Protein 3PM6 (pdb70)

Sequence (551 aa):
LKSNRALPLLTFARTHSFAIPAICVYNLEGILAIIRAAEHKRSPAMILLFPWAIQYADSLLVRTAASACRAASVPITLHLDHAQDPEIIKRAADLSPGFDSIMVDMSHFSKEENLRLTRELVAYCNARGIATEAEPGRIEGGEDGVQDTVDLEGVLTTPEESEEFVATGINWLAPAFGNVHGNYGPRGVQLDYERLQRINEAVGERVGLVLHGADPFTKEIFEKCIERGVAKVNVNRAVNNEYVKVMREKAGSLPITRLHEEVTNAMQAAVEKIMDMIDSTGKAEFMPSLKSNRALPLLTFARTHSFAIPAICVYNLEGILAIIRAAEHKRSPAMILLFPWAIQYADSLLVRTAASACCRAASVPITLHLDHAQDPEIIKRAADLSRSEPGFDSIMVDMSHFSKEENLRLTRELVAYCNARGIATEAEPGVLTTPEESEEFVATGINWLAPAFGNLDYERLQRINEAVGERVGLVLHGADPFTKEIFEKCIERGVAKVNVNRAVNNEYVKVMREKAGSLPITRLHEEVTNAMQAAVEKIMDMIDSTGKAEFM

Organism: Coccidioides immitis (strain RS) (NCBI:txid246410)

Structure (mmCIF, N/CA/C/O backbone):
data_3PM6
#
_entry.id   3PM6
#
_cell.length_a   57.910
_cell.length_b   77.770
_cell.length_c   68.320
_cell.angle_alpha   90.000
_cell.angle_beta   93.710
_cell.angle_gamma   90.000
#
_symmetry.space_group_name_H-M   'P 1 21 1'
#
loop_
_entity.id
_entity.type
_entity.pdbx_description
1 polymer 'Putative fructose-bisphosphate aldolase'
2 non-polymer 'IODIDE ION'
3 non-polymer 'ZINC ION'
4 water water
#
loop_
_atom_site.group_PDB
_atom_site.id
_atom_site.type_symbol
_atom_site.label_atom_id
_atom_site.label_alt_id
_atom_site.label_comp_id
_atom_site.label_asym_id
_atom_site.label_entity_id
_atom_site.label_seq_id
_atom_site.pdbx_PDB_ins_code
_atom_site.Cartn_x
_atom_site.Cartn_y
_atom_site.Cartn_z
_atom_site.occupancy
_atom_site.B_iso_or_equiv
_atom_site.auth_seq_id
_atom_site.auth_comp_id
_atom_site.auth_asym_id
_atom_site.auth_atom_id
_atom_site.pdbx_PDB_model_num
ATOM 1 N N . LEU A 1 10 ? -10.569 -11.591 77.267 1.00 36.19 6 LEU A N 1
ATOM 2 C CA . LEU A 1 10 ? -11.153 -10.185 77.273 1.00 35.88 6 LEU A CA 1
ATOM 3 C C . LEU A 1 10 ? -10.479 -9.235 78.261 1.00 35.79 6 LEU A C 1
ATOM 4 O O . LEU A 1 10 ? -10.605 -8.014 78.129 1.00 35.04 6 LEU A O 1
ATOM 9 N N . LYS A 1 11 ? -9.773 -9.781 79.252 1.00 36.17 7 LYS A N 1
ATOM 10 C CA . LYS A 1 11 ? -9.083 -8.930 80.247 1.00 36.16 7 LYS A CA 1
ATOM 11 C C . LYS A 1 11 ? -8.195 -7.886 79.574 1.00 35.16 7 LYS A C 1
ATOM 12 O O . LYS A 1 11 ? -8.076 -6.768 80.065 1.00 34.97 7 LYS A O 1
ATOM 14 N N . SER A 1 12 ? -7.593 -8.270 78.447 1.00 34.29 8 SER A N 1
ATOM 15 C CA . SER A 1 12 ? -6.780 -7.382 77.616 1.00 33.45 8 SER A CA 1
ATOM 16 C C . SER A 1 12 ? -7.514 -6.756 76.394 1.00 31.53 8 SER A C 1
ATOM 17 O O . SER A 1 12 ? -6.863 -6.231 75.477 1.00 31.13 8 SER A O 1
ATOM 20 N N . ASN A 1 13 ? -8.846 -6.811 76.376 1.00 29.01 9 ASN A N 1
ATOM 21 C CA . ASN A 1 13 ? -9.614 -6.175 75.297 1.00 26.34 9 ASN A CA 1
ATOM 22 C C . ASN A 1 13 ? -9.567 -4.644 75.322 1.00 25.83 9 ASN A C 1
ATOM 23 O O . ASN A 1 13 ? -9.847 -4.037 76.361 1.00 24.95 9 ASN A O 1
ATOM 28 N N . ARG A 1 14 ? -9.243 -4.047 74.169 1.00 24.62 10 ARG A N 1
ATOM 29 C CA . ARG A 1 14 ? -9.058 -2.590 74.048 1.00 25.17 10 ARG A CA 1
ATOM 30 C C . ARG A 1 14 ? -10.365 -1.756 73.994 1.00 24.33 10 ARG A C 1
ATOM 31 O O . ARG A 1 14 ? -10.345 -0.558 74.300 1.00 24.44 10 ARG A O 1
ATOM 39 N N . ALA A 1 15 ? -11.473 -2.366 73.569 1.00 22.94 11 ALA A N 1
ATOM 40 C CA . ALA A 1 15 ? -12.746 -1.636 73.414 1.00 22.34 11 ALA A CA 1
ATOM 41 C C . ALA A 1 15 ? -13.475 -1.443 74.748 1.00 22.38 11 ALA A C 1
ATOM 42 O O . ALA A 1 15 ? -14.028 -0.379 75.013 1.00 21.46 11 ALA A O 1
ATOM 44 N N . LEU A 1 16 ? -13.456 -2.466 75.603 1.00 23.76 12 LEU A N 1
ATOM 45 C CA . LEU A 1 16 ? -14.190 -2.420 76.889 1.00 24.43 12 LEU A CA 1
ATOM 46 C C . LEU A 1 16 ? -13.937 -1.177 77.756 1.00 24.98 12 LEU A C 1
ATOM 47 O O . LEU A 1 16 ? -14.895 -0.539 78.225 1.00 25.03 12 LEU A O 1
ATOM 52 N N . PRO A 1 17 ? -12.661 -0.827 78.007 1.00 26.13 13 PRO A N 1
ATOM 53 C CA . PRO A 1 17 ? -12.452 0.323 78.904 1.00 26.13 13 PRO A CA 1
ATOM 54 C C . PRO A 1 17 ? -13.145 1.601 78.420 1.00 25.88 13 PRO A C 1
ATOM 55 O O . PRO A 1 17 ? -13.627 2.389 79.242 1.00 27.50 13 PRO A O 1
ATOM 59 N N . LEU A 1 18 ? -13.202 1.816 77.112 1.00 25.01 14 LEU A N 1
ATOM 60 C CA . LEU A 1 18 ? -13.807 3.036 76.567 1.00 24.20 14 LEU A CA 1
ATOM 61 C C . LEU A 1 18 ? -15.228 3.275 77.042 1.00 24.20 14 LEU A C 1
ATOM 62 O O . LEU A 1 18 ? -15.541 4.395 77.444 1.00 23.44 14 LEU A O 1
ATOM 67 N N . LEU A 1 19 ? -16.081 2.242 76.994 1.00 24.11 15 LEU A N 1
ATOM 68 C CA . LEU A 1 19 ? -17.488 2.399 77.420 1.00 24.62 15 LEU A CA 1
ATOM 69 C C . LEU A 1 19 ? -17.636 2.504 78.935 1.00 25.42 15 LEU A C 1
ATOM 70 O O . LEU A 1 19 ? -18.437 3.282 79.430 1.00 25.31 15 LEU A O 1
ATOM 75 N N . THR A 1 20 ? -16.850 1.706 79.646 1.00 26.20 16 THR A N 1
ATOM 76 C CA . THR A 1 20 ? -16.720 1.787 81.081 1.00 28.02 16 THR A CA 1
ATOM 77 C C . THR A 1 20 ? -16.403 3.235 81.472 1.00 28.64 16 THR A C 1
ATOM 78 O O . THR A 1 20 ? -17.107 3.825 82.254 1.00 28.93 16 THR A O 1
ATOM 82 N N . PHE A 1 21 ? -15.336 3.790 80.902 1.00 29.77 17 PHE A N 1
ATOM 83 C CA . PHE A 1 21 ? -14.891 5.145 81.248 1.00 30.56 17 PHE A CA 1
ATOM 84 C C . PHE A 1 21 ? -15.964 6.182 80.899 1.00 30.62 17 PHE A C 1
ATOM 85 O O . PHE A 1 21 ? -16.259 7.070 81.706 1.00 31.42 17 PHE A O 1
ATOM 93 N N . ALA A 1 22 ? -16.525 6.070 79.697 1.00 29.41 18 ALA A N 1
ATOM 94 C CA . ALA A 1 22 ? -17.586 6.969 79.244 1.00 29.80 18 ALA A CA 1
ATOM 95 C C . ALA A 1 22 ? -18.832 6.953 80.156 1.00 30.16 18 ALA A C 1
ATOM 96 O O . ALA A 1 22 ? -19.359 8.001 80.485 1.00 30.43 18 ALA A O 1
ATOM 98 N N . ARG A 1 23 ? -19.290 5.767 80.543 1.00 31.20 19 ARG A N 1
ATOM 99 C CA . ARG A 1 23 ? -20.420 5.623 81.451 1.00 33.06 19 ARG A CA 1
ATOM 100 C C . ARG A 1 23 ? -20.174 6.311 82.803 1.00 33.79 19 ARG A C 1
ATOM 101 O O . ARG A 1 23 ? -21.029 7.054 83.279 1.00 34.13 19 ARG A O 1
ATOM 109 N N . THR A 1 24 ? -18.994 6.104 83.389 1.00 34.38 20 THR A N 1
ATOM 110 C CA . THR A 1 24 ? -18.725 6.620 84.741 1.00 35.82 20 THR A CA 1
ATOM 111 C C . THR A 1 24 ? -18.530 8.129 84.691 1.00 35.84 20 THR A C 1
ATOM 112 O O . THR A 1 24 ? -18.846 8.826 85.655 1.00 36.14 20 THR A O 1
ATOM 116 N N . HIS A 1 25 ? -18.111 8.640 83.532 1.00 34.99 21 HIS A N 1
ATOM 117 C CA . HIS A 1 25 ? -17.897 10.076 83.375 1.00 34.99 21 HIS A CA 1
ATOM 118 C C . HIS A 1 25 ? -18.920 10.796 82.502 1.00 33.80 21 HIS A C 1
ATOM 119 O O . HIS A 1 25 ? -18.634 11.855 81.961 1.00 34.75 21 HIS A O 1
ATOM 126 N N . SER A 1 26 ? -20.112 10.220 82.368 1.00 32.52 22 SER A N 1
ATOM 127 C CA . SER A 1 26 ? -21.243 10.910 81.747 1.00 31.06 22 SER A CA 1
ATOM 128 C C . SER A 1 26 ? -21.011 11.426 80.321 1.00 29.53 22 SER A C 1
ATOM 129 O O . SER A 1 26 ? -21.377 12.568 79.993 1.00 29.01 22 SER A O 1
ATOM 132 N N . PHE A 1 27 ? -20.384 10.616 79.478 1.00 27.19 23 PHE A N 1
ATOM 133 C CA . PHE A 1 27 ? -20.379 10.952 78.057 1.00 25.21 23 PHE A CA 1
ATOM 134 C C . PHE A 1 27 ? -20.538 9.674 77.253 1.00 23.67 23 PHE A C 1
ATOM 135 O O . PHE A 1 27 ? -20.694 8.594 77.845 1.00 23.25 23 PHE A O 1
ATOM 143 N N . ALA A 1 28 ? -20.546 9.794 75.923 1.00 22.34 24 ALA A N 1
ATOM 144 C CA . ALA A 1 28 ? -20.569 8.616 75.047 1.00 21.07 24 ALA A CA 1
ATOM 145 C C . ALA A 1 28 ? -19.410 8.648 74.052 1.00 20.80 24 ALA A C 1
ATOM 146 O O . ALA A 1 28 ? -18.918 9.720 73.682 1.00 19.50 24 ALA A O 1
ATOM 148 N N . ILE A 1 29 ? -18.969 7.448 73.666 1.00 20.63 25 ILE A N 1
ATOM 149 C CA . ILE A 1 29 ? -17.927 7.234 72.679 1.00 20.09 25 ILE A CA 1
ATOM 150 C C . ILE A 1 29 ? -18.575 7.454 71.306 1.00 19.02 25 ILE A C 1
ATOM 151 O O . ILE A 1 29 ? -19.654 6.925 71.044 1.00 18.88 25 ILE A O 1
ATOM 156 N N . PRO A 1 30 ? -17.949 8.279 70.450 1.00 17.93 26 PRO A N 1
ATOM 157 C CA . PRO A 1 30 ? -18.485 8.417 69.093 1.00 17.03 26 PRO A CA 1
ATOM 158 C C . PRO A 1 30 ? -18.088 7.196 68.278 1.00 15.72 26 PRO A C 1
ATOM 159 O O . PRO A 1 30 ? -16.923 6.910 68.182 1.00 14.89 26 PRO A O 1
ATOM 163 N N . ALA A 1 31 ? -19.060 6.478 67.727 1.00 15.10 27 ALA A N 1
ATOM 164 C CA . ALA A 1 31 ? -18.809 5.231 66.976 1.00 13.89 27 ALA A CA 1
ATOM 165 C C . ALA A 1 31 ? -19.225 5.456 65.526 1.00 13.25 27 ALA A C 1
ATOM 166 O O . ALA A 1 31 ? -20.404 5.363 65.179 1.00 14.98 27 ALA A O 1
ATOM 168 N N . ILE A 1 32 ? -18.268 5.796 64.683 1.00 13.44 28 ILE A N 1
ATOM 169 C CA . ILE A 1 32 ? -18.560 6.341 63.362 1.00 12.05 28 ILE A CA 1
ATOM 170 C C . ILE A 1 32 ? -18.380 5.286 62.318 1.00 12.77 28 ILE A C 1
ATOM 171 O O . ILE A 1 32 ? -17.272 4.751 62.162 1.00 12.93 28 ILE A O 1
ATOM 176 N N . CYS A 1 33 ? -19.469 4.967 61.616 1.00 13.57 29 CYS A N 1
ATOM 177 C CA . CYS A 1 33 ? -19.430 4.085 60.482 1.00 14.90 29 CYS A CA 1
ATOM 178 C C . CYS A 1 33 ? -18.724 4.713 59.331 1.00 15.63 29 CYS A C 1
ATOM 179 O O . CYS A 1 33 ? -19.019 5.860 58.941 1.00 16.86 29 CYS A O 1
ATOM 182 N N . VAL A 1 34 ? -17.836 3.945 58.722 1.00 15.83 30 VAL A N 1
ATOM 183 C CA . VAL A 1 34 ? -17.139 4.419 57.521 1.00 15.29 30 VAL A CA 1
ATOM 184 C C . VAL A 1 34 ? -17.064 3.314 56.499 1.00 15.39 30 VAL A C 1
ATOM 185 O O . VAL A 1 34 ? -17.231 2.141 56.861 1.00 14.73 30 VAL A O 1
ATOM 189 N N . TYR A 1 35 ? -16.784 3.695 55.240 1.00 15.21 31 TYR A N 1
ATOM 190 C CA . TYR A 1 35 ? -16.756 2.787 54.083 1.00 16.16 31 TYR A CA 1
ATOM 191 C C . TYR A 1 35 ? -15.436 2.848 53.341 1.00 16.52 31 TYR A C 1
ATOM 192 O O . TYR A 1 35 ? -15.264 2.169 52.311 1.00 16.85 31 TYR A O 1
ATOM 201 N N . ASN A 1 36 ? -14.526 3.678 53.841 1.00 15.74 32 ASN A N 1
ATOM 202 C CA . ASN A 1 36 ? -13.373 4.052 53.079 1.00 16.86 32 ASN A CA 1
ATOM 203 C C . ASN A 1 36 ? -12.277 4.703 53.931 1.00 17.07 32 ASN A C 1
ATOM 204 O O . ASN A 1 36 ? -12.481 5.102 55.102 1.00 16.33 32 ASN A O 1
ATOM 209 N N . LEU A 1 37 ? -11.098 4.756 53.340 1.00 17.41 33 LEU A N 1
ATOM 210 C CA . LEU A 1 37 ? -9.934 5.354 53.979 1.00 18.19 33 LEU A CA 1
ATOM 211 C C . LEU A 1 37 ? -10.154 6.831 54.301 1.00 18.02 33 LEU A C 1
ATOM 212 O O . LEU A 1 37 ? -9.680 7.290 55.317 1.00 19.35 33 LEU A O 1
ATOM 217 N N . GLU A 1 38 ? -10.872 7.570 53.459 1.00 18.08 34 GLU A N 1
ATOM 218 C CA . GLU A 1 38 ? -11.180 8.946 53.797 1.00 19.31 34 GLU A CA 1
ATOM 219 C C . GLU A 1 38 ? -11.913 9.037 55.149 1.00 18.18 34 GLU A C 1
ATOM 220 O O . GLU A 1 38 ? -11.650 9.930 55.946 1.00 18.54 34 GLU A O 1
ATOM 226 N N . GLY A 1 39 ? -12.852 8.128 55.382 1.00 17.74 35 GLY A N 1
ATOM 227 C CA . GLY A 1 39 ? -13.611 8.137 56.625 1.00 16.72 35 GLY A CA 1
ATOM 228 C C . GLY A 1 39 ? -12.746 7.742 57.807 1.00 16.05 35 GLY A C 1
ATOM 229 O O . GLY A 1 39 ? -12.891 8.305 58.891 1.00 15.98 35 GLY A O 1
ATOM 230 N N . ILE A 1 40 ? -11.845 6.774 57.592 1.00 16.51 36 ILE A N 1
ATOM 231 C CA . ILE A 1 40 ? -10.879 6.347 58.617 1.00 16.43 36 ILE A CA 1
ATOM 232 C C . ILE A 1 40 ? -10.012 7.568 59.006 1.00 17.40 36 ILE A C 1
ATOM 233 O O . ILE A 1 40 ? -9.843 7.869 60.182 1.00 16.93 36 ILE A O 1
ATOM 238 N N . LEU A 1 41 ? -9.518 8.294 58.012 1.00 18.05 37 LEU A N 1
ATOM 239 C CA . LEU A 1 41 ? -8.640 9.442 58.278 1.00 19.67 37 LEU A CA 1
ATOM 240 C C . LEU A 1 41 ? -9.417 10.543 58.965 1.00 19.67 37 LEU A C 1
ATOM 241 O O . LEU A 1 41 ? -8.911 11.143 59.921 1.00 21.21 37 LEU A O 1
ATOM 246 N N . ALA A 1 42 ? -10.634 10.802 58.487 1.00 18.82 38 ALA A N 1
ATOM 247 C CA . ALA A 1 42 ? -11.509 11.797 59.133 1.00 18.84 38 ALA A CA 1
ATOM 248 C C . ALA A 1 42 ? -11.697 11.516 60.615 1.00 18.55 38 ALA A C 1
ATOM 249 O O . ALA A 1 42 ? -11.632 12.445 61.443 1.00 19.01 38 ALA A O 1
ATOM 251 N N . ILE A 1 43 ? -11.905 10.247 60.971 1.00 17.81 39 ILE A N 1
ATOM 252 C CA . ILE A 1 43 ? -12.081 9.884 62.386 1.00 17.66 39 ILE A CA 1
ATOM 253 C C . ILE A 1 43 ? -10.819 10.056 63.241 1.00 18.13 39 ILE A C 1
ATOM 254 O O . ILE A 1 43 ? -10.893 10.628 64.326 1.00 18.22 39 ILE A O 1
ATOM 259 N N . ILE A 1 44 ? -9.690 9.523 62.780 1.00 19.00 40 ILE A N 1
ATOM 260 C CA . ILE A 1 44 ? -8.412 9.673 63.492 1.00 20.33 40 ILE A CA 1
ATOM 261 C C . ILE A 1 44 ? -8.098 11.160 63.693 1.00 20.03 40 ILE A C 1
ATOM 262 O O . ILE A 1 44 ? -7.692 11.541 64.760 1.00 20.73 40 ILE A O 1
ATOM 267 N N . ARG A 1 45 ? -8.283 11.977 62.656 1.00 20.22 41 ARG A N 1
ATOM 268 C CA . ARG A 1 45 ? -7.913 13.393 62.740 1.00 22.54 41 ARG A CA 1
ATOM 269 C C . ARG A 1 45 ? -8.840 14.137 63.699 1.00 22.50 41 ARG A C 1
ATOM 270 O O . ARG A 1 45 ? -8.383 14.919 64.551 1.00 23.07 41 ARG A O 1
ATOM 278 N N . ALA A 1 46 ? -10.140 13.884 63.553 1.00 21.52 42 ALA A N 1
ATOM 279 C CA . ALA A 1 46 ? -11.142 14.502 64.411 1.00 21.42 42 ALA A CA 1
ATOM 280 C C . ALA A 1 46 ? -10.868 14.140 65.850 1.00 21.16 42 ALA A C 1
ATOM 281 O O . ALA A 1 46 ? -10.814 15.010 66.693 1.00 21.99 42 ALA A O 1
ATOM 283 N N . ALA A 1 47 ? -10.637 12.859 66.112 1.00 21.69 43 ALA A N 1
ATOM 284 C CA . ALA A 1 47 ? -10.379 12.359 67.452 1.00 21.63 43 ALA A CA 1
ATOM 285 C C . ALA A 1 47 ? -9.091 12.946 68.051 1.00 23.06 43 ALA A C 1
ATOM 286 O O . ALA A 1 47 ? -9.040 13.276 69.241 1.00 21.91 43 ALA A O 1
ATOM 288 N N . GLU A 1 48 ? -8.043 13.056 67.249 1.00 24.54 44 GLU A N 1
ATOM 289 C CA . GLU A 1 48 ? -6.808 13.630 67.797 1.00 26.43 44 GLU A CA 1
ATOM 290 C C . GLU A 1 48 ? -6.977 15.128 67.981 1.00 27.00 44 GLU A C 1
ATOM 291 O O . GLU A 1 48 ? -6.580 15.661 69.019 1.00 28.37 44 GLU A O 1
ATOM 297 N N . HIS A 1 49 ? -7.602 15.798 67.011 1.00 26.46 45 HIS A N 1
ATOM 298 C CA . HIS A 1 49 ? -7.829 17.238 67.130 1.00 26.78 45 HIS A CA 1
ATOM 299 C C . HIS A 1 49 ? -8.618 17.571 68.415 1.00 26.46 45 HIS A C 1
ATOM 300 O O . HIS A 1 49 ? -8.215 18.455 69.178 1.00 25.87 45 HIS A O 1
ATOM 307 N N . LYS A 1 50 ? -9.702 16.832 68.671 1.00 25.12 46 LYS A N 1
ATOM 308 C CA . LYS A 1 50 ? -10.607 17.128 69.787 1.00 23.64 46 LYS A CA 1
ATOM 309 C C . LYS A 1 50 ? -10.211 16.422 71.079 1.00 23.68 46 LYS A C 1
ATOM 310 O O . LYS A 1 50 ? -10.915 16.521 72.104 1.00 24.04 46 LYS A O 1
ATOM 316 N N . ARG A 1 51 ? -9.109 15.681 71.039 1.00 23.21 47 ARG A N 1
ATOM 317 C CA . ARG A 1 51 ? -8.669 14.900 72.200 1.00 23.36 47 ARG A CA 1
ATOM 318 C C . ARG A 1 51 ? -9.824 14.027 72.689 1.00 22.90 47 ARG A C 1
ATOM 319 O O . ARG A 1 51 ? -10.222 14.082 73.849 1.00 23.49 47 ARG A O 1
ATOM 321 N N . SER A 1 52 ? -10.377 13.230 71.782 1.00 22.92 48 SER A N 1
ATOM 322 C CA . SER A 1 52 ? -11.552 12.386 72.090 1.00 21.30 48 SER A CA 1
ATOM 323 C C . SER A 1 52 ? -11.199 10.967 71.704 1.00 20.67 48 SER A C 1
ATOM 324 O O . SER A 1 52 ? -10.578 10.748 70.654 1.00 19.96 48 SER A O 1
ATOM 327 N N . PRO A 1 53 ? -11.622 10.003 72.536 1.00 20.05 49 PRO A N 1
ATOM 328 C CA . PRO A 1 53 ? -11.710 8.612 72.153 1.00 19.91 49 PRO A CA 1
ATOM 329 C C . PRO A 1 53 ? -12.695 8.494 70.988 1.00 19.11 49 PRO A C 1
ATOM 330 O O . PRO A 1 53 ? -13.454 9.430 70.736 1.00 18.50 49 PRO A O 1
ATOM 334 N N . ALA A 1 54 ? -12.661 7.372 70.270 1.00 18.82 50 ALA A N 1
ATOM 335 C CA . ALA A 1 54 ? -13.578 7.134 69.148 1.00 17.38 50 ALA A CA 1
ATOM 336 C C . ALA A 1 54 ? -13.580 5.673 68.821 1.00 16.76 50 ALA A C 1
ATOM 337 O O . ALA A 1 54 ? -12.766 4.934 69.319 1.00 17.51 50 ALA A O 1
ATOM 339 N N . MET A 1 55 ? -14.519 5.253 67.986 1.00 15.99 51 MET A N 1
ATOM 340 C CA . MET A 1 55 ? -14.479 3.917 67.441 1.00 16.07 51 MET A CA 1
ATOM 341 C C . MET A 1 55 ? -14.694 4.032 65.953 1.00 15.15 51 MET A C 1
ATOM 342 O O . MET A 1 55 ? -15.489 4.858 65.481 1.00 15.33 51 MET A O 1
ATOM 347 N N . ILE A 1 56 ? -13.988 3.204 65.211 1.00 14.76 52 ILE A N 1
ATOM 348 C CA . ILE A 1 56 ? -14.192 3.136 63.766 1.00 13.93 52 ILE A CA 1
ATOM 349 C C . ILE A 1 56 ? -15.123 1.912 63.551 1.00 14.32 52 ILE A C 1
ATOM 350 O O . ILE A 1 56 ? -14.825 0.808 64.026 1.00 13.37 52 ILE A O 1
ATOM 355 N N . LEU A 1 57 ? -16.258 2.128 62.878 1.00 13.60 53 LEU A N 1
ATOM 356 C CA . LEU A 1 57 ? -17.166 1.027 62.582 1.00 13.24 53 LEU A CA 1
ATOM 357 C C . LEU A 1 57 ? -17.093 0.606 61.128 1.00 12.95 53 LEU A C 1
ATOM 358 O O . LEU A 1 57 ? -17.155 1.441 60.242 1.00 13.80 53 LEU A O 1
ATOM 363 N N . LEU A 1 58 ? -16.951 -0.690 60.869 1.00 13.49 54 LEU A N 1
ATOM 364 C CA . LEU A 1 58 ? -17.030 -1.189 59.501 1.00 14.14 54 LEU A CA 1
ATOM 365 C C . LEU A 1 58 ? -18.260 -2.088 59.387 1.00 15.04 54 LEU A C 1
ATOM 366 O O . LEU A 1 58 ? -18.675 -2.670 60.389 1.00 13.61 54 LEU A O 1
ATOM 371 N N . PHE A 1 59 ? -18.858 -2.185 58.183 1.00 15.38 55 PHE A N 1
ATOM 372 C CA . PHE A 1 59 ? -19.961 -3.123 57.947 1.00 15.14 55 PHE A CA 1
ATOM 373 C C . PHE A 1 59 ? -19.395 -4.424 57.387 1.00 16.42 55 PHE A C 1
ATOM 374 O O . PHE A 1 59 ? -18.213 -4.459 56.982 1.00 17.18 55 PHE A O 1
ATOM 382 N N . PRO A 1 60 ? -20.206 -5.518 57.372 1.00 16.56 56 PRO A N 1
ATOM 383 C CA . PRO A 1 60 ? -19.699 -6.734 56.722 1.00 17.53 56 PRO A CA 1
ATOM 384 C C . PRO A 1 60 ? -19.263 -6.500 55.281 1.00 18.34 56 PRO A C 1
ATOM 385 O O . PRO A 1 60 ? -18.382 -7.203 54.762 1.00 18.62 56 PRO A O 1
ATOM 389 N N . TRP A 1 61 ? -19.901 -5.534 54.636 1.00 19.09 57 TRP A N 1
ATOM 390 C CA . TRP A 1 61 ? -19.520 -5.115 53.291 1.00 20.24 57 TRP A CA 1
ATOM 391 C C . TRP A 1 61 ? -18.027 -4.812 53.131 1.00 20.62 57 TRP A C 1
ATOM 392 O O . TRP A 1 61 ? -17.486 -5.003 52.042 1.00 20.66 57 TRP A O 1
ATOM 403 N N . ALA A 1 62 ? -17.381 -4.304 54.180 1.00 20.32 58 ALA A N 1
ATOM 404 C CA . ALA A 1 62 ? -15.980 -3.969 54.085 1.00 21.07 58 ALA A CA 1
ATOM 405 C C . ALA A 1 62 ? -15.124 -5.223 53.876 1.00 21.65 58 ALA A C 1
ATOM 406 O O . ALA A 1 62 ? -14.119 -5.197 53.163 1.00 21.22 58 ALA A O 1
ATOM 408 N N . ILE A 1 63 ? -15.547 -6.329 54.479 1.00 22.78 59 ILE A N 1
ATOM 409 C CA . ILE A 1 63 ? -14.863 -7.605 54.278 1.00 24.36 59 ILE A CA 1
ATOM 410 C C . ILE A 1 63 ? -15.291 -8.189 52.899 1.00 26.78 59 ILE A C 1
ATOM 411 O O . ILE A 1 63 ? -14.426 -8.577 52.098 1.00 27.03 59 ILE A O 1
ATOM 416 N N . GLN A 1 64 ? -16.608 -8.202 52.619 1.00 28.40 60 GLN A N 1
ATOM 417 C CA . GLN A 1 64 ? -17.155 -8.671 51.322 1.00 30.81 60 GLN A CA 1
ATOM 418 C C . GLN A 1 64 ? -16.393 -7.985 50.177 1.00 31.08 60 GLN A C 1
ATOM 419 O O . GLN A 1 64 ? -15.999 -8.631 49.222 1.00 32.23 60 GLN A O 1
ATOM 425 N N . TYR A 1 65 ? -16.143 -6.684 50.311 1.00 30.82 61 TYR A N 1
ATOM 426 C CA . TYR A 1 65 ? -15.543 -5.891 49.244 1.00 31.02 61 TYR A CA 1
ATOM 427 C C . TYR A 1 65 ? -14.002 -5.946 49.151 1.00 31.34 61 TYR A C 1
ATOM 428 O O . TYR A 1 65 ? -13.475 -6.098 48.055 1.00 31.53 61 TYR A O 1
ATOM 437 N N . ALA A 1 66 ? -13.302 -5.814 50.278 1.00 31.12 62 ALA A N 1
ATOM 438 C CA . ALA A 1 66 ? -11.849 -5.633 50.288 1.00 31.66 62 ALA A CA 1
ATOM 439 C C . ALA A 1 66 ? -11.116 -6.700 51.096 1.00 32.39 62 ALA A C 1
ATOM 440 O O . ALA A 1 66 ? -9.947 -6.517 51.470 1.00 33.26 62 ALA A O 1
ATOM 442 N N . ASP A 1 67 ? -11.801 -7.810 51.361 1.00 32.53 63 ASP A N 1
ATOM 443 C CA . ASP A 1 67 ? -11.255 -8.914 52.156 1.00 32.88 63 ASP A CA 1
ATOM 444 C C . ASP A 1 67 ? -10.696 -8.385 53.475 1.00 32.31 63 ASP A C 1
ATOM 445 O O . ASP A 1 67 ? -11.463 -7.924 54.309 1.00 31.85 63 ASP A O 1
ATOM 450 N N . SER A 1 68 ? -9.380 -8.407 53.662 1.00 31.72 64 SER A N 1
ATOM 451 C CA . SER A 1 68 ? -8.824 -7.860 54.898 1.00 31.47 64 SER A CA 1
ATOM 452 C C . SER A 1 68 ? -8.279 -6.423 54.763 1.00 30.58 64 SER A C 1
ATOM 453 O O . SER A 1 68 ? -7.820 -5.859 55.748 1.00 30.39 64 SER A O 1
ATOM 456 N N . LEU A 1 69 ? -8.400 -5.810 53.583 1.00 30.01 65 LEU A N 1
ATOM 457 C CA . LEU A 1 69 ? -7.824 -4.465 53.356 1.00 29.47 65 LEU A CA 1
ATOM 458 C C . LEU A 1 69 ? -8.321 -3.296 54.205 1.00 27.79 65 LEU A C 1
ATOM 459 O O . LEU A 1 69 ? -7.512 -2.548 54.730 1.00 27.59 65 LEU A O 1
ATOM 464 N N . LEU A 1 70 ? -9.629 -3.076 54.282 1.00 25.47 66 LEU A N 1
ATOM 465 C CA . LEU A 1 70 ? -10.121 -1.983 55.118 1.00 22.95 66 LEU A CA 1
ATOM 466 C C . LEU A 1 70 ? -9.925 -2.322 56.574 1.00 21.74 66 LEU A C 1
ATOM 467 O O . LEU A 1 70 ? -9.624 -1.442 57.390 1.00 21.00 66 LEU A O 1
ATOM 472 N N . VAL A 1 71 ? -10.125 -3.598 56.910 1.00 20.32 67 VAL A N 1
ATOM 473 C CA . VAL A 1 71 ? -9.986 -4.048 58.294 1.00 19.49 67 VAL A CA 1
ATOM 474 C C . VAL A 1 71 ? -8.554 -3.725 58.760 1.00 20.94 67 VAL A C 1
ATOM 475 O O . VAL A 1 71 ? -8.373 -3.108 59.816 1.00 20.85 67 VAL A O 1
ATOM 479 N N . ARG A 1 72 ? -7.560 -4.116 57.946 1.00 21.70 68 ARG A N 1
ATOM 480 C CA . ARG A 1 72 ? -6.143 -3.973 58.274 1.00 22.83 68 ARG A CA 1
ATOM 481 C C . ARG A 1 72 ? -5.727 -2.496 58.322 1.00 23.64 68 ARG A C 1
ATOM 482 O O . ARG A 1 72 ? -5.035 -2.072 59.237 1.00 24.45 68 ARG A O 1
ATOM 484 N N . THR A 1 73 ? -6.147 -1.728 57.328 1.00 24.11 69 THR A N 1
ATOM 485 C CA . THR A 1 73 ? -5.931 -0.282 57.312 1.00 24.05 69 THR A CA 1
ATOM 486 C C . THR A 1 73 ? -6.514 0.378 58.556 1.00 23.59 69 THR A C 1
ATOM 487 O O . THR A 1 73 ? -5.831 1.126 59.221 1.00 23.52 69 THR A O 1
ATOM 491 N N . ALA A 1 74 ? -7.775 0.082 58.873 1.00 23.71 70 ALA A N 1
ATOM 492 C CA . ALA A 1 74 ? -8.449 0.679 60.060 1.00 22.75 70 ALA A CA 1
ATOM 493 C C . ALA A 1 74 ? -7.832 0.222 61.368 1.00 22.43 70 ALA A C 1
ATOM 494 O O . ALA A 1 74 ? -7.672 1.029 62.294 1.00 22.15 70 ALA A O 1
ATOM 496 N N . ALA A 1 75 ? -7.498 -1.065 61.464 1.00 22.21 71 ALA A N 1
ATOM 497 C CA . ALA A 1 75 ? -6.954 -1.586 62.740 1.00 23.17 71 ALA A CA 1
ATOM 498 C C . ALA A 1 75 ? -5.612 -0.918 63.012 1.00 24.02 71 ALA A C 1
ATOM 499 O O . ALA A 1 75 ? -5.291 -0.537 64.156 1.00 24.14 71 ALA A O 1
ATOM 501 N N . SER A 1 76 ? -4.851 -0.756 61.939 1.00 24.00 72 SER A N 1
ATOM 502 C CA . SER A 1 76 ? -3.547 -0.143 62.025 1.00 26.23 72 SER A CA 1
ATOM 503 C C . SER A 1 76 ? -3.657 1.347 62.378 1.00 25.51 72 SER A C 1
ATOM 504 O O . SER A 1 76 ? -3.000 1.804 63.308 1.00 26.90 72 SER A O 1
ATOM 507 N N . ALA A 1 77 ? -4.506 2.093 61.669 1.00 24.92 73 ALA A N 1
ATOM 508 C CA . ALA A 1 77 ? -4.777 3.481 62.036 1.00 24.87 73 ALA A CA 1
ATOM 509 C C . ALA A 1 77 ? -5.140 3.622 63.531 1.00 25.14 73 ALA A C 1
ATOM 510 O O . ALA A 1 77 ? -4.699 4.579 64.179 1.00 24.03 73 ALA A O 1
ATOM 512 N N . CYS A 1 78 ? -5.938 2.680 64.055 1.00 24.80 74 CYS A N 1
ATOM 513 C CA . CYS A 1 78 ? -6.345 2.677 65.467 1.00 25.84 74 CYS A CA 1
ATOM 514 C C . CYS A 1 78 ? -5.150 2.641 66.408 1.00 27.32 74 CYS A C 1
ATOM 515 O O . CYS A 1 78 ? -5.071 3.456 67.334 1.00 27.72 74 CYS A O 1
ATOM 518 N N . ARG A 1 79 ? -4.265 1.666 66.179 1.00 28.92 75 ARG A N 1
ATOM 519 C CA . ARG A 1 79 ? -3.047 1.454 66.960 1.00 31.49 75 ARG A CA 1
ATOM 520 C C . ARG A 1 79 ? -2.144 2.672 66.987 1.00 31.94 75 ARG A C 1
ATOM 521 O O . ARG A 1 79 ? -1.616 2.999 68.035 1.00 33.27 75 ARG A O 1
ATOM 529 N N . ALA A 1 80 ? -1.986 3.331 65.838 1.00 31.37 76 ALA A N 1
ATOM 530 C CA . ALA A 1 80 ? -1.055 4.442 65.678 1.00 31.12 76 ALA A CA 1
ATOM 531 C C . ALA A 1 80 ? -1.580 5.780 66.210 1.00 30.38 76 ALA A C 1
ATOM 532 O O . ALA A 1 80 ? -0.827 6.759 66.287 1.00 31.27 76 ALA A O 1
ATOM 534 N N . ALA A 1 81 ? -2.861 5.827 66.565 1.00 28.70 77 ALA A N 1
ATOM 535 C CA . ALA A 1 81 ? -3.511 7.060 67.016 1.00 27.18 77 ALA A CA 1
ATOM 536 C C . ALA A 1 81 ? -3.006 7.432 68.403 1.00 26.77 77 ALA A C 1
ATOM 537 O O . ALA A 1 81 ? -2.680 6.527 69.172 1.00 26.62 77 ALA A O 1
ATOM 539 N N . SER A 1 82 ? -2.977 8.737 68.730 1.00 26.31 78 SER A N 1
ATOM 540 C CA . SER A 1 82 ? -2.535 9.221 70.059 1.00 26.72 78 SER A CA 1
ATOM 541 C C . SER A 1 82 ? -3.655 9.385 71.076 1.00 26.43 78 SER A C 1
ATOM 542 O O . SER A 1 82 ? -3.456 10.015 72.118 1.00 26.86 78 SER A O 1
ATOM 545 N N . VAL A 1 83 ? -4.836 8.850 70.753 1.00 24.74 79 VAL A N 1
ATOM 546 C CA . VAL A 1 83 ? -5.984 8.867 71.639 1.00 23.60 79 VAL A CA 1
ATOM 547 C C . VAL A 1 83 ? -6.566 7.458 71.520 1.00 23.77 79 VAL A C 1
ATOM 548 O O . VAL A 1 83 ? -6.241 6.737 70.544 1.00 23.27 79 VAL A O 1
ATOM 552 N N . PRO A 1 84 ? -7.401 7.039 72.493 1.00 23.43 80 PRO A N 1
ATOM 553 C CA . PRO A 1 84 ? -7.977 5.691 72.360 1.00 23.21 80 PRO A CA 1
ATOM 554 C C . PRO A 1 84 ? -9.012 5.584 71.219 1.00 21.84 80 PRO A C 1
ATOM 555 O O . PRO A 1 84 ? -10.059 6.255 71.237 1.00 20.56 80 PRO A O 1
ATOM 559 N N . ILE A 1 85 ? -8.682 4.751 70.225 1.00 21.59 81 ILE A N 1
ATOM 560 C CA . ILE A 1 85 ? -9.603 4.423 69.145 1.00 20.06 81 ILE A CA 1
ATOM 561 C C . ILE A 1 85 ? -9.576 2.906 68.884 1.00 20.51 81 ILE A C 1
ATOM 562 O O . ILE A 1 85 ? -8.504 2.329 68.690 1.00 20.50 81 ILE A O 1
ATOM 567 N N . THR A 1 86 ? -10.752 2.268 68.849 1.00 20.01 82 THR A N 1
ATOM 568 C CA . THR A 1 86 ? -10.822 0.836 68.564 1.00 19.00 82 THR A CA 1
ATOM 569 C C . THR A 1 86 ? -11.726 0.564 67.384 1.00 19.41 82 THR A C 1
ATOM 570 O O . THR A 1 86 ? -12.435 1.455 66.926 1.00 20.35 82 THR A O 1
ATOM 574 N N . LEU A 1 87 ? -11.719 -0.687 66.926 1.00 18.79 83 LEU A N 1
ATOM 575 C CA . LEU A 1 87 ? -12.372 -1.100 65.699 1.00 17.65 83 LEU A CA 1
ATOM 576 C C . LEU A 1 87 ? -13.550 -2.074 65.955 1.00 16.74 83 LEU A C 1
ATOM 577 O O . LEU A 1 87 ? -13.405 -3.059 66.658 1.00 17.61 83 LEU A O 1
ATOM 582 N N . HIS A 1 88 ? -14.696 -1.776 65.362 1.00 15.14 84 HIS A N 1
ATOM 583 C CA . HIS A 1 88 ? -15.941 -2.470 65.676 1.00 14.47 84 HIS A CA 1
ATOM 584 C C . HIS A 1 88 ? -16.595 -2.901 64.384 1.00 13.15 84 HIS A C 1
ATOM 585 O O . HIS A 1 88 ? -16.729 -2.096 63.451 1.00 12.36 84 HIS A O 1
ATOM 592 N N . LEU A 1 89 ? -16.990 -4.165 64.304 1.00 12.82 85 LEU A N 1
ATOM 593 C CA . LEU A 1 89 ? -17.871 -4.608 63.210 1.00 12.76 85 LEU A CA 1
ATOM 594 C C . LEU A 1 89 ? -19.326 -4.351 63.546 1.00 13.14 85 LEU A C 1
ATOM 595 O O . LEU A 1 89 ? -19.905 -4.997 64.430 1.00 12.62 85 LEU A O 1
ATOM 600 N N . ASP A 1 90 ? -19.948 -3.415 62.830 1.00 13.24 86 ASP A N 1
ATOM 601 C CA . ASP A 1 90 ? -21.357 -3.064 63.132 1.00 12.87 86 ASP A CA 1
ATOM 602 C C . ASP A 1 90 ? -22.302 -3.959 62.326 1.00 12.97 86 ASP A C 1
ATOM 603 O O . ASP A 1 90 ? -21.946 -4.397 61.219 1.00 12.28 86 ASP A O 1
ATOM 608 N N . HIS A 1 91 ? -23.499 -4.236 62.863 1.00 12.77 87 HIS A N 1
ATOM 609 C CA . HIS A 1 91 ? -24.555 -4.952 62.109 1.00 12.39 87 HIS A CA 1
ATOM 610 C C . HIS A 1 91 ? -24.094 -6.195 61.364 1.00 13.29 87 HIS A C 1
ATOM 611 O O . HIS A 1 91 ? -24.396 -6.392 60.198 1.00 15.08 87 HIS A O 1
ATOM 618 N N . ALA A 1 92 ? -23.341 -7.031 62.037 1.00 13.25 88 ALA A N 1
ATOM 619 C CA . ALA A 1 92 ? -23.033 -8.301 61.475 1.00 13.37 88 ALA A CA 1
ATOM 620 C C . ALA A 1 92 ? -24.264 -9.178 61.703 1.00 13.86 88 ALA A C 1
ATOM 621 O O . ALA A 1 92 ? -24.552 -9.542 62.843 1.00 14.18 88 ALA A O 1
ATOM 623 N N . GLN A 1 93 ? -24.989 -9.498 60.635 1.00 14.20 89 GLN A N 1
ATOM 624 C CA . GLN A 1 93 ? -26.289 -10.144 60.777 1.00 15.95 89 GLN A CA 1
ATOM 625 C C . GLN A 1 93 ? -26.317 -11.574 60.266 1.00 17.68 89 GLN A C 1
ATOM 626 O O . GLN A 1 93 ? -27.397 -12.146 60.071 1.00 17.76 89 GLN A O 1
ATOM 632 N N . ASP A 1 94 ? -25.123 -12.145 60.105 1.00 19.36 90 ASP A N 1
ATOM 633 C CA . ASP A 1 94 ? -24.923 -13.483 59.541 1.00 21.24 90 ASP A CA 1
ATOM 634 C C . ASP A 1 94 ? -23.844 -14.194 60.365 1.00 21.49 90 ASP A C 1
ATOM 635 O O . ASP A 1 94 ? -22.719 -13.727 60.416 1.00 20.65 90 ASP A O 1
ATOM 640 N N . PRO A 1 95 ? -24.190 -15.318 61.035 1.00 22.86 91 PRO A N 1
ATOM 641 C CA . PRO A 1 95 ? -23.235 -16.083 61.846 1.00 23.30 91 PRO A CA 1
ATOM 642 C C . PRO A 1 95 ? -21.900 -16.404 61.123 1.00 24.36 91 PRO A C 1
ATOM 643 O O . PRO A 1 95 ? -20.811 -16.281 61.722 1.00 24.60 91 PRO A O 1
ATOM 647 N N . GLU A 1 96 ? -21.984 -16.772 59.845 1.00 24.98 92 GLU A N 1
ATOM 648 C CA . GLU A 1 96 ? -20.799 -17.091 59.041 1.00 25.55 92 GLU A CA 1
ATOM 649 C C . GLU A 1 96 ? -19.840 -15.909 58.909 1.00 25.30 92 GLU A C 1
ATOM 650 O O . GLU A 1 96 ? -18.619 -16.055 59.014 1.00 25.47 92 GLU A O 1
ATOM 652 N N . ILE A 1 97 ? -20.387 -14.723 58.698 1.00 25.05 93 ILE A N 1
ATOM 653 C CA . ILE A 1 97 ? -19.548 -13.530 58.577 1.00 23.99 93 ILE A CA 1
ATOM 654 C C . ILE A 1 97 ? -18.900 -13.130 59.903 1.00 22.80 93 ILE A C 1
ATOM 655 O O . ILE A 1 97 ? -17.811 -12.561 59.940 1.00 22.51 93 ILE A O 1
ATOM 660 N N . ILE A 1 98 ? -19.594 -13.400 60.992 1.00 22.15 94 ILE A N 1
ATOM 661 C CA . ILE A 1 98 ? -19.092 -13.044 62.315 1.00 21.39 94 ILE A CA 1
ATOM 662 C C . ILE A 1 98 ? -17.839 -13.895 62.603 1.00 21.98 94 ILE A C 1
ATOM 663 O O . ILE A 1 98 ? -16.785 -13.375 62.985 1.00 22.18 94 ILE A O 1
ATOM 668 N N . LYS A 1 99 ? -17.944 -15.193 62.369 1.00 22.41 95 LYS A N 1
ATOM 669 C CA . LYS A 1 99 ? -16.815 -16.096 62.598 1.00 23.76 95 LYS A CA 1
ATOM 670 C C . LYS A 1 99 ? -15.679 -15.723 61.663 1.00 24.09 95 LYS A C 1
ATOM 671 O O . LYS A 1 99 ? -14.535 -15.723 62.071 1.00 23.60 95 LYS A O 1
ATOM 677 N N . ARG A 1 100 ? -16.003 -15.374 60.420 1.00 24.49 96 ARG A N 1
ATOM 678 C CA . ARG A 1 100 ? -14.971 -14.991 59.470 1.00 25.74 96 ARG A CA 1
ATOM 679 C C . ARG A 1 100 ? -14.247 -13.727 59.958 1.00 25.41 96 ARG A C 1
ATOM 680 O O . ARG A 1 100 ? -12.998 -13.645 59.938 1.00 25.94 96 ARG A O 1
ATOM 688 N N . ALA A 1 101 ? -15.019 -12.750 60.424 1.00 23.86 97 ALA A N 1
ATOM 689 C CA . ALA A 1 101 ? -14.408 -11.546 61.022 1.00 22.76 97 ALA A CA 1
ATOM 690 C C . ALA A 1 101 ? -13.601 -11.870 62.293 1.00 22.12 97 ALA A C 1
ATOM 691 O O . ALA A 1 101 ? -12.528 -11.331 62.496 1.00 22.45 97 ALA A O 1
ATOM 693 N N . ALA A 1 102 ? -14.137 -12.730 63.146 1.00 22.45 98 ALA A N 1
ATOM 694 C CA . ALA A 1 102 ? -13.521 -13.043 64.437 1.00 22.69 98 ALA A CA 1
ATOM 695 C C . ALA A 1 102 ? -12.195 -13.822 64.263 1.00 24.32 98 ALA A C 1
ATOM 696 O O . ALA A 1 102 ? -11.286 -13.684 65.083 1.00 22.71 98 ALA A O 1
ATOM 698 N N . ASP A 1 103 ? -12.113 -14.615 63.181 1.00 25.93 99 ASP A N 1
ATOM 699 C CA . ASP A 1 103 ? -10.906 -15.343 62.779 1.00 28.59 99 ASP A CA 1
ATOM 700 C C . ASP A 1 103 ? -9.770 -14.405 62.319 1.00 30.10 99 ASP A C 1
ATOM 701 O O . ASP A 1 103 ? -8.598 -14.790 62.331 1.00 30.79 99 ASP A O 1
ATOM 706 N N . LEU A 1 104 ? -10.097 -13.179 61.928 1.00 30.61 100 LEU A N 1
ATOM 707 C CA . LEU A 1 104 ? -9.072 -12.215 61.541 1.00 31.94 100 LEU A CA 1
ATOM 708 C C . LEU A 1 104 ? -8.043 -11.885 62.642 1.00 33.50 100 LEU A C 1
ATOM 709 O O . LEU A 1 104 ? -6.911 -11.500 62.333 1.00 33.75 100 LEU A O 1
ATOM 714 N N . SER A 1 105 ? -8.438 -12.028 63.910 1.00 35.32 101 SER A N 1
ATOM 715 C CA . SER A 1 105 ? -7.533 -11.843 65.056 1.00 36.95 101 SER A CA 1
ATOM 716 C C . SER A 1 105 ? -7.110 -13.162 65.697 1.00 38.44 101 SER A C 1
ATOM 717 O O . SER A 1 105 ? -6.249 -13.867 65.163 1.00 39.74 101 SER A O 1
ATOM 720 N N . PRO A 1 112 ? -4.075 -8.276 64.448 1.00 38.37 108 PRO A N 1
ATOM 721 C CA . PRO A 1 112 ? -4.865 -7.064 64.622 1.00 37.45 108 PRO A CA 1
ATOM 722 C C . PRO A 1 112 ? -6.039 -7.026 63.623 1.00 35.89 108 PRO A C 1
ATOM 723 O O . PRO A 1 112 ? -5.868 -6.804 62.360 1.00 36.83 108 PRO A O 1
ATOM 727 N N . GLY A 1 113 ? -7.204 -7.327 64.208 1.00 32.81 109 GLY A N 1
ATOM 728 C CA . GLY A 1 113 ? -8.492 -7.378 63.517 1.00 28.70 109 GLY A CA 1
ATOM 729 C C . GLY A 1 113 ? -9.435 -6.558 64.376 1.00 25.31 109 GLY A C 1
ATOM 730 O O . GLY A 1 113 ? -9.056 -5.494 64.826 1.00 24.90 109 GLY A O 1
ATOM 731 N N . PHE A 1 114 ? -10.633 -7.072 64.647 1.00 23.25 110 PHE A N 1
ATOM 732 C CA . PHE A 1 114 ? -11.670 -6.289 65.365 1.00 20.58 110 PHE A CA 1
ATOM 733 C C . PHE A 1 114 ? -11.474 -6.350 66.842 1.00 20.23 110 PHE A C 1
ATOM 734 O O . PHE A 1 114 ? -11.145 -7.409 67.366 1.00 19.05 110 PHE A O 1
ATOM 742 N N . ASP A 1 115 ? -11.690 -5.225 67.519 1.00 19.04 111 ASP A N 1
ATOM 743 C CA . ASP A 1 115 ? -11.719 -5.244 68.983 1.00 18.63 111 ASP A CA 1
ATOM 744 C C . ASP A 1 115 ? -13.094 -5.687 69.507 1.00 18.26 111 ASP A C 1
ATOM 745 O O . ASP A 1 115 ? -13.201 -6.207 70.610 1.00 18.83 111 ASP A O 1
ATOM 750 N N . SER A 1 116 ? -14.147 -5.452 68.713 1.00 17.20 112 SER A N 1
ATOM 751 C CA . SER A 1 116 ? -15.522 -5.756 69.125 1.00 15.67 112 SER A CA 1
ATOM 752 C C . SER A 1 116 ? -16.387 -6.008 67.925 1.00 14.68 112 SER A C 1
ATOM 753 O O . SER A 1 116 ? -16.075 -5.578 66.820 1.00 14.51 112 SER A O 1
ATOM 756 N N . ILE A 1 117 ? -17.481 -6.725 68.112 1.00 14.12 113 ILE A N 1
ATOM 757 C CA . ILE A 1 117 ? -18.300 -7.069 66.952 1.00 12.74 113 ILE A CA 1
ATOM 758 C C . ILE A 1 117 ? -19.715 -6.959 67.419 1.00 12.98 113 ILE A C 1
ATOM 759 O O . ILE A 1 117 ? -20.024 -7.354 68.531 1.00 13.03 113 ILE A O 1
ATOM 764 N N . MET A 1 118 ? -20.583 -6.416 66.580 1.00 12.12 114 MET A N 1
ATOM 765 C CA . MET A 1 118 ? -21.967 -6.434 66.913 1.00 12.68 114 MET A CA 1
ATOM 766 C C . MET A 1 118 ? -22.607 -7.711 66.402 1.00 11.36 114 MET A C 1
ATOM 767 O O . MET A 1 118 ? -22.772 -7.873 65.208 1.00 11.77 114 MET A O 1
ATOM 772 N N . VAL A 1 119 ? -22.988 -8.602 67.313 1.00 12.04 115 VAL A N 1
ATOM 773 C CA . VAL A 1 119 ? -23.702 -9.840 66.936 1.00 12.42 115 VAL A CA 1
ATOM 774 C C . VAL A 1 119 ? -25.171 -9.471 66.843 1.00 12.85 115 VAL A C 1
ATOM 775 O O . VAL A 1 119 ? -25.888 -9.510 67.843 1.00 14.82 115 VAL A O 1
ATOM 779 N N . ASP A 1 120 ? -25.591 -9.065 65.653 1.00 12.56 116 ASP A N 1
ATOM 780 C CA . ASP A 1 120 ? -26.896 -8.489 65.417 1.00 13.10 116 ASP A CA 1
ATOM 781 C C . ASP A 1 120 ? -27.800 -9.572 64.839 1.00 13.79 116 ASP A C 1
ATOM 782 O O . ASP A 1 120 ? -27.899 -9.726 63.619 1.00 13.51 116 ASP A O 1
ATOM 787 N N . MET A 1 121 ? -28.458 -10.330 65.712 1.00 14.05 117 MET A N 1
ATOM 788 C CA . MET A 1 121 ? -29.382 -11.381 65.257 1.00 14.66 117 MET A CA 1
ATOM 789 C C . MET A 1 121 ? -30.849 -10.944 65.349 1.00 15.58 117 MET A C 1
ATOM 790 O O . MET A 1 121 ? -31.764 -11.773 65.473 1.00 15.31 117 MET A O 1
ATOM 795 N N . SER A 1 122 ? -31.067 -9.623 65.281 1.00 15.52 118 SER A N 1
ATOM 796 C CA . SER A 1 122 ? -32.370 -9.029 65.584 1.00 16.03 118 SER A CA 1
ATOM 797 C C . SER A 1 122 ? -33.412 -9.329 64.518 1.00 16.40 118 SER A C 1
ATOM 798 O O . SER A 1 122 ? -34.611 -9.167 64.752 1.00 17.40 118 SER A O 1
ATOM 801 N N . HIS A 1 123 ? -32.955 -9.750 63.340 1.00 16.65 119 HIS A N 1
ATOM 802 C CA . HIS A 1 123 ? -33.862 -10.146 62.277 1.00 16.94 119 HIS A CA 1
ATOM 803 C C . HIS A 1 123 ? -34.562 -11.488 62.502 1.00 17.77 119 HIS A C 1
ATOM 804 O O . HIS A 1 123 ? -35.584 -11.766 61.865 1.00 17.61 119 HIS A O 1
ATOM 811 N N . PHE A 1 124 ? -34.017 -12.302 63.404 1.00 17.69 120 PHE A N 1
ATOM 812 C CA . PHE A 1 124 ? -34.591 -13.600 63.740 1.00 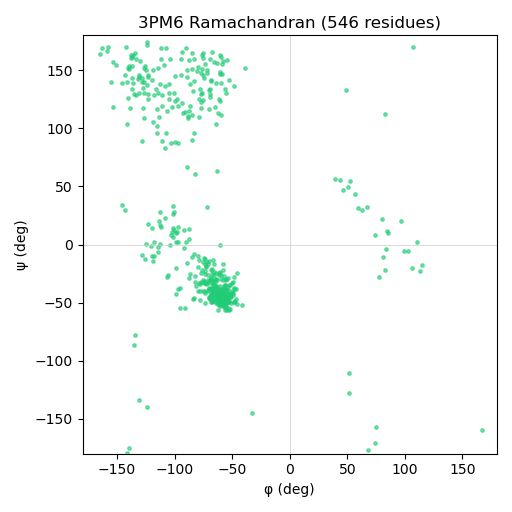17.77 120 PHE A CA 1
ATOM 813 C C . PHE A 1 124 ? -35.578 -13.427 64.884 1.00 18.09 120 PHE A C 1
ATOM 814 O O . PHE A 1 124 ? -35.638 -12.349 65.498 1.00 18.33 120 PHE A O 1
ATOM 822 N N . SER A 1 125 ? -36.362 -14.475 65.165 1.00 19.35 121 SER A N 1
ATOM 823 C CA . SER A 1 125 ? -37.274 -14.481 66.324 1.00 19.23 121 SER A CA 1
ATOM 824 C C . SER A 1 125 ? -36.423 -14.269 67.551 1.00 19.06 121 SER A C 1
ATOM 825 O O . SER A 1 125 ? -35.195 -14.561 67.536 1.00 17.98 121 SER A O 1
ATOM 828 N N . LYS A 1 126 ? -37.054 -13.752 68.598 1.00 18.57 122 LYS A N 1
ATOM 829 C CA . LYS A 1 126 ? -36.373 -13.491 69.858 1.00 19.91 122 LYS A CA 1
ATOM 830 C C . LYS A 1 126 ? -35.527 -14.671 70.356 1.00 19.46 122 LYS A C 1
ATOM 831 O O . LYS A 1 126 ? -34.364 -14.517 70.740 1.00 19.05 122 LYS A O 1
ATOM 837 N N . GLU A 1 127 ? -36.135 -15.852 70.382 1.00 20.23 123 GLU A N 1
ATOM 838 C CA . GLU A 1 127 ? -35.494 -17.059 70.933 1.00 20.35 123 GLU A CA 1
ATOM 839 C C . GLU A 1 127 ? -34.293 -17.507 70.064 1.00 19.43 123 GLU A C 1
ATOM 840 O O . GLU A 1 127 ? -33.264 -17.912 70.567 1.00 19.61 123 GLU A O 1
ATOM 846 N N . GLU A 1 128 ? -34.421 -17.390 68.752 1.00 18.99 124 GLU A N 1
ATOM 847 C CA . GLU A 1 128 ? -33.309 -17.654 67.849 1.00 18.82 124 GLU A CA 1
ATOM 848 C C . GLU A 1 128 ? -32.189 -16.606 67.992 1.00 18.24 124 GLU A C 1
ATOM 849 O O . GLU A 1 128 ? -30.999 -16.950 68.014 1.00 19.49 124 GLU A O 1
ATOM 855 N N . ASN A 1 129 ? -32.569 -15.340 68.088 1.00 18.14 125 ASN A N 1
ATOM 856 C CA . ASN A 1 129 ? -31.635 -14.241 68.362 1.00 17.91 125 ASN A CA 1
ATOM 857 C C . ASN A 1 129 ? -30.823 -14.589 69.632 1.00 18.46 125 ASN A C 1
ATOM 858 O O . ASN A 1 129 ? -29.589 -14.542 69.618 1.00 18.34 125 ASN A O 1
ATOM 863 N N . LEU A 1 130 ? -31.495 -14.996 70.714 1.00 19.27 126 LEU A N 1
ATOM 864 C CA . LEU A 1 130 ? -30.765 -15.348 71.947 1.00 19.82 126 LEU A CA 1
ATOM 865 C C . LEU A 1 130 ? -29.824 -16.512 71.729 1.00 20.35 126 LEU A C 1
ATOM 866 O O . LEU A 1 130 ? -28.663 -16.469 72.187 1.00 20.56 126 LEU A O 1
ATOM 871 N N . ARG A 1 131 ? -30.327 -17.533 71.014 1.00 20.52 127 ARG A N 1
ATOM 872 C CA . ARG A 1 131 ? -29.591 -18.770 70.767 1.00 20.75 127 ARG A CA 1
ATOM 873 C C . ARG A 1 131 ? -28.320 -18.509 69.972 1.00 20.22 127 ARG A C 1
ATOM 874 O O . ARG A 1 131 ? -27.227 -18.903 70.381 1.00 19.62 127 ARG A O 1
ATOM 882 N N . LEU A 1 132 ? -28.471 -17.888 68.807 1.00 20.30 128 LEU A N 1
ATOM 883 C CA . LEU A 1 132 ? -27.309 -17.563 67.999 1.00 20.92 128 LEU A CA 1
ATOM 884 C C . LEU A 1 132 ? -26.372 -16.575 68.734 1.00 21.20 128 LEU A C 1
ATOM 885 O O . LEU A 1 132 ? -25.157 -16.742 68.689 1.00 19.99 128 LEU A O 1
ATOM 890 N N . THR A 1 133 ? -26.936 -15.553 69.401 1.00 21.80 129 THR A N 1
ATOM 891 C CA . THR A 1 133 ? -26.086 -14.571 70.120 1.00 22.21 129 THR A CA 1
ATOM 892 C C . THR A 1 133 ? -25.214 -15.291 71.166 1.00 23.12 129 THR A C 1
ATOM 893 O O . THR A 1 133 ? -24.006 -15.091 71.222 1.00 22.63 129 THR A O 1
ATOM 897 N N . ARG A 1 134 ? -25.818 -16.160 71.972 1.00 24.68 130 ARG A N 1
ATOM 898 C CA . ARG A 1 134 ? -25.037 -16.892 73.007 1.00 25.42 130 ARG A CA 1
ATOM 899 C C . ARG A 1 134 ? -23.837 -17.642 72.407 1.00 25.79 130 ARG A C 1
ATOM 900 O O . ARG A 1 134 ? -22.716 -17.532 72.883 1.00 25.58 130 ARG A O 1
ATOM 908 N N . GLU A 1 135 ? -24.071 -18.384 71.339 1.00 26.45 131 GLU A N 1
ATOM 909 C CA . GLU A 1 135 ? -23.000 -19.163 70.762 1.00 27.38 131 GLU A CA 1
ATOM 910 C C . GLU A 1 135 ? -21.989 -18.331 70.001 1.00 26.27 131 GLU A C 1
ATOM 911 O O . GLU A 1 135 ? -20.807 -18.671 69.995 1.00 26.40 131 GLU A O 1
ATOM 917 N N . LEU A 1 136 ? -22.432 -17.230 69.387 1.00 24.81 132 LEU A N 1
ATOM 918 C CA . LEU A 1 136 ? -21.508 -16.366 68.694 1.00 23.73 132 LEU A CA 1
ATOM 919 C C . LEU A 1 136 ? -20.661 -15.522 69.637 1.00 23.76 132 LEU A C 1
ATOM 920 O O . LEU A 1 136 ? -19.514 -15.188 69.309 1.00 24.03 132 LEU A O 1
ATOM 925 N N . VAL A 1 137 ? -21.227 -15.151 70.784 1.00 23.98 133 VAL A N 1
ATOM 926 C CA . VAL A 1 137 ? -20.477 -14.463 71.813 1.00 24.57 133 VAL A CA 1
ATOM 927 C C . VAL A 1 137 ? -19.331 -15.367 72.299 1.00 25.88 133 VAL A C 1
ATOM 928 O O . VAL A 1 137 ? -18.196 -14.904 72.486 1.00 26.14 133 VAL A O 1
ATOM 932 N N . ALA A 1 138 ? -19.626 -16.652 72.499 1.00 25.89 134 ALA A N 1
ATOM 933 C CA . ALA A 1 138 ? -18.593 -17.615 72.904 1.00 26.59 134 ALA A CA 1
ATOM 934 C C . ALA A 1 138 ? -17.454 -17.614 71.885 1.00 26.21 134 ALA A C 1
ATOM 935 O O . ALA A 1 138 ? -16.276 -17.491 72.240 1.00 26.27 134 ALA A O 1
ATOM 937 N N . TYR A 1 139 ? -17.824 -17.696 70.605 1.00 25.31 135 TYR A N 1
ATOM 938 C CA . TYR A 1 139 ? -16.844 -17.745 69.536 1.00 24.21 135 TYR A CA 1
ATOM 939 C C . TYR A 1 139 ? -15.960 -16.488 69.493 1.00 23.35 135 TYR A C 1
ATOM 940 O O . TYR A 1 139 ? -14.739 -16.579 69.302 1.00 23.60 135 TYR A O 1
ATOM 949 N N . CYS A 1 140 ? -16.572 -15.321 69.662 1.00 21.59 136 CYS A N 1
ATOM 950 C CA . CYS A 1 140 ? -15.837 -14.064 69.688 1.00 20.28 136 CYS A CA 1
ATOM 951 C C . CYS A 1 140 ? -14.935 -13.947 70.941 1.00 21.24 136 CYS A C 1
ATOM 952 O O . CYS A 1 140 ? -13.794 -13.488 70.873 1.00 20.35 136 CYS A O 1
ATOM 955 N N . ASN A 1 141 ? -15.497 -14.290 72.094 1.00 22.69 137 ASN A N 1
ATOM 956 C CA . ASN A 1 141 ? -14.792 -14.196 73.367 1.00 24.44 137 ASN A CA 1
ATOM 957 C C . ASN A 1 141 ? -13.519 -15.074 73.364 1.00 25.26 137 ASN A C 1
ATOM 958 O O . ASN A 1 141 ? -12.437 -14.609 73.737 1.00 25.30 137 ASN A O 1
ATOM 963 N N . ALA A 1 142 ? -13.657 -16.315 72.904 1.00 25.91 138 ALA A N 1
ATOM 964 C CA . ALA A 1 142 ? -12.504 -17.216 72.679 1.00 26.91 138 ALA A CA 1
ATOM 965 C C . ALA A 1 142 ? -11.354 -16.526 71.956 1.00 27.28 138 ALA A C 1
ATOM 966 O O . ALA A 1 142 ? -10.210 -16.934 72.119 1.00 26.54 138 ALA A O 1
ATOM 968 N N . ARG 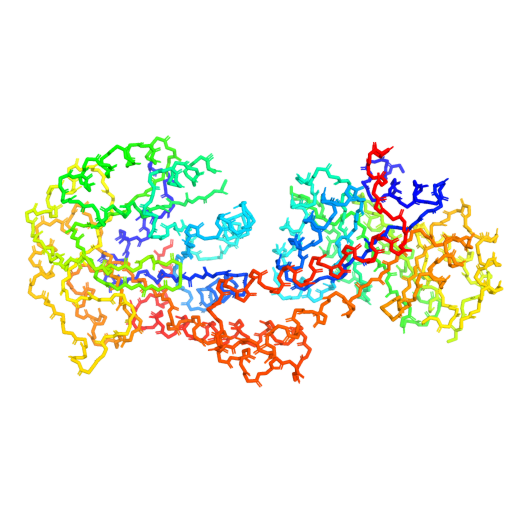A 1 143 ? -11.662 -15.466 71.185 1.00 25.92 139 ARG A N 1
ATOM 969 C CA . ARG A 1 143 ? -10.656 -14.842 70.357 1.00 25.61 139 ARG A CA 1
ATOM 970 C C . ARG A 1 143 ? -10.279 -13.435 70.814 1.00 25.33 139 ARG A C 1
ATOM 971 O O . ARG A 1 143 ? -9.632 -12.668 70.062 1.00 25.07 139 ARG A O 1
ATOM 979 N N . GLY A 1 144 ? -10.663 -13.111 72.045 1.00 23.96 140 GLY A N 1
ATOM 980 C CA . GLY A 1 144 ? -10.355 -11.811 72.628 1.00 23.96 140 GLY A CA 1
ATOM 981 C C . GLY A 1 144 ? -11.325 -10.686 72.277 1.00 23.07 140 GLY A C 1
ATOM 982 O O . GLY A 1 144 ? -11.057 -9.523 72.574 1.00 23.19 140 GLY A O 1
ATOM 983 N N . ILE A 1 145 ? -12.470 -11.030 71.682 1.00 21.67 141 ILE A N 1
ATOM 984 C CA . ILE A 1 145 ? -13.327 -10.019 71.045 1.00 19.83 141 ILE A CA 1
ATOM 985 C C . ILE A 1 145 ? -14.578 -9.696 71.877 1.00 18.77 141 ILE A C 1
ATOM 986 O O . ILE A 1 145 ? -15.310 -10.589 72.249 1.00 17.99 141 ILE A O 1
ATOM 991 N N . ALA A 1 146 ? -14.777 -8.417 72.187 1.00 17.29 142 ALA A N 1
ATOM 992 C CA . ALA A 1 146 ? -15.956 -7.950 72.888 1.00 17.09 142 ALA A CA 1
ATOM 993 C C . ALA A 1 146 ? -17.186 -7.924 71.944 1.00 16.90 142 ALA A C 1
ATOM 994 O O . ALA A 1 146 ? -17.036 -7.933 70.719 1.00 17.15 142 ALA A O 1
ATOM 996 N N . THR A 1 147 ? -18.394 -7.909 72.496 1.00 15.65 143 THR A N 1
ATOM 997 C CA . THR A 1 147 ? -19.597 -8.093 71.665 1.00 15.82 143 THR A CA 1
ATOM 998 C C . THR A 1 147 ? -20.752 -7.205 72.071 1.00 15.51 143 THR A C 1
ATOM 999 O O . THR A 1 147 ? -20.879 -6.824 73.224 1.00 15.51 143 THR A O 1
ATOM 1003 N N . GLU A 1 148 ? -21.583 -6.891 71.099 1.00 15.38 144 GLU A N 1
ATOM 1004 C CA . GLU A 1 148 ? -22.773 -6.062 71.294 1.00 15.65 144 GLU A CA 1
ATOM 1005 C C . GLU A 1 148 ? -23.873 -6.882 70.686 1.00 16.05 144 GLU A C 1
ATOM 1006 O O . GLU A 1 148 ? -23.645 -7.530 69.676 1.00 16.70 144 GLU A O 1
ATOM 1012 N N . ALA A 1 149 ? -25.057 -6.840 71.287 1.00 15.99 145 ALA A N 1
ATOM 1013 C CA . ALA A 1 149 ? -26.218 -7.517 70.769 1.00 16.03 145 ALA A CA 1
ATOM 1014 C C . ALA A 1 149 ? -27.428 -6.612 70.850 1.00 15.68 145 ALA A C 1
ATOM 1015 O O . ALA A 1 149 ? -27.399 -5.578 71.529 1.00 15.77 145 ALA A O 1
ATOM 1017 N N . GLU A 1 150 ? -28.461 -6.979 70.101 1.00 16.12 146 GLU A N 1
ATOM 1018 C CA . GLU A 1 150 ? -29.696 -6.183 70.025 1.00 16.20 146 GLU A CA 1
ATOM 1019 C C . GLU A 1 150 ? -30.904 -6.926 70.595 1.00 16.71 146 GLU A C 1
ATOM 1020 O O . GLU A 1 150 ? -31.516 -7.779 69.919 1.00 16.75 146 GLU A O 1
ATOM 1026 N N . PRO A 1 151 ? -31.300 -6.579 71.823 1.00 17.73 147 PRO A N 1
ATOM 1027 C CA . PRO A 1 151 ? -32.427 -7.284 72.460 1.00 17.91 147 PRO A CA 1
ATOM 1028 C C . PRO A 1 151 ? -33.733 -6.694 71.976 1.00 17.76 147 PRO A C 1
ATOM 1029 O O . PRO A 1 151 ? -34.525 -6.183 72.777 1.00 18.13 147 PRO A O 1
ATOM 1033 N N . GLY A 1 152 ? -33.966 -6.767 70.673 1.00 17.55 148 GLY A N 1
ATOM 1034 C CA . GLY A 1 152 ? -35.213 -6.228 70.106 1.00 17.35 148 GLY A CA 1
ATOM 1035 C C . GLY A 1 152 ? -35.017 -6.172 68.619 1.00 16.71 148 GLY A C 1
ATOM 1036 O O . GLY A 1 152 ? -34.153 -6.882 68.112 1.00 17.25 148 GLY A O 1
ATOM 1037 N N . ARG A 1 153 ? -35.812 -5.363 67.925 1.00 15.35 149 ARG A N 1
ATOM 1038 C CA . ARG A 1 153 ? -35.641 -5.151 66.485 1.00 14.41 149 ARG A CA 1
ATOM 1039 C C . ARG A 1 153 ? -35.893 -3.692 66.098 1.00 14.36 149 ARG A C 1
ATOM 1040 O O . ARG A 1 153 ? -37.043 -3.242 66.042 1.00 13.36 149 ARG A O 1
ATOM 1048 N N . ILE A 1 154 ? -34.792 -2.981 65.854 1.00 14.18 150 ILE A N 1
ATOM 1049 C CA . ILE A 1 154 ? -34.798 -1.680 65.229 1.00 14.13 150 ILE A CA 1
ATOM 1050 C C . ILE A 1 154 ? -35.186 -1.851 63.764 1.00 14.88 150 ILE A C 1
ATOM 1051 O O . ILE A 1 154 ? -34.677 -2.745 63.052 1.00 15.45 150 ILE A O 1
ATOM 1056 N N . GLU A 1 155 ? -36.113 -1.018 63.307 1.00 15.05 151 GLU A N 1
ATOM 1057 C CA . GLU A 1 155 ? -36.556 -1.076 61.925 1.00 15.53 151 GLU A CA 1
ATOM 1058 C C . GLU A 1 155 ? -35.698 -0.221 61.016 1.00 15.47 151 GLU A C 1
ATOM 1059 O O . GLU A 1 155 ? -35.046 0.719 61.454 1.00 14.05 151 GLU A O 1
ATOM 1065 N N . GLY A 1 156 ? -35.721 -0.528 59.734 1.00 16.50 152 GLY A N 1
ATOM 1066 C CA . GLY A 1 156 ? -35.065 0.345 58.743 1.00 17.29 152 GLY A CA 1
ATOM 1067 C C . GLY A 1 156 ? -33.782 -0.270 58.195 1.00 18.16 152 GLY A C 1
ATOM 1068 O O . GLY A 1 156 ? -33.301 -1.298 58.675 1.00 15.67 152 GLY A O 1
ATOM 1069 N N . GLY A 1 157 ? -33.261 0.371 57.156 1.00 19.56 153 GLY A N 1
ATOM 1070 C CA . GLY A 1 157 ? -32.039 -0.085 56.520 1.00 21.97 153 GLY A CA 1
ATOM 1071 C C . GLY A 1 157 ? -31.142 1.117 56.292 1.00 22.96 153 GLY A C 1
ATOM 1072 O O . GLY A 1 157 ? -31.594 2.275 56.372 1.00 22.45 153 GLY A O 1
ATOM 1073 N N . GLU A 1 158 ? -29.878 0.826 56.012 1.00 23.01 154 GLU A N 1
ATOM 1074 C CA . GLU A 1 158 ? -28.898 1.830 55.548 1.00 23.71 154 GLU A CA 1
ATOM 1075 C C . GLU A 1 158 ? -28.018 1.140 54.493 1.00 22.88 154 GLU A C 1
ATOM 1076 O O . GLU A 1 158 ? -28.133 -0.063 54.297 1.00 22.81 154 GLU A O 1
ATOM 1082 N N . ASP A 1 159 ? -27.200 1.905 53.785 1.00 22.27 155 ASP A N 1
ATOM 1083 C CA . ASP A 1 159 ? -26.185 1.340 52.922 1.00 22.64 155 ASP A CA 1
ATOM 1084 C C . ASP A 1 159 ? -25.250 0.479 53.772 1.00 21.99 155 ASP A C 1
ATOM 1085 O O . ASP A 1 159 ? -24.536 1.006 54.603 1.00 22.16 155 ASP A O 1
ATOM 1090 N N . GLY A 1 160 ? -25.298 -0.835 53.572 1.00 21.90 156 GLY A N 1
ATOM 1091 C CA . GLY A 1 160 ? -24.493 -1.782 54.340 1.00 22.94 156 GLY A CA 1
ATOM 1092 C C . GLY A 1 160 ? -25.267 -2.449 55.469 1.00 23.61 156 GLY A C 1
ATOM 1093 O O . GLY A 1 160 ? -24.729 -3.346 56.154 1.00 23.33 156 GLY A O 1
ATOM 1094 N N . VAL A 1 161 ? -26.516 -2.016 55.685 1.00 22.84 157 VAL A N 1
ATOM 1095 C CA . VAL A 1 161 ? -27.356 -2.597 56.771 1.00 22.69 157 VAL A CA 1
ATOM 1096 C C . VAL A 1 161 ? -28.689 -3.041 56.164 1.00 22.53 157 VAL A C 1
ATOM 1097 O O . VAL A 1 161 ? -29.407 -2.212 55.609 1.00 21.49 157 VAL A O 1
ATOM 1101 N N . GLN A 1 162 ? -29.003 -4.338 56.207 1.00 22.76 158 GLN A N 1
ATOM 1102 C CA . GLN A 1 162 ? -30.241 -4.843 55.549 1.00 23.51 158 GLN A CA 1
ATOM 1103 C C . GLN A 1 162 ? -31.551 -4.215 56.077 1.00 23.05 158 GLN A C 1
ATOM 1104 O O . GLN A 1 162 ? -31.674 -3.972 57.284 1.00 22.49 158 GLN A O 1
ATOM 1110 N N . ASP A 1 163 ? -32.467 -3.906 55.138 1.00 23.21 159 ASP A N 1
ATOM 1111 C CA . ASP A 1 163 ? -33.925 -3.646 55.355 1.00 23.53 159 ASP A CA 1
ATOM 1112 C C . ASP A 1 163 ? -34.567 -4.568 56.411 1.00 21.62 159 ASP A C 1
ATOM 1113 O O . ASP A 1 163 ? -34.131 -5.699 56.583 1.00 20.06 159 ASP A O 1
ATOM 1118 N N . THR A 1 164 ? -35.629 -4.076 57.071 1.00 20.30 160 THR A N 1
ATOM 1119 C CA . THR A 1 164 ? -36.506 -4.901 57.915 1.00 18.96 160 THR A CA 1
ATOM 1120 C C . THR A 1 164 ? -37.913 -5.009 57.298 1.00 20.67 160 THR A C 1
ATOM 1121 O O . THR A 1 164 ? -38.925 -5.154 58.012 1.00 20.32 160 THR A O 1
ATOM 1125 N N . VAL A 1 165 ? -37.971 -4.906 55.976 1.00 21.37 161 VAL A N 1
ATOM 1126 C CA . VAL A 1 165 ? -39.226 -5.053 55.239 1.00 23.97 161 VAL A CA 1
ATOM 1127 C C . VAL A 1 165 ? -39.856 -6.412 55.562 1.00 25.49 161 VAL A C 1
ATOM 1128 O O . VAL A 1 165 ? -39.178 -7.432 55.578 1.00 25.59 161 VAL A O 1
ATOM 1132 N N . ASP A 1 166 ? -41.142 -6.419 55.842 1.00 27.29 162 ASP A N 1
ATOM 1133 C CA . ASP A 1 166 ? -41.825 -7.677 56.163 1.00 29.43 162 ASP A CA 1
ATOM 1134 C C . ASP A 1 166 ? -41.432 -8.132 57.571 1.00 28.70 162 ASP A C 1
ATOM 1135 O O . ASP A 1 166 ? -41.763 -9.238 57.967 1.00 28.59 162 ASP A O 1
ATOM 1140 N N . LEU A 1 167 ? -40.720 -7.280 58.316 1.00 27.14 163 LEU A N 1
ATOM 1141 C CA . LEU A 1 167 ? -40.486 -7.544 59.754 1.00 26.92 163 LEU A CA 1
ATOM 1142 C C . LEU A 1 167 ? -41.063 -6.417 60.587 1.00 26.85 163 LEU A C 1
ATOM 1143 O O . LEU A 1 167 ? -40.954 -5.233 60.207 1.00 27.44 163 LEU A O 1
ATOM 1148 N N . GLU A 1 168 ? -41.651 -6.781 61.722 1.00 26.38 164 GLU A N 1
ATOM 1149 C CA . GLU A 1 168 ? -42.224 -5.790 62.656 1.00 26.78 164 GLU A CA 1
ATOM 1150 C C . GLU A 1 168 ? -41.140 -5.256 63.600 1.00 24.93 164 GLU A C 1
ATOM 1151 O O . GLU A 1 168 ? -40.160 -5.943 63.908 1.00 24.83 164 GLU A O 1
ATOM 1157 N N . GLY A 1 169 ? -41.321 -4.028 64.045 1.00 23.97 165 GLY A N 1
ATOM 1158 C CA . GLY A 1 169 ? -40.526 -3.469 65.118 1.00 22.88 165 GLY A CA 1
ATOM 1159 C C . GLY A 1 169 ? -40.782 -4.243 66.388 1.00 22.44 165 GLY A C 1
ATOM 1160 O O . GLY A 1 169 ? -41.920 -4.670 66.636 1.00 22.28 165 GLY A O 1
ATOM 1161 N N . VAL A 1 170 ? -39.710 -4.491 67.133 1.00 21.77 166 VAL A N 1
ATOM 1162 C CA . VAL A 1 170 ? -39.793 -5.062 68.492 1.00 22.09 166 VAL A CA 1
ATOM 1163 C C . VAL A 1 170 ? -39.011 -4.150 69.451 1.00 21.91 166 VAL A C 1
ATOM 1164 O O . VAL A 1 170 ? -37.760 -4.089 69.419 1.00 20.66 166 VAL A O 1
ATOM 1168 N N . LEU A 1 171 ? -39.775 -3.453 70.296 1.00 22.01 167 LEU A N 1
ATOM 1169 C CA . LEU A 1 171 ? -39.264 -2.642 71.395 1.00 22.30 167 LEU A CA 1
ATOM 1170 C C . LEU A 1 171 ? -38.636 -3.433 72.529 1.00 22.34 167 LEU A C 1
ATOM 1171 O O . LEU A 1 171 ? -39.134 -4.484 72.939 1.00 22.40 167 LEU A O 1
ATOM 1176 N N . THR A 1 172 ? -37.556 -2.903 73.083 1.00 22.33 168 THR A N 1
ATOM 1177 C CA . THR A 1 172 ? -36.808 -3.650 74.091 1.00 22.29 168 THR A CA 1
ATOM 1178 C C . THR A 1 172 ? -37.411 -3.483 75.480 1.00 22.80 168 THR A C 1
ATOM 1179 O O . THR A 1 172 ? -37.684 -2.369 75.895 1.00 22.30 168 THR A O 1
ATOM 1183 N N . THR A 1 173 ? -37.596 -4.597 76.197 1.00 23.58 169 THR A N 1
ATOM 1184 C CA . THR A 1 173 ? -38.029 -4.558 77.585 1.00 24.59 169 THR A CA 1
ATOM 1185 C C . THR A 1 173 ? -36.847 -4.838 78.490 1.00 25.13 169 THR A C 1
ATOM 1186 O O . THR A 1 173 ? -35.848 -5.410 78.045 1.00 25.39 169 THR A O 1
ATOM 1190 N N . PRO A 1 174 ? -36.947 -4.440 79.778 1.00 26.40 170 PRO A N 1
ATOM 1191 C CA . PRO A 1 174 ? -35.946 -4.880 80.748 1.00 26.69 170 PRO A CA 1
ATOM 1192 C C . PRO A 1 174 ? -35.806 -6.397 80.782 1.00 26.51 170 PRO A C 1
ATOM 1193 O O . PRO A 1 174 ? -34.702 -6.892 80.946 1.00 25.50 170 PRO A O 1
ATOM 1197 N N . GLU A 1 175 ? -36.908 -7.128 80.621 1.00 27.29 171 GLU A N 1
ATOM 1198 C CA . GLU A 1 175 ? -36.821 -8.583 80.740 1.00 28.15 171 GLU A CA 1
ATOM 1199 C C . GLU A 1 175 ? -36.028 -9.199 79.569 1.00 27.59 171 GLU A C 1
ATOM 1200 O O . GLU A 1 175 ? -35.141 -10.033 79.802 1.00 27.33 171 GLU A O 1
ATOM 1202 N N . GLU A 1 176 ? -36.292 -8.766 78.332 1.00 27.29 172 GLU A N 1
ATOM 1203 C CA . GLU A 1 176 ? -35.513 -9.294 77.189 1.00 26.83 172 GLU A CA 1
ATOM 1204 C C . GLU A 1 176 ? -34.046 -8.863 77.361 1.00 26.55 172 GLU A C 1
ATOM 1205 O O . GLU A 1 176 ? -33.141 -9.651 77.098 1.00 26.53 172 GLU A O 1
ATOM 1211 N N . SER A 1 177 ? -33.822 -7.656 77.887 1.00 27.06 173 SER A N 1
ATOM 1212 C CA . SER A 1 177 ? -32.459 -7.168 78.176 1.00 26.80 173 SER A CA 1
ATOM 1213 C C . SER A 1 177 ? -31.705 -8.085 79.130 1.00 27.40 173 SER A C 1
ATOM 1214 O O . SER A 1 177 ? -30.570 -8.496 78.840 1.00 26.45 173 SER A O 1
ATOM 1217 N N . GLU A 1 178 ? -32.344 -8.395 80.262 1.00 28.39 174 GLU A N 1
ATOM 1218 C CA . GLU A 1 178 ? -31.859 -9.394 81.233 1.00 29.51 174 GLU A CA 1
ATOM 1219 C C . GLU A 1 178 ? -31.555 -10.732 80.578 1.00 28.26 174 GLU A C 1
ATOM 1220 O O . GLU A 1 178 ? -30.485 -11.283 80.809 1.00 28.10 174 GLU A O 1
ATOM 1226 N N . GLU A 1 179 ? -32.483 -11.250 79.767 1.00 27.22 175 GLU A N 1
ATOM 1227 C CA . GLU A 1 179 ? -32.216 -12.487 79.008 1.00 28.32 175 GLU A CA 1
ATOM 1228 C C . GLU A 1 179 ? -30.916 -12.358 78.203 1.00 26.83 175 GLU A C 1
ATOM 1229 O O . GLU A 1 179 ? -30.112 -13.286 78.184 1.00 27.63 175 GLU A O 1
ATOM 1235 N N . PHE A 1 180 ? -30.691 -11.212 77.558 1.00 25.35 176 PHE A N 1
ATOM 1236 C CA . PHE A 1 180 ? -29.483 -11.051 76.731 1.00 24.30 176 PHE A CA 1
ATOM 1237 C C . PHE A 1 180 ? -28.188 -10.908 77.546 1.00 24.82 176 PHE A C 1
ATOM 1238 O O . PHE A 1 180 ? -27.125 -11.395 77.122 1.00 24.37 176 PHE A O 1
ATOM 1246 N N . VAL A 1 181 ? -28.278 -10.275 78.713 1.00 25.57 177 VAL A N 1
ATOM 1247 C CA . VAL A 1 181 ? -27.116 -10.166 79.628 1.00 26.76 177 VAL A CA 1
ATOM 1248 C C . VAL A 1 181 ? -26.525 -11.561 79.982 1.00 27.71 177 VAL A C 1
ATOM 1249 O O . VAL A 1 181 ? -25.311 -11.713 80.104 1.00 28.09 177 VAL A O 1
ATOM 1253 N N . ALA A 1 182 ? -27.391 -12.560 80.156 1.00 28.69 178 ALA A N 1
ATOM 1254 C CA . ALA A 1 182 ? -26.954 -13.949 80.448 1.00 29.89 178 ALA A CA 1
ATOM 1255 C C . ALA A 1 182 ? -26.190 -14.601 79.292 1.00 29.71 178 ALA A C 1
ATOM 1256 O O . ALA A 1 182 ? -25.523 -15.621 79.492 1.00 30.90 178 ALA A O 1
ATOM 1258 N N . THR A 1 183 ? -26.286 -14.040 78.079 1.00 28.75 179 THR A N 1
ATOM 1259 C CA . THR A 1 183 ? -25.513 -14.586 76.955 1.00 27.47 179 THR A CA 1
ATOM 1260 C C . THR A 1 183 ? -24.056 -14.226 77.073 1.00 26.57 179 THR A C 1
ATOM 1261 O O . THR A 1 183 ? -23.255 -14.772 76.341 1.00 26.78 179 THR A O 1
ATOM 1265 N N . GLY A 1 184 ? -23.709 -13.307 77.980 1.00 25.49 180 GLY A N 1
ATOM 1266 C CA . GLY A 1 184 ? -22.318 -12.830 78.108 1.00 24.34 180 GLY A CA 1
ATOM 1267 C C . GLY A 1 184 ? -21.886 -11.686 77.181 1.00 22.44 180 GLY A C 1
ATOM 1268 O O . GLY A 1 184 ? -20.689 -11.356 77.087 1.00 21.11 180 GLY A O 1
ATOM 1269 N N . ILE A 1 185 ? -22.842 -11.073 76.485 1.00 21.10 181 ILE A N 1
ATOM 1270 C CA . ILE A 1 185 ? -22.538 -9.859 75.682 1.00 19.48 181 ILE A CA 1
ATOM 1271 C C . ILE A 1 185 ? -21.964 -8.787 76.570 1.00 18.62 181 ILE A C 1
ATOM 1272 O O . ILE A 1 185 ? -22.193 -8.818 77.751 1.00 18.87 181 ILE A O 1
ATOM 1277 N N . ASN A 1 186 ? -21.232 -7.826 76.011 1.00 18.21 182 ASN A N 1
ATOM 1278 C CA . ASN A 1 186 ? -20.724 -6.714 76.807 1.00 18.01 182 ASN A CA 1
ATOM 1279 C C . ASN A 1 186 ? -21.616 -5.493 76.704 1.00 18.30 182 ASN A C 1
ATOM 1280 O O . ASN A 1 186 ? -21.812 -4.794 77.697 1.00 19.36 182 ASN A O 1
ATOM 1285 N N . TRP A 1 187 ? -22.150 -5.238 75.504 1.00 17.73 183 TRP A N 1
ATOM 1286 C CA . TRP A 1 187 ? -22.988 -4.058 75.234 1.00 17.13 183 TRP A CA 1
ATOM 1287 C C . TRP A 1 187 ? -24.332 -4.443 74.621 1.00 16.68 183 TRP A C 1
ATOM 1288 O O . TRP A 1 187 ? -24.433 -5.460 73.967 1.00 15.70 183 TRP A O 1
ATOM 1299 N N . LEU A 1 188 ? -25.356 -3.625 74.854 1.00 17.24 184 LEU A N 1
ATOM 1300 C CA . LEU A 1 188 ? -26.709 -3.846 74.360 1.00 18.16 184 LEU A CA 1
ATOM 1301 C C . LEU A 1 188 ? -27.155 -2.639 73.547 1.00 17.80 184 LEU A C 1
ATOM 1302 O O . LEU A 1 188 ? -26.908 -1.517 73.948 1.00 18.29 184 LEU A O 1
ATOM 1307 N N . ALA A 1 189 ? -27.803 -2.891 72.405 1.00 17.58 185 ALA A N 1
ATOM 1308 C CA . ALA A 1 189 ? -28.354 -1.865 71.523 1.00 16.53 185 ALA A CA 1
ATOM 1309 C C . ALA A 1 189 ? -29.856 -1.924 71.673 1.00 17.15 185 ALA A C 1
ATOM 1310 O O . ALA A 1 189 ? -30.507 -2.769 71.053 1.00 17.49 185 ALA A O 1
ATOM 1312 N N . PRO A 1 190 ? -30.420 -1.057 72.534 1.00 17.15 186 PRO A N 1
ATOM 1313 C CA . PRO A 1 190 ? -31.856 -1.228 72.730 1.00 16.86 186 PRO A CA 1
ATOM 1314 C C . PRO A 1 190 ? -32.688 -0.602 71.615 1.00 16.57 186 PRO A C 1
ATOM 1315 O O . PRO A 1 190 ? -32.283 0.387 71.013 1.00 16.14 186 PRO A O 1
ATOM 1319 N N . ALA A 1 191 ? -33.844 -1.203 71.352 1.00 16.55 187 ALA A N 1
ATOM 1320 C CA . ALA A 1 191 ? -34.896 -0.628 70.505 1.00 16.19 187 ALA A CA 1
ATOM 1321 C C . ALA A 1 191 ? -35.883 0.136 71.405 1.00 16.38 187 ALA A C 1
ATOM 1322 O O . ALA A 1 191 ? -36.572 -0.456 72.226 1.00 17.49 187 ALA A O 1
ATOM 1324 N N . PHE A 1 192 ? -35.945 1.454 71.275 1.00 16.78 188 PHE A N 1
ATOM 1325 C CA . PHE A 1 192 ? -36.808 2.212 72.166 1.00 17.28 188 PHE A CA 1
ATOM 1326 C C . PHE A 1 192 ? -37.455 3.373 71.436 1.00 17.89 188 PHE A C 1
ATOM 1327 O O . PHE A 1 192 ? -37.747 4.384 72.047 1.00 18.82 188 PHE A O 1
ATOM 1335 N N . GLY A 1 193 ? -37.682 3.205 70.128 1.00 18.09 189 GLY A N 1
ATOM 1336 C CA . GLY A 1 193 ? -38.287 4.239 69.269 1.00 18.12 189 GLY A CA 1
ATOM 1337 C C . GLY A 1 193 ? -37.333 4.754 68.195 1.00 18.09 189 GLY A C 1
ATOM 1338 O O . GLY A 1 193 ? -37.755 5.376 67.206 1.00 17.49 189 GLY A O 1
ATOM 1339 N N . ASN A 1 194 ? -36.042 4.501 68.383 1.00 17.15 190 ASN A N 1
ATOM 1340 C CA . ASN A 1 194 ? -35.061 4.795 67.349 1.00 17.80 190 ASN A CA 1
ATOM 1341 C C . ASN A 1 194 ? -35.264 3.907 66.097 1.00 18.06 190 ASN A C 1
ATOM 1342 O O . ASN A 1 194 ? -35.895 2.841 66.169 1.00 17.65 190 ASN A O 1
ATOM 1347 N N . VAL A 1 195 ? -34.771 4.397 64.961 1.00 17.95 191 VAL A N 1
ATOM 1348 C CA . VAL A 1 195 ? -35.019 3.812 63.637 1.00 19.04 191 VAL A CA 1
ATOM 1349 C C . VAL A 1 195 ? -33.733 4.043 62.850 1.00 19.39 191 VAL A C 1
ATOM 1350 O O . VAL A 1 195 ? -33.075 5.113 62.958 1.00 20.17 191 VAL A O 1
ATOM 1354 N N . HIS A 1 196 ? -33.322 3.036 62.092 1.00 18.88 192 HIS A N 1
ATOM 1355 C CA . HIS A 1 196 ? -32.274 3.236 61.091 1.00 17.53 192 HIS A CA 1
ATOM 1356 C C . HIS A 1 196 ? -32.847 3.983 59.897 1.00 17.45 192 HIS A C 1
ATOM 1357 O O . HIS A 1 196 ? -33.976 3.726 59.495 1.00 17.11 192 HIS A O 1
ATOM 1364 N N . GLY A 1 197 ? -32.042 4.865 59.304 1.00 17.90 193 GLY A N 1
ATOM 1365 C CA . GLY A 1 197 ? -32.475 5.687 58.163 1.00 18.39 193 GLY A CA 1
ATOM 1366 C C . GLY A 1 197 ? -33.403 6.846 58.512 1.00 18.33 193 GLY A C 1
ATOM 1367 O O . GLY A 1 197 ? -33.434 7.321 59.631 1.00 19.15 193 GLY A O 1
ATOM 1368 N N . ASN A 1 198 ? -34.164 7.293 57.535 1.00 19.35 194 ASN A N 1
ATOM 1369 C CA . ASN A 1 198 ? -34.955 8.528 57.643 1.00 19.80 194 ASN A CA 1
ATOM 1370 C C . ASN A 1 198 ? -36.180 8.271 58.512 1.00 19.63 194 ASN A C 1
ATOM 1371 O O . ASN A 1 198 ? -36.929 7.336 58.249 1.00 18.83 194 ASN A O 1
ATOM 1376 N N . TYR A 1 199 ? -36.339 9.067 59.575 1.00 19.13 195 TYR A N 1
ATOM 1377 C CA . TYR A 1 199 ? -37.515 8.997 60.468 1.00 18.63 195 TYR A CA 1
ATOM 1378 C C . TYR A 1 199 ? -38.836 9.364 59.778 1.00 19.63 195 TYR A C 1
ATOM 1379 O O . TYR A 1 199 ? -39.914 8.885 60.171 1.00 19.85 195 TYR A O 1
ATOM 1388 N N . GLY A 1 200 ? -38.761 10.227 58.768 1.00 20.62 196 GLY A N 1
ATOM 1389 C CA . GLY A 1 200 ? -39.968 10.720 58.088 1.00 21.76 196 GLY A CA 1
ATOM 1390 C C . GLY A 1 200 ? -40.765 11.728 58.910 1.00 23.48 196 GLY A C 1
ATOM 1391 O O . GLY A 1 200 ? -40.295 12.176 59.969 1.00 22.96 196 GLY A O 1
ATOM 1392 N N . PRO A 1 201 ? -41.987 12.079 58.438 1.00 24.13 197 PRO A N 1
ATOM 1393 C CA . PRO A 1 201 ? -42.787 13.201 58.977 1.00 24.96 197 PRO A CA 1
ATOM 1394 C C . PRO A 1 201 ? -43.154 13.073 60.458 1.00 25.27 197 PRO A C 1
ATOM 1395 O O . PRO A 1 201 ? -43.403 14.095 61.095 1.00 27.02 197 PRO A O 1
ATOM 1399 N N . ARG A 1 202 ? -43.188 11.852 61.001 1.00 25.24 198 ARG A N 1
ATOM 1400 C CA . ARG A 1 202 ? -43.442 11.622 62.430 1.00 24.09 198 ARG A CA 1
ATOM 1401 C C . ARG A 1 202 ? -42.295 12.076 63.340 1.00 24.29 198 ARG A C 1
ATOM 1402 O O . ARG A 1 202 ? -42.487 12.164 64.558 1.00 24.86 198 ARG A O 1
ATOM 1404 N N . GLY A 1 203 ? -41.119 12.347 62.768 1.00 23.31 199 GLY A N 1
ATOM 1405 C CA . GLY A 1 203 ? -39.958 12.819 63.543 1.00 23.17 199 GLY A CA 1
ATOM 1406 C C . GLY A 1 203 ? -39.392 11.769 64.494 1.00 23.33 199 GLY A C 1
ATOM 1407 O O . GLY A 1 203 ? -39.867 10.621 64.543 1.00 23.13 199 GLY A O 1
ATOM 1408 N N . VAL A 1 204 ? -38.380 12.170 65.258 1.00 23.43 200 VAL A N 1
ATOM 1409 C CA . VAL A 1 204 ? -37.745 11.334 66.287 1.00 22.58 200 VAL A CA 1
ATOM 1410 C C . VAL A 1 204 ? -38.664 11.300 67.503 1.00 23.86 200 VAL A C 1
ATOM 1411 O O . VAL A 1 204 ? -38.941 12.345 68.088 1.00 23.94 200 VAL A O 1
ATOM 1415 N N . GLN A 1 205 ? -39.162 10.104 67.856 1.00 23.70 201 GLN A N 1
ATOM 1416 C CA . GLN A 1 205 ? -40.046 9.920 69.022 1.00 23.80 201 GLN A CA 1
ATOM 1417 C C . GLN A 1 205 ? -39.513 8.809 69.914 1.00 23.63 201 GLN A C 1
ATOM 1418 O O . GLN A 1 205 ? -39.864 7.669 69.733 1.00 24.12 201 GLN A O 1
ATOM 1424 N N . LEU A 1 206 ? -38.644 9.146 70.861 1.00 23.41 202 LEU A N 1
ATOM 1425 C CA . LEU A 1 206 ? -37.994 8.148 71.687 1.00 23.58 202 LEU A CA 1
ATOM 1426 C C . LEU A 1 206 ? -38.755 7.944 72.991 1.00 24.23 202 LEU A C 1
ATOM 1427 O O . LEU A 1 206 ? -39.372 8.876 73.551 1.00 24.03 202 LEU A O 1
ATOM 1432 N N . ASP A 1 207 ? -38.735 6.708 73.453 1.00 23.64 203 ASP A N 1
ATOM 1433 C CA . ASP A 1 207 ? -39.379 6.362 74.709 1.00 24.50 203 ASP A CA 1
ATOM 1434 C C . ASP A 1 207 ? -38.279 6.366 75.761 1.00 24.13 203 ASP A C 1
ATOM 1435 O O . ASP A 1 207 ? -37.640 5.338 76.022 1.00 22.63 203 ASP A O 1
ATOM 1440 N N . TYR A 1 208 ? -38.032 7.548 76.327 1.00 24.07 204 TYR A N 1
ATOM 1441 C CA . TYR A 1 208 ? -36.959 7.733 77.318 1.00 24.32 204 TYR A CA 1
ATOM 1442 C C . TYR A 1 208 ? -37.237 6.949 78.585 1.00 25.35 204 TYR A C 1
ATOM 1443 O O . TYR A 1 208 ? -36.315 6.462 79.242 1.00 26.25 204 TYR A O 1
ATOM 1452 N N . GLU A 1 209 ? -38.517 6.810 78.915 1.00 26.26 205 GLU A N 1
ATOM 1453 C CA . GLU A 1 209 ? -38.933 6.013 80.073 1.00 27.88 205 GLU A CA 1
ATOM 1454 C C . GLU A 1 209 ? -38.526 4.546 79.905 1.00 26.65 205 GLU A C 1
ATOM 1455 O O . GLU A 1 209 ? -37.928 3.966 80.809 1.00 26.47 205 GLU A O 1
ATOM 1461 N N . ARG A 1 210 ? -38.831 3.971 78.737 1.00 26.16 206 ARG A N 1
ATOM 1462 C CA . ARG A 1 210 ? -38.407 2.618 78.396 1.00 25.21 206 ARG A CA 1
ATOM 1463 C C . ARG A 1 210 ? -36.883 2.514 78.564 1.00 24.99 206 ARG A C 1
ATOM 1464 O O . ARG A 1 210 ? -36.378 1.604 79.227 1.00 25.18 206 ARG A O 1
ATOM 1472 N N . LEU A 1 211 ? -36.167 3.482 78.000 1.00 23.32 207 LEU A N 1
ATOM 1473 C CA . LEU A 1 211 ? -34.721 3.508 78.090 1.00 22.39 207 LEU A CA 1
ATOM 1474 C C . LEU A 1 211 ? -34.224 3.469 79.535 1.00 22.74 207 LEU A C 1
ATOM 1475 O O . LEU A 1 211 ? -33.397 2.633 79.850 1.00 22.73 207 LEU A O 1
ATOM 1480 N N . GLN A 1 212 ? -34.729 4.352 80.414 1.00 24.28 208 GLN A N 1
ATOM 1481 C CA . GLN A 1 212 ? -34.278 4.365 81.836 1.00 24.95 208 GLN A CA 1
ATOM 1482 C C . GLN A 1 212 ? -34.610 3.026 82.511 1.00 24.52 208 GLN A C 1
ATOM 1483 O O . GLN A 1 212 ? -33.765 2.484 83.207 1.00 24.74 208 GLN A O 1
ATOM 1489 N N . ARG A 1 213 ? -35.791 2.468 82.233 1.00 24.25 209 ARG A N 1
ATOM 1490 C CA . ARG A 1 213 ? -36.195 1.140 82.751 1.00 25.46 209 ARG A CA 1
ATOM 1491 C C . ARG A 1 213 ? -35.178 0.054 82.387 1.00 24.40 209 ARG A C 1
ATOM 1492 O O . ARG A 1 213 ? -34.810 -0.775 83.227 1.00 24.93 209 ARG A O 1
ATOM 1500 N N . ILE A 1 214 ? -34.728 0.082 81.137 1.00 23.04 210 ILE A N 1
ATOM 1501 C CA . ILE A 1 214 ? -33.631 -0.774 80.668 1.00 23.18 210 ILE A CA 1
ATOM 1502 C C . ILE A 1 214 ? -32.340 -0.518 81.430 1.00 23.68 210 ILE A C 1
ATOM 1503 O O . ILE A 1 214 ? -31.700 -1.442 81.933 1.00 23.58 210 ILE A O 1
ATOM 1508 N N . ASN A 1 215 ? -31.973 0.750 81.538 1.00 25.25 211 ASN A N 1
ATOM 1509 C CA . ASN A 1 215 ? -30.752 1.131 82.192 1.00 26.53 211 ASN A CA 1
ATOM 1510 C C . ASN A 1 215 ? -30.769 0.665 83.649 1.00 28.58 211 ASN A C 1
ATOM 1511 O O . ASN A 1 215 ? -29.806 0.059 84.156 1.00 28.24 211 ASN A O 1
ATOM 1516 N N . GLU A 1 216 ? -31.894 0.912 84.308 1.00 29.74 212 GLU A N 1
ATOM 1517 C CA . GLU A 1 216 ? -32.061 0.544 85.710 1.00 32.12 212 GLU A CA 1
ATOM 1518 C C . GLU A 1 216 ? -31.918 -0.972 85.888 1.00 32.14 212 GLU A C 1
ATOM 1519 O O . GLU A 1 216 ? -31.309 -1.430 86.848 1.00 32.09 212 GLU A O 1
ATOM 1525 N N . ALA A 1 217 ? -32.452 -1.758 84.949 1.00 31.82 213 ALA A N 1
ATOM 1526 C CA . ALA A 1 217 ? -32.398 -3.215 85.105 1.00 32.12 213 ALA A CA 1
ATOM 1527 C C . ALA A 1 217 ? -31.021 -3.788 84.813 1.00 32.11 213 ALA A C 1
ATOM 1528 O O . ALA A 1 217 ? -30.586 -4.683 85.502 1.00 32.81 213 ALA A O 1
ATOM 1530 N N . VAL A 1 218 ? -30.326 -3.287 83.798 1.00 32.25 214 VAL A N 1
ATOM 1531 C CA . VAL A 1 218 ? -29.075 -3.944 83.384 1.00 32.96 214 VAL A CA 1
ATOM 1532 C C . VAL A 1 218 ? -27.871 -3.019 83.286 1.00 33.81 214 VAL A C 1
ATOM 1533 O O . VAL A 1 218 ? -26.750 -3.487 83.106 1.00 34.08 214 VAL A O 1
ATOM 1537 N N . GLY A 1 219 ? -28.108 -1.711 83.392 1.00 34.32 215 GLY A N 1
ATOM 1538 C CA . GLY A 1 219 ? -27.086 -0.705 83.184 1.00 34.56 215 GLY A CA 1
ATOM 1539 C C . GLY A 1 219 ? -25.786 -0.924 83.917 1.00 35.68 215 GLY A C 1
ATOM 1540 O O . GLY A 1 219 ? -24.734 -0.554 83.415 1.00 35.85 215 GLY A O 1
ATOM 1541 N N . GLU A 1 220 ? -25.842 -1.525 85.100 1.00 36.59 216 GLU A N 1
ATOM 1542 C CA . GLU A 1 220 ? -24.623 -1.760 85.878 1.00 37.77 216 GLU A CA 1
ATOM 1543 C C . GLU A 1 220 ? -23.827 -2.975 85.381 1.00 37.14 216 GLU A C 1
ATOM 1544 O O . GLU A 1 220 ? -22.662 -3.148 85.747 1.00 37.51 216 GLU A O 1
ATOM 1550 N N . ARG A 1 221 ? -24.454 -3.794 84.535 1.00 35.72 217 ARG A N 1
ATOM 1551 C CA . ARG A 1 221 ? -23.849 -5.036 84.029 1.00 35.04 217 ARG A CA 1
ATOM 1552 C C . ARG A 1 221 ? -23.412 -4.934 82.560 1.00 33.51 217 ARG A C 1
ATOM 1553 O O . ARG A 1 221 ? -22.467 -5.620 82.154 1.00 33.89 217 ARG A O 1
ATOM 1561 N N . VAL A 1 222 ? -24.082 -4.086 81.771 1.00 31.18 218 VAL A N 1
ATOM 1562 C CA . VAL A 1 222 ? -23.722 -3.884 80.368 1.00 28.99 218 VAL A CA 1
ATOM 1563 C C . VAL A 1 222 ? -23.748 -2.405 79.930 1.00 27.72 218 VAL A C 1
ATOM 1564 O O . VAL A 1 222 ? -24.465 -1.582 80.517 1.00 27.64 218 VAL A O 1
ATOM 1568 N N . GLY A 1 223 ? -22.955 -2.076 78.907 1.00 25.63 219 GLY A N 1
ATOM 1569 C CA . GLY A 1 223 ? -22.980 -0.732 78.303 1.00 23.75 219 GLY A CA 1
ATOM 1570 C C . GLY A 1 223 ? -24.158 -0.600 77.334 1.00 21.65 219 GLY A C 1
ATOM 1571 O O . GLY A 1 223 ? -24.645 -1.592 76.807 1.00 21.90 219 GLY A O 1
ATOM 1572 N N . LEU A 1 224 ? -24.663 0.608 77.140 1.00 19.84 220 LEU A N 1
ATOM 1573 C CA . LEU A 1 224 ? -25.846 0.790 76.295 1.00 18.60 220 LEU A CA 1
ATOM 1574 C C . LEU A 1 224 ? -25.438 1.555 75.065 1.00 17.60 220 LEU A C 1
ATOM 1575 O O . LEU A 1 224 ? -24.674 2.508 75.177 1.00 18.12 220 LEU A O 1
ATOM 1580 N N . VAL A 1 225 ? -25.954 1.129 73.916 1.00 16.77 221 VAL A N 1
ATOM 1581 C CA . VAL A 1 225 ? -25.496 1.578 72.607 1.00 16.21 221 VAL A CA 1
ATOM 1582 C C . VAL A 1 225 ? -26.671 2.155 71.857 1.00 16.60 221 VAL A C 1
ATOM 1583 O O . VAL A 1 225 ? -27.705 1.483 71.675 1.00 17.22 221 VAL A O 1
ATOM 1587 N N . LEU A 1 226 ? -26.486 3.400 71.407 1.00 16.59 222 LEU A N 1
ATOM 1588 C CA . LEU A 1 226 ? -27.495 4.147 70.686 1.00 16.47 222 LEU A CA 1
ATOM 1589 C C . LEU A 1 226 ? -27.313 3.969 69.178 1.00 15.81 222 LEU A C 1
ATOM 1590 O O . LEU A 1 226 ? -26.269 4.311 68.613 1.00 16.01 222 LEU A O 1
ATOM 1595 N N . HIS A 1 227 ? -28.358 3.464 68.547 1.00 15.19 223 HIS A N 1
ATOM 1596 C CA . HIS A 1 227 ? -28.451 3.326 67.080 1.00 14.66 223 HIS A CA 1
ATOM 1597 C C . HIS A 1 227 ? -29.513 4.269 66.532 1.00 14.41 223 HIS A C 1
ATOM 1598 O O . HIS A 1 227 ? -30.422 4.677 67.289 1.00 14.17 223 HIS A O 1
ATOM 1605 N N . GLY A 1 228 ? -29.415 4.570 65.229 1.00 13.69 224 GLY A N 1
ATOM 1606 C CA . GLY A 1 228 ? -30.319 5.467 64.548 1.00 14.95 224 GLY A CA 1
ATOM 1607 C C . GLY A 1 228 ? -30.253 6.938 64.972 1.00 15.24 224 GLY A C 1
ATOM 1608 O O . GLY A 1 228 ? -31.250 7.679 64.906 1.00 15.84 224 GLY A O 1
ATOM 1609 N N . ALA A 1 229 ? -29.058 7.367 65.344 1.00 15.12 225 ALA A N 1
ATOM 1610 C CA . ALA A 1 229 ? -28.827 8.650 65.958 1.00 16.28 225 ALA A CA 1
ATOM 1611 C C . ALA A 1 229 ? -28.488 9.797 64.983 1.00 16.98 225 ALA A C 1
ATOM 1612 O O . ALA A 1 229 ? -28.340 10.944 65.399 1.00 15.61 225 ALA A O 1
ATOM 1614 N N . ASP A 1 230 ? -28.377 9.490 63.687 1.00 17.40 226 ASP A N 1
ATOM 1615 C CA . ASP A 1 230 ? -27.897 10.456 62.700 1.00 18.99 226 ASP A CA 1
ATOM 1616 C C . ASP A 1 230 ? -28.509 11.874 62.799 1.00 19.17 226 ASP A C 1
ATOM 1617 O O . ASP A 1 230 ? -27.751 12.859 62.860 1.00 19.89 226 ASP A O 1
ATOM 1622 N N . PRO A 1 231 ? -29.854 11.980 62.837 1.00 18.95 227 PRO A N 1
ATOM 1623 C CA . PRO A 1 231 ? -30.492 13.297 62.880 1.00 19.53 227 PRO A CA 1
ATOM 1624 C C . PRO A 1 231 ? -30.664 13.826 64.312 1.00 19.38 227 PRO A C 1
ATOM 1625 O O . PRO A 1 231 ? -31.409 14.783 64.495 1.00 18.65 227 PRO A O 1
ATOM 1629 N N . PHE A 1 232 ? -29.997 13.212 65.306 1.00 18.23 228 PHE A N 1
ATOM 1630 C CA . PHE A 1 232 ? -30.193 13.604 66.710 1.00 17.93 228 PHE A CA 1
ATOM 1631 C C . PHE A 1 232 ? -29.519 14.965 67.024 1.00 18.69 228 PHE A C 1
ATOM 1632 O O . PHE A 1 232 ? -28.558 15.408 66.357 1.00 17.74 228 PHE A O 1
ATOM 1640 N N . THR A 1 233 ? -30.045 15.622 68.047 1.00 19.68 229 THR A N 1
ATOM 1641 C CA . THR A 1 233 ? -29.595 16.957 68.447 1.00 20.73 229 THR A CA 1
ATOM 1642 C C . THR A 1 233 ? -28.826 16.741 69.750 1.00 20.55 229 THR A C 1
ATOM 1643 O O . THR A 1 233 ? -28.879 15.666 70.320 1.00 21.41 229 THR A O 1
ATOM 1647 N N . LYS A 1 234 ? -28.120 17.753 70.219 1.00 20.94 230 LYS A N 1
ATOM 1648 C CA . LYS A 1 234 ? -27.428 17.662 71.481 1.00 21.40 230 LYS A CA 1
ATOM 1649 C C . LYS A 1 234 ? -28.387 17.306 72.619 1.00 20.74 230 LYS A C 1
ATOM 1650 O O . LYS A 1 234 ? -28.064 16.501 73.500 1.00 20.63 230 LYS A O 1
ATOM 1656 N N . GLU A 1 235 ? -29.543 17.950 72.637 1.00 19.65 231 GLU A N 1
ATOM 1657 C CA . GLU A 1 235 ? -30.478 17.772 73.752 1.00 20.16 231 GLU A CA 1
ATOM 1658 C C . GLU A 1 235 ? -30.981 16.314 73.798 1.00 19.15 231 GLU A C 1
ATOM 1659 O O . GLU A 1 235 ? -31.100 15.725 74.876 1.00 19.61 231 GLU A O 1
ATOM 1665 N N . ILE A 1 236 ? -31.230 15.727 72.627 1.00 18.23 232 ILE A N 1
ATOM 1666 C CA . ILE A 1 236 ? -31.576 14.289 72.540 1.00 18.28 232 ILE A CA 1
ATOM 1667 C C . ILE A 1 236 ? -30.427 13.382 73.032 1.00 17.76 232 ILE A C 1
ATOM 1668 O O . ILE A 1 236 ? -30.644 12.451 73.810 1.00 18.02 232 ILE A O 1
ATOM 1673 N N . PHE A 1 237 ? -29.212 13.685 72.589 1.00 17.59 233 PHE A N 1
ATOM 1674 C CA . PHE A 1 237 ? -28.040 12.978 73.063 1.00 18.05 233 PHE A CA 1
ATOM 1675 C C . PHE A 1 237 ? -27.922 13.053 74.577 1.00 18.44 233 PHE A C 1
ATOM 1676 O O . PHE A 1 237 ? -27.744 12.012 75.226 1.00 18.58 233 PHE A O 1
ATOM 1684 N N . GLU A 1 238 ? -28.063 14.255 75.140 1.00 19.58 234 GLU A N 1
ATOM 1685 C CA . GLU A 1 238 ? -27.971 14.436 76.589 1.00 21.52 234 GLU A CA 1
ATOM 1686 C C . GLU A 1 238 ? -28.993 13.540 77.311 1.00 21.39 234 GLU A C 1
ATOM 1687 O O . GLU A 1 238 ? -28.647 12.863 78.260 1.00 22.32 234 GLU A O 1
ATOM 1693 N N . LYS A 1 239 ? -30.231 13.510 76.829 1.00 21.33 235 LYS A N 1
ATOM 1694 C CA . LYS A 1 239 ? -31.278 12.678 77.419 1.00 21.32 235 LYS A CA 1
ATOM 1695 C C . LYS A 1 239 ? -30.885 11.192 77.420 1.00 21.00 235 LYS A C 1
ATOM 1696 O O . LYS A 1 239 ? -31.066 10.521 78.418 1.00 20.84 235 LYS A O 1
ATOM 1702 N N . CYS A 1 240 ? -30.321 10.712 76.310 1.00 20.52 236 CYS A N 1
ATOM 1703 C CA . CYS A 1 240 ? -29.900 9.309 76.175 1.00 20.23 236 CYS A CA 1
ATOM 1704 C C . CYS A 1 240 ? -28.727 8.954 77.068 1.00 20.82 236 CYS A C 1
ATOM 1705 O O . CYS A 1 240 ? -28.765 7.940 77.743 1.00 20.45 236 CYS A O 1
ATOM 1708 N N . ILE A 1 241 ? -27.694 9.792 77.068 1.00 21.44 237 ILE A N 1
ATOM 1709 C CA . ILE A 1 241 ? -26.507 9.590 77.902 1.00 22.39 237 ILE A CA 1
ATOM 1710 C C . ILE A 1 241 ? -26.819 9.587 79.418 1.00 24.05 237 ILE A C 1
ATOM 1711 O O . ILE A 1 241 ? -26.240 8.793 80.178 1.00 24.40 237 ILE A O 1
ATOM 1716 N N . GLU A 1 242 ? -27.724 10.472 79.846 1.00 24.82 238 GLU A N 1
ATOM 1717 C CA . GLU A 1 242 ? -28.205 10.494 81.227 1.00 26.77 238 GLU A CA 1
ATOM 1718 C C . GLU A 1 242 ? -28.950 9.186 81.508 1.00 25.74 238 GLU A C 1
ATOM 1719 O O . GLU A 1 242 ? -29.018 8.766 82.641 1.00 26.16 238 GLU A O 1
ATOM 1725 N N . ARG A 1 243 ? -29.482 8.534 80.471 1.00 24.01 239 ARG A N 1
ATOM 1726 C CA . ARG A 1 243 ? -30.102 7.224 80.666 1.00 23.27 239 ARG A CA 1
ATOM 1727 C C . ARG A 1 243 ? -29.233 6.027 80.268 1.00 21.87 239 ARG A C 1
ATOM 1728 O O . ARG A 1 243 ? -29.747 4.972 79.933 1.00 21.94 239 ARG A O 1
ATOM 1736 N N . GLY A 1 244 ? -27.919 6.190 80.353 1.00 21.81 240 GLY A N 1
ATOM 1737 C CA . GLY A 1 244 ? -26.994 5.058 80.321 1.00 21.73 240 GLY A CA 1
ATOM 1738 C C . GLY A 1 244 ? -26.269 4.839 78.993 1.00 21.40 240 GLY A C 1
ATOM 1739 O O . GLY A 1 244 ? -25.383 3.983 78.894 1.00 21.36 240 GLY A O 1
ATOM 1740 N N . VAL A 1 245 ? -26.617 5.614 77.971 1.00 20.21 241 VAL A N 1
ATOM 1741 C CA . VAL A 1 245 ? -25.963 5.458 76.663 1.00 19.05 241 VAL A CA 1
ATOM 1742 C C . VAL A 1 245 ? -24.489 5.814 76.731 1.00 19.18 241 VAL A C 1
ATOM 1743 O O . VAL A 1 245 ? -24.144 6.958 77.056 1.00 19.78 241 VAL A O 1
ATOM 1747 N N . ALA A 1 246 ? -23.622 4.839 76.433 1.00 17.96 242 ALA A N 1
ATOM 1748 C CA . ALA A 1 246 ? -22.181 5.057 76.520 1.00 17.63 242 ALA A CA 1
ATOM 1749 C C . ALA A 1 246 ? -21.496 4.977 75.174 1.00 17.29 242 ALA A C 1
ATOM 1750 O O . ALA A 1 246 ? -20.302 5.230 75.082 1.00 18.20 242 ALA A O 1
ATOM 1752 N N . LYS A 1 247 ? -22.241 4.597 74.144 1.00 16.89 243 LYS A N 1
ATOM 1753 C CA . LYS A 1 247 ? -21.709 4.483 72.794 1.00 16.30 243 LYS A CA 1
ATOM 1754 C C . LYS A 1 247 ? -22.789 5.000 71.866 1.00 16.69 243 LYS A C 1
ATOM 1755 O O . LYS A 1 247 ? -23.949 4.531 71.918 1.00 16.38 243 LYS A O 1
ATOM 1761 N N . VAL A 1 248 ? -22.410 5.974 71.029 1.00 16.88 244 VAL A N 1
ATOM 1762 C CA . VAL A 1 248 ? -23.308 6.552 70.023 1.00 16.33 244 VAL A CA 1
ATOM 1763 C C . VAL A 1 248 ? -22.803 6.260 68.604 1.00 16.39 244 VAL A C 1
ATOM 1764 O O . VAL A 1 248 ? -21.710 6.723 68.202 1.00 16.18 244 VAL A O 1
ATOM 1768 N N . ASN A 1 249 ? -23.617 5.507 67.847 1.00 15.92 245 ASN A N 1
ATOM 1769 C CA . ASN A 1 249 ? -23.348 5.156 66.468 1.00 15.70 245 ASN A CA 1
ATOM 1770 C C . ASN A 1 249 ? -23.850 6.220 65.509 1.00 16.70 245 ASN A C 1
ATOM 1771 O O . ASN A 1 249 ? -25.009 6.669 65.606 1.00 17.04 245 ASN A O 1
ATOM 1776 N N . VAL A 1 250 ? -23.025 6.491 64.506 1.00 16.26 246 VAL A N 1
ATOM 1777 C CA . VAL A 1 250 ? -23.299 7.511 63.529 1.00 17.70 246 VAL A CA 1
ATOM 1778 C C . VAL A 1 250 ? -22.945 6.975 62.169 1.00 15.97 246 VAL A C 1
ATOM 1779 O O . VAL A 1 250 ? -21.965 6.268 62.018 1.00 15.37 246 VAL A O 1
ATOM 1783 N N . ASN A 1 251 ? -23.728 7.337 61.169 1.00 15.74 247 ASN A N 1
ATOM 1784 C CA . ASN A 1 251 ? -23.398 6.971 59.799 1.00 15.54 247 ASN A CA 1
ATOM 1785 C C . ASN A 1 251 ? -23.578 8.146 58.806 1.00 16.15 247 ASN A C 1
ATOM 1786 O O . ASN A 1 251 ? -22.606 8.864 58.496 1.00 16.42 247 ASN A O 1
ATOM 1791 N N . ARG A 1 252 ? -24.808 8.304 58.310 1.00 15.56 248 ARG A N 1
ATOM 1792 C CA . ARG A 1 252 ? -25.198 9.348 57.352 1.00 15.98 248 ARG A CA 1
ATOM 1793 C C . ARG A 1 252 ? -24.737 10.768 57.737 1.00 16.61 248 ARG A C 1
ATOM 1794 O O . ARG A 1 252 ? -24.316 11.545 56.855 1.00 16.17 248 ARG A O 1
ATOM 1796 N N . ALA A 1 253 ? -24.790 11.089 59.034 1.00 15.64 249 ALA A N 1
ATOM 1797 C CA . ALA A 1 253 ? -24.372 12.402 59.515 1.00 16.91 249 ALA A CA 1
ATOM 1798 C C . ALA A 1 253 ? -22.976 12.710 58.995 1.00 17.47 249 ALA A C 1
ATOM 1799 O O . ALA A 1 253 ? -22.648 13.883 58.669 1.00 18.12 249 ALA A O 1
ATOM 1801 N N . VAL A 1 254 ? -22.164 11.658 58.904 1.00 16.52 250 VAL A N 1
ATOM 1802 C CA . VAL A 1 254 ? -20.781 11.794 58.487 1.00 16.13 250 VAL A CA 1
ATOM 1803 C C . VAL A 1 254 ? -20.635 11.535 56.991 1.00 16.66 250 VAL A C 1
ATOM 1804 O O . VAL A 1 254 ? -20.140 12.393 56.268 1.00 16.19 250 VAL A O 1
ATOM 1808 N N . ASN A 1 255 ? -21.108 10.380 56.522 1.00 16.26 251 ASN A N 1
ATOM 1809 C CA . ASN A 1 255 ? -20.920 9.994 55.123 1.00 16.79 251 ASN A CA 1
ATOM 1810 C C . ASN A 1 255 ? -21.709 10.736 54.093 1.00 17.84 251 ASN A C 1
ATOM 1811 O O . ASN A 1 255 ? -21.383 10.632 52.923 1.00 19.57 251 ASN A O 1
ATOM 1816 N N . ASN A 1 256 ? -22.744 11.472 54.497 1.00 18.91 252 ASN A N 1
ATOM 1817 C CA . ASN A 1 256 ? -23.421 12.351 53.559 1.00 20.17 252 ASN A CA 1
ATOM 1818 C C . ASN A 1 256 ? -22.480 13.462 53.095 1.00 20.33 252 ASN A C 1
ATOM 1819 O O . ASN A 1 256 ? -22.623 13.936 51.998 1.00 19.71 252 ASN A O 1
ATOM 1824 N N . GLU A 1 257 ? -21.525 13.859 53.944 1.00 21.11 253 GLU A N 1
ATOM 1825 C CA . GLU A 1 257 ? -20.532 14.889 53.580 1.00 21.79 253 GLU A CA 1
ATOM 1826 C C . GLU A 1 257 ? -19.640 14.423 52.437 1.00 22.40 253 GLU A C 1
ATOM 1827 O O . GLU A 1 257 ? -19.256 15.224 51.575 1.00 24.04 253 GLU A O 1
ATOM 1833 N N . TYR A 1 258 ? -19.323 13.132 52.411 1.00 21.34 254 TYR A N 1
ATOM 1834 C CA . TYR A 1 258 ? -18.540 12.570 51.313 1.00 21.77 254 TYR A CA 1
ATOM 1835 C C . TYR A 1 258 ? -19.335 12.666 50.027 1.00 22.46 254 TYR A C 1
ATOM 1836 O O . TYR A 1 258 ? -18.800 13.068 48.994 1.00 23.12 254 TYR A O 1
ATOM 1845 N N . VAL A 1 259 ? -20.608 12.286 50.108 1.00 22.74 255 VAL A N 1
ATOM 1846 C CA . VAL A 1 259 ? -21.509 12.301 48.976 1.00 22.81 255 VAL A CA 1
ATOM 1847 C C . VAL A 1 259 ? -21.686 13.728 48.432 1.00 23.44 255 VAL A C 1
ATOM 1848 O O . VAL A 1 259 ? -21.578 13.948 47.220 1.00 22.15 255 VAL A O 1
ATOM 1852 N N . LYS A 1 260 ? -21.914 14.688 49.323 1.00 23.41 256 LYS A N 1
ATOM 1853 C CA . LYS A 1 260 ? -22.113 16.083 48.888 1.00 25.10 256 LYS A CA 1
ATOM 1854 C C . LYS A 1 260 ? -20.882 16.638 48.186 1.00 25.61 256 LYS A C 1
ATOM 1855 O O . LYS A 1 260 ? -21.018 17.261 47.153 1.00 25.70 256 LYS A O 1
ATOM 1857 N N . VAL A 1 261 ? -19.689 16.385 48.727 1.00 26.26 257 VAL A N 1
ATOM 1858 C CA . VAL A 1 261 ? -18.476 16.893 48.112 1.00 27.21 257 VAL A CA 1
ATOM 1859 C C . VAL A 1 261 ? -18.245 16.234 46.736 1.00 28.33 257 VAL A C 1
ATOM 1860 O O . VAL A 1 261 ? -17.940 16.919 45.759 1.00 27.52 257 VAL A O 1
ATOM 1864 N N . MET A 1 262 ? -18.410 14.913 46.663 1.00 28.48 258 MET A N 1
ATOM 1865 C CA . MET A 1 262 ? -18.264 14.193 45.386 1.00 29.73 258 MET A CA 1
ATOM 1866 C C . MET A 1 262 ? -19.310 14.661 44.371 1.00 30.90 258 MET A C 1
ATOM 1867 O O . MET A 1 262 ? -18.988 14.887 43.205 1.00 31.73 258 MET A O 1
ATOM 1872 N N . ARG A 1 263 ? -20.554 14.810 44.817 1.00 31.49 259 ARG A N 1
ATOM 1873 C CA . ARG A 1 263 ? -21.659 15.199 43.925 1.00 33.42 259 ARG A CA 1
ATOM 1874 C C . ARG A 1 263 ? -21.338 16.536 43.257 1.00 33.90 259 ARG A C 1
ATOM 1875 O O . ARG A 1 263 ? -21.474 16.681 42.041 1.00 34.54 259 ARG A O 1
ATOM 1883 N N . GLU A 1 264 ? -20.863 17.487 44.057 1.00 33.78 260 GLU A N 1
ATOM 1884 C CA . GLU A 1 264 ? -20.606 18.848 43.588 1.00 34.05 260 GLU A CA 1
ATOM 1885 C C . GLU A 1 264 ? -19.254 19.047 42.862 1.00 34.39 260 GLU A C 1
ATOM 1886 O O . GLU A 1 264 ? -19.151 19.876 41.967 1.00 34.76 260 GLU A O 1
ATOM 1888 N N . LYS A 1 265 ? -18.232 18.295 43.252 1.00 33.48 261 LYS A N 1
ATOM 1889 C CA . LYS A 1 265 ? -16.864 18.620 42.864 1.00 33.92 261 LYS A CA 1
ATOM 1890 C C . LYS A 1 265 ? -16.106 17.584 42.006 1.00 33.82 261 LYS A C 1
ATOM 1891 O O . LYS A 1 265 ? -15.016 17.887 41.513 1.00 33.70 261 LYS A O 1
ATOM 1897 N N . ALA A 1 266 ? -16.639 16.378 41.833 1.00 33.06 262 ALA A N 1
ATOM 1898 C CA . ALA A 1 266 ? -15.897 15.405 41.030 1.00 33.92 262 ALA A CA 1
ATOM 1899 C C . ALA A 1 266 ? -15.910 15.910 39.601 1.00 35.01 262 ALA A C 1
ATOM 1900 O O . ALA A 1 266 ? -16.922 16.428 39.132 1.00 35.90 262 ALA A O 1
ATOM 1902 N N . GLY A 1 267 ? -14.789 15.762 38.908 1.00 36.03 263 GLY A N 1
ATOM 1903 C CA . GLY A 1 267 ? -14.649 16.356 37.566 1.00 36.91 263 GLY A CA 1
ATOM 1904 C C . GLY A 1 267 ? -14.237 17.827 37.584 1.00 36.90 263 GLY A C 1
ATOM 1905 O O . GLY A 1 267 ? -13.996 18.401 36.536 1.00 38.15 263 GLY A O 1
ATOM 1906 N N . SER A 1 268 ? -14.131 18.430 38.769 1.00 35.90 264 SER A N 1
ATOM 1907 C CA . SER A 1 268 ? -13.794 19.847 38.884 1.00 35.87 264 SER A CA 1
ATOM 1908 C C . SER A 1 268 ? -12.515 20.158 39.643 1.00 35.15 264 SER A C 1
ATOM 1909 O O . SER A 1 268 ? -12.048 21.305 39.643 1.00 35.43 264 SER A O 1
ATOM 1912 N N . LEU A 1 269 ? -11.957 19.136 40.282 1.00 33.27 265 LEU A N 1
ATOM 1913 C CA . LEU A 1 269 ? -10.774 19.268 41.124 1.00 32.19 265 LEU A CA 1
ATOM 1914 C C . LEU A 1 269 ? -9.887 18.073 40.862 1.00 30.70 265 LEU A C 1
ATOM 1915 O O . LEU A 1 269 ? -10.392 17.018 40.482 1.00 30.63 265 LEU A O 1
ATOM 1920 N N . PRO A 1 270 ? -8.570 18.216 41.075 1.00 29.77 266 PRO A N 1
ATOM 1921 C CA . PRO A 1 270 ? -7.725 17.029 40.965 1.00 29.31 266 PRO A CA 1
ATOM 1922 C C . PRO A 1 270 ? -8.180 15.990 41.984 1.00 28.60 266 PRO A C 1
ATOM 1923 O O . PRO A 1 270 ? -8.665 16.364 43.075 1.00 27.72 266 PRO A O 1
ATOM 1927 N N . ILE A 1 271 ? -8.023 14.709 41.654 1.00 28.39 267 ILE A N 1
ATOM 1928 C CA . ILE A 1 271 ? -8.392 13.642 42.580 1.00 27.40 267 ILE A CA 1
ATOM 1929 C C . ILE A 1 271 ? -7.796 13.866 43.968 1.00 26.72 267 ILE A C 1
ATOM 1930 O O . ILE A 1 271 ? -8.477 13.645 44.984 1.00 26.08 267 ILE A O 1
ATOM 1935 N N . THR A 1 272 ? -6.538 14.304 44.024 1.00 26.71 268 THR A N 1
ATOM 1936 C CA . THR A 1 272 ? -5.909 14.549 45.318 1.00 26.73 268 THR A CA 1
ATOM 1937 C C . THR A 1 272 ? -6.723 15.516 46.182 1.00 27.11 268 THR A C 1
ATOM 1938 O O . THR A 1 272 ? -6.917 15.263 47.373 1.00 26.40 268 THR A O 1
ATOM 1942 N N . ARG A 1 273 ? -7.185 16.621 45.589 1.00 27.52 269 ARG A N 1
ATOM 1943 C CA . ARG A 1 273 ? -7.977 17.622 46.321 1.00 28.02 269 ARG A CA 1
ATOM 1944 C C . ARG A 1 273 ? -9.371 17.096 46.640 1.00 26.52 269 ARG A C 1
ATOM 1945 O O . ARG A 1 273 ? -9.965 17.436 47.664 1.00 25.33 269 ARG A O 1
ATOM 1953 N N . LEU A 1 274 ? -9.901 16.277 45.738 1.00 26.29 270 LEU A N 1
ATOM 1954 C CA . LEU A 1 274 ? -11.154 15.571 45.992 1.00 25.78 270 LEU A CA 1
ATOM 1955 C C . LEU A 1 274 ? -11.062 14.774 47.299 1.00 24.32 270 LEU A C 1
ATOM 1956 O O . LEU A 1 274 ? -11.928 14.897 48.162 1.00 23.72 270 LEU A O 1
ATOM 1961 N N . HIS A 1 275 ? -9.976 14.011 47.469 1.00 23.73 271 HIS A N 1
ATOM 1962 C CA . HIS A 1 275 ? -9.805 13.168 48.654 1.00 22.95 271 HIS A CA 1
ATOM 1963 C C . HIS A 1 275 ? -9.657 14.022 49.895 1.00 22.89 271 HIS A C 1
ATOM 1964 O O . HIS A 1 275 ? -10.173 13.671 50.946 1.00 21.95 271 HIS A O 1
ATOM 1971 N N . GLU A 1 276 ? -8.934 15.132 49.754 1.00 22.83 272 GLU A N 1
ATOM 1972 C CA . GLU A 1 276 ? -8.728 16.070 50.844 1.00 23.00 272 GLU A CA 1
ATOM 1973 C C . GLU A 1 276 ? -10.031 16.682 51.311 1.00 22.48 272 GLU A C 1
ATOM 1974 O O . GLU A 1 276 ? -10.290 16.750 52.523 1.00 21.56 272 GLU A O 1
ATOM 1980 N N . GLU A 1 277 ? -10.855 17.104 50.353 1.00 22.30 273 GLU A N 1
ATOM 1981 C CA . GLU A 1 277 ? -12.106 17.798 50.677 1.00 23.42 273 GLU A CA 1
ATOM 1982 C C . GLU A 1 277 ? -13.159 16.892 51.355 1.00 22.82 273 GLU A C 1
ATOM 1983 O O . GLU A 1 277 ? -13.762 17.300 52.363 1.00 21.67 273 GLU A O 1
ATOM 1989 N N . VAL A 1 278 ? -13.326 15.653 50.864 1.00 22.52 274 VAL A N 1
ATOM 1990 C CA . VAL A 1 278 ? -14.237 14.723 51.522 1.00 22.38 274 VAL A CA 1
ATOM 1991 C C . VAL A 1 278 ? -13.788 14.392 52.943 1.00 22.58 274 VAL A C 1
ATOM 1992 O O . VAL A 1 278 ? -14.615 14.262 53.841 1.00 22.83 274 VAL A O 1
ATOM 1996 N N . THR A 1 279 ? -12.480 14.295 53.159 1.00 22.01 275 THR A N 1
ATOM 1997 C CA . THR A 1 279 ? -11.971 13.964 54.475 1.00 21.73 275 THR A CA 1
ATOM 1998 C C . THR A 1 279 ? -12.188 15.131 55.453 1.00 21.87 275 THR A C 1
ATOM 1999 O O . THR A 1 279 ? -12.640 14.913 56.584 1.00 21.50 275 THR A O 1
ATOM 2003 N N . ASN A 1 280 ? -11.883 16.352 55.003 1.00 21.48 276 ASN A N 1
ATOM 2004 C CA . ASN A 1 280 ? -12.134 17.542 55.797 1.00 22.60 276 ASN A CA 1
ATOM 2005 C C . ASN A 1 280 ? -13.588 17.689 56.183 1.00 21.82 276 ASN A C 1
ATOM 2006 O O . ASN A 1 280 ? -13.880 17.936 57.329 1.00 22.20 276 ASN A O 1
ATOM 2011 N N . ALA A 1 281 ? -14.482 17.561 55.209 1.00 20.94 277 ALA A N 1
ATOM 2012 C CA . ALA A 1 281 ? -15.909 17.659 55.444 1.00 20.81 277 ALA A CA 1
ATOM 2013 C C . ALA A 1 281 ? -16.427 16.572 56.421 1.00 19.95 277 ALA A C 1
ATOM 2014 O O . ALA A 1 281 ? -17.233 16.865 57.341 1.00 20.05 277 ALA A O 1
ATOM 2016 N N . MET A 1 282 ? -15.940 15.346 56.252 1.00 19.37 278 MET A N 1
ATOM 2017 C CA . MET A 1 282 ? -16.305 14.254 57.157 1.00 19.73 278 MET A CA 1
ATOM 2018 C C . MET A 1 282 ? -15.702 14.507 58.526 1.00 19.58 278 MET A C 1
ATOM 2019 O O . MET A 1 282 ? -16.359 14.245 59.531 1.00 20.26 278 MET A O 1
ATOM 2024 N N . GLN A 1 283 ? -14.478 15.046 58.572 1.00 19.72 279 GLN A N 1
ATOM 2025 C CA . GLN A 1 283 ? -13.813 15.371 59.851 1.00 20.01 279 GLN A CA 1
ATOM 2026 C C . GLN A 1 283 ? -14.624 16.378 60.646 1.00 20.24 279 GLN A C 1
ATOM 2027 O O . GLN A 1 283 ? -14.786 16.229 61.874 1.00 20.87 279 GLN A O 1
ATOM 2033 N N . ALA A 1 284 ? -15.162 17.385 59.949 1.00 19.70 280 ALA A N 1
ATOM 2034 C CA . ALA A 1 284 ? -15.937 18.436 60.612 1.00 18.75 280 ALA A CA 1
ATOM 2035 C C . ALA A 1 284 ? -17.233 17.842 61.206 1.00 17.87 280 ALA A C 1
ATOM 2036 O O . ALA A 1 284 ? -17.596 18.141 62.354 1.00 17.92 280 ALA A O 1
ATOM 2038 N N . ALA A 1 285 ? -17.895 16.968 60.448 1.00 17.57 281 ALA A N 1
ATOM 2039 C CA . ALA A 1 285 ? -19.102 16.271 60.932 1.00 17.36 281 ALA A CA 1
ATOM 2040 C C . ALA A 1 285 ? -18.808 15.397 62.172 1.00 17.90 281 ALA A C 1
ATOM 2041 O O . ALA A 1 285 ? -19.580 15.381 63.134 1.00 18.41 281 ALA A O 1
ATOM 2043 N N . VAL A 1 286 ? -17.669 14.714 62.169 1.00 18.33 282 VAL A N 1
ATOM 2044 C CA . VAL A 1 286 ? -17.274 13.904 63.335 1.00 18.23 282 VAL A CA 1
ATOM 2045 C C . VAL A 1 286 ? -17.063 14.797 64.544 1.00 18.39 282 VAL A C 1
ATOM 2046 O O . VAL A 1 286 ? -17.620 14.523 65.613 1.00 19.62 282 VAL A O 1
ATOM 2050 N N . GLU A 1 287 ? -16.288 15.870 64.379 1.00 18.65 283 GLU A N 1
ATOM 2051 C CA . GLU A 1 287 ? -16.045 16.831 65.477 1.00 18.80 283 GLU A CA 1
ATOM 2052 C C . GLU A 1 287 ? -17.310 17.351 66.121 1.00 18.45 283 GLU A C 1
ATOM 2053 O O . GLU A 1 287 ? -17.347 17.500 67.330 1.00 20.50 283 GLU A O 1
ATOM 2059 N N . LYS A 1 288 ? -18.349 17.613 65.342 1.00 18.77 284 LYS A N 1
ATOM 2060 C CA . LYS A 1 288 ? -19.616 18.106 65.917 1.00 19.31 284 LYS A CA 1
ATOM 2061 C C . LYS A 1 288 ? -20.275 17.050 66.796 1.00 18.92 284 LYS A C 1
ATOM 2062 O O . LYS A 1 288 ? -20.799 17.377 67.875 1.00 19.50 284 LYS A O 1
ATOM 2064 N N . ILE A 1 289 ? -20.236 15.795 66.356 1.00 19.01 285 ILE A N 1
ATOM 2065 C CA . ILE A 1 289 ? -20.763 14.693 67.163 1.00 18.69 285 ILE A CA 1
ATOM 2066 C C . ILE A 1 289 ? -20.014 14.674 68.486 1.00 18.79 285 ILE A C 1
ATOM 2067 O O . ILE A 1 289 ? -20.633 14.633 69.550 1.00 20.38 285 ILE A O 1
ATOM 2072 N N . MET A 1 290 ? -18.686 14.730 68.423 1.00 18.78 286 MET A N 1
ATOM 2073 C CA . MET A 1 290 ? -17.862 14.658 69.639 1.00 19.23 286 MET A CA 1
ATOM 2074 C C . MET A 1 290 ? -18.250 15.721 70.685 1.00 19.79 286 MET A C 1
ATOM 2075 O O . MET A 1 290 ? -18.381 15.437 71.888 1.00 18.77 286 MET A O 1
ATOM 2080 N N . ASP A 1 291 ? -18.451 16.950 70.215 1.00 21.36 287 ASP A N 1
ATOM 2081 C CA . ASP A 1 291 ? -18.921 18.037 71.082 1.00 22.64 287 ASP A CA 1
ATOM 2082 C C . ASP A 1 291 ? -20.313 17.724 71.659 1.00 23.15 287 ASP A C 1
ATOM 2083 O O . ASP A 1 291 ? -20.529 17.814 72.866 1.00 23.68 287 ASP A O 1
ATOM 2088 N N . MET A 1 292 ? -21.227 17.296 70.794 1.00 23.42 288 MET A N 1
ATOM 2089 C CA . MET A 1 292 ? -22.609 17.018 71.185 1.00 23.90 288 MET A CA 1
ATOM 2090 C C . MET A 1 292 ? -22.647 15.937 72.255 1.00 23.44 288 MET A C 1
ATOM 2091 O O . MET A 1 292 ? -23.415 16.024 73.208 1.00 23.35 288 MET A O 1
ATOM 2096 N N . ILE A 1 293 ? -21.804 14.924 72.117 1.00 22.88 289 ILE A N 1
ATOM 2097 C CA . ILE A 1 293 ? -21.892 13.819 73.074 1.00 22.91 289 ILE A CA 1
ATOM 2098 C C . ILE A 1 293 ? -20.858 13.920 74.207 1.00 22.98 289 ILE A C 1
ATOM 2099 O O . ILE A 1 293 ? -20.654 12.964 74.961 1.00 22.73 289 ILE A O 1
ATOM 2104 N N . ASP A 1 294 ? -20.198 15.081 74.293 1.00 23.27 290 ASP A N 1
ATOM 2105 C CA . ASP A 1 294 ? -19.247 15.407 75.377 1.00 23.70 290 ASP A CA 1
ATOM 2106 C C . ASP A 1 294 ? -18.029 14.501 75.446 1.00 22.80 290 ASP A C 1
ATOM 2107 O O . ASP A 1 294 ? -17.509 14.283 76.514 1.00 23.38 290 ASP A O 1
ATOM 2112 N N . SER A 1 295 ? -17.585 13.959 74.314 1.00 22.06 291 SER A N 1
ATOM 2113 C CA . SER A 1 295 ? -16.376 13.159 74.309 1.00 21.45 291 SER A CA 1
ATOM 2114 C C . SER A 1 295 ? -15.164 14.072 74.066 1.00 21.97 291 SER A C 1
ATOM 2115 O O . SER A 1 295 ? -14.018 13.693 74.300 1.00 20.94 291 SER A O 1
ATOM 2118 N N . THR A 1 296 ? -15.437 15.285 73.595 1.00 22.49 292 THR A N 1
ATOM 2119 C CA . THR A 1 296 ? -14.370 16.247 73.308 1.00 23.49 292 THR A CA 1
ATOM 2120 C C . THR A 1 296 ? -13.526 16.431 74.579 1.00 25.07 292 THR A C 1
ATOM 2121 O O . THR A 1 296 ? -14.074 16.612 75.675 1.00 25.66 292 THR A O 1
ATOM 2125 N N . GLY A 1 297 ? -12.207 16.321 74.444 1.00 25.66 293 GLY A N 1
ATOM 2126 C CA . GLY A 1 297 ? -11.319 16.542 75.582 1.00 26.35 293 GLY A CA 1
ATOM 2127 C C . GLY A 1 297 ? -11.164 15.369 76.528 1.00 27.12 293 GLY A C 1
ATOM 2128 O O . GLY A 1 297 ? -10.271 15.382 77.378 1.00 28.45 293 GLY A O 1
ATOM 2129 N N . LYS A 1 298 ? -11.991 14.330 76.391 1.00 26.96 294 LYS A N 1
ATOM 2130 C CA . LYS A 1 298 ? -11.968 13.238 77.369 1.00 27.13 294 LYS A CA 1
ATOM 2131 C C . LYS A 1 298 ? -10.767 12.279 77.307 1.00 27.82 294 LYS A C 1
ATOM 2132 O O . LYS A 1 298 ? -10.522 11.531 78.270 1.00 27.58 294 LYS A O 1
ATOM 2138 N N . ALA A 1 299 ? -10.029 12.287 76.197 1.00 28.07 295 ALA A N 1
ATOM 2139 C CA . ALA A 1 299 ? -8.887 11.409 76.058 1.00 29.75 295 ALA A CA 1
ATOM 2140 C C . ALA A 1 299 ? -7.780 11.779 77.050 1.00 31.93 295 ALA A C 1
ATOM 2141 O O . ALA A 1 299 ? -6.972 10.917 77.411 1.00 31.90 295 ALA A O 1
ATOM 2143 N N . GLU A 1 300 ? -7.764 13.037 77.506 1.00 33.84 296 GLU A N 1
ATOM 2144 C CA . GLU A 1 300 ? -6.769 13.510 78.504 1.00 36.55 296 GLU A CA 1
ATOM 2145 C C . GLU A 1 300 ? -6.763 12.684 79.800 1.00 37.63 296 GLU A C 1
ATOM 2146 O O . GLU A 1 300 ? -5.710 12.493 80.407 1.00 38.11 296 GLU A O 1
ATOM 2148 N N . PHE A 1 301 ? -7.938 12.208 80.217 1.00 37.54 297 PHE A N 1
ATOM 2149 C CA . PHE A 1 301 ? -8.052 11.441 81.452 1.00 38.41 297 PHE A CA 1
ATOM 2150 C C . PHE A 1 301 ? -8.156 9.942 81.188 1.00 38.20 297 PHE A C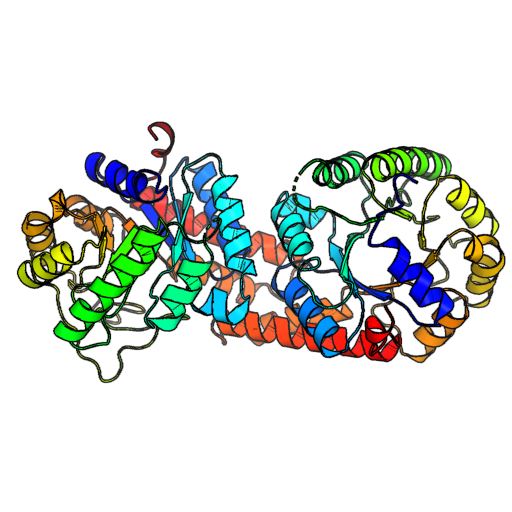 1
ATOM 2151 O O . PHE A 1 301 ? -8.378 9.147 82.099 1.00 38.90 297 PHE A O 1
ATOM 2153 N N . MET A 1 302 ? -8.002 9.566 79.926 1.00 37.74 298 MET A N 1
ATOM 2154 C CA . MET A 1 302 ? -7.843 8.173 79.542 1.00 37.07 298 MET A CA 1
ATOM 2155 C C . MET A 1 302 ? -6.376 7.968 79.186 1.00 37.63 298 MET A C 1
ATOM 2156 O O . MET A 1 302 ? -5.764 6.998 79.606 1.00 39.08 298 MET A O 1
ATOM 2161 N N . PRO B 1 8 ? 23.815 -5.746 46.114 1.00 43.89 4 PRO B N 1
ATOM 2162 C CA . PRO B 1 8 ? 24.130 -6.663 47.225 1.00 43.80 4 PRO B CA 1
ATOM 2163 C C . PRO B 1 8 ? 23.251 -6.367 48.450 1.00 42.64 4 PRO B C 1
ATOM 2164 O O . PRO B 1 8 ? 22.613 -7.277 49.003 1.00 42.82 4 PRO B O 1
ATOM 2168 N N . SER B 1 9 ? 23.185 -5.102 48.853 1.00 41.08 5 SER B N 1
ATOM 2169 C CA . SER B 1 9 ? 22.120 -4.681 49.754 1.00 39.59 5 SER B CA 1
ATOM 2170 C C . SER B 1 9 ? 20.754 -4.768 49.031 1.00 38.30 5 SER B C 1
ATOM 2171 O O . SER B 1 9 ? 19.710 -4.715 49.678 1.00 38.00 5 SER B O 1
ATOM 2174 N N . LEU B 1 10 ? 20.781 -4.930 47.700 1.00 37.31 6 LEU B N 1
ATOM 2175 C CA . LEU B 1 10 ? 19.563 -5.116 46.881 1.00 35.91 6 LEU B CA 1
ATOM 2176 C C . LEU B 1 10 ? 19.318 -6.562 46.451 1.00 35.44 6 LEU B C 1
ATOM 2177 O O . LEU B 1 10 ? 18.432 -6.829 45.621 1.00 34.97 6 LEU B O 1
ATOM 2182 N N . LYS B 1 11 ? 20.070 -7.494 47.031 1.00 35.00 7 LYS B N 1
ATOM 2183 C CA . LYS B 1 11 ? 20.039 -8.888 46.575 1.00 34.81 7 LYS B CA 1
ATOM 2184 C C . LYS B 1 11 ? 18.656 -9.529 46.761 1.00 34.15 7 LYS B C 1
ATOM 2185 O O . LYS B 1 11 ? 18.265 -10.398 45.970 1.00 33.99 7 LYS B O 1
ATOM 2187 N N . SER B 1 12 ? 17.922 -9.082 47.782 1.00 32.84 8 SER B N 1
ATOM 2188 C CA . SER B 1 12 ? 16.587 -9.606 48.030 1.00 32.89 8 SER B CA 1
ATOM 2189 C C . SER B 1 12 ? 15.480 -8.651 47.582 1.00 31.67 8 SER B C 1
ATOM 2190 O O . SER B 1 12 ? 14.303 -8.915 47.810 1.00 31.87 8 SER B O 1
ATOM 2193 N N . ASN B 1 13 ? 15.851 -7.576 46.885 1.00 30.40 9 ASN B N 1
ATOM 2194 C CA . ASN B 1 13 ? 14.852 -6.644 46.391 1.00 28.92 9 ASN B CA 1
ATOM 2195 C C . ASN B 1 13 ? 13.865 -7.293 45.417 1.00 28.64 9 ASN B C 1
ATOM 2196 O O . ASN B 1 13 ? 14.256 -7.865 44.417 1.00 28.40 9 ASN B O 1
ATOM 2201 N N . ARG B 1 14 ? 12.584 -7.168 45.733 1.00 28.73 10 ARG B N 1
ATOM 2202 C CA . ARG B 1 14 ? 11.522 -7.780 44.943 1.00 28.83 10 ARG B CA 1
ATOM 2203 C C . ARG B 1 14 ? 11.234 -7.031 43.649 1.00 28.59 10 ARG B C 1
ATOM 2204 O O . ARG B 1 14 ? 10.657 -7.613 42.749 1.00 29.63 10 ARG B O 1
ATOM 2212 N N . ALA B 1 15 ? 11.593 -5.747 43.562 1.00 27.47 11 ALA B N 1
ATOM 2213 C CA . ALA B 1 15 ? 11.235 -4.941 42.388 1.00 27.05 11 ALA B CA 1
ATOM 2214 C C . ALA B 1 15 ? 12.126 -5.222 41.180 1.00 27.80 11 ALA B C 1
ATOM 2215 O O . ALA B 1 15 ? 11.659 -5.157 40.046 1.00 26.80 11 ALA B O 1
ATOM 2217 N N . LEU B 1 16 ? 13.404 -5.517 41.437 1.00 27.97 12 LEU B N 1
ATOM 2218 C CA . LEU B 1 16 ? 14.391 -5.660 40.367 1.00 29.20 12 LEU B CA 1
ATOM 2219 C C . LEU B 1 16 ? 14.105 -6.803 39.372 1.00 29.53 12 LEU B C 1
ATOM 2220 O O . LEU B 1 16 ? 14.210 -6.594 38.162 1.00 29.77 12 LEU B O 1
ATOM 2225 N N . PRO B 1 17 ? 13.724 -7.994 39.868 1.00 29.89 13 PRO B N 1
ATOM 2226 C CA . PRO B 1 17 ? 13.452 -9.104 38.939 1.00 30.43 13 PRO B CA 1
ATOM 2227 C C . PRO B 1 17 ? 12.345 -8.819 37.931 1.00 30.66 13 PRO B C 1
ATOM 2228 O O . PRO B 1 17 ? 12.358 -9.374 36.820 1.00 31.40 13 PRO B O 1
ATOM 2232 N N . LEU B 1 18 ? 11.385 -7.985 38.306 1.00 29.73 14 LEU B N 1
ATOM 2233 C CA . LEU B 1 18 ? 10.309 -7.619 37.389 1.00 29.52 14 LEU B CA 1
ATOM 2234 C C . LEU B 1 18 ? 10.850 -7.016 36.086 1.00 29.91 14 LEU B C 1
ATOM 2235 O O . LEU B 1 18 ? 10.539 -7.506 34.997 1.00 30.19 14 LEU B O 1
ATOM 2240 N N . LEU B 1 19 ? 11.673 -5.977 36.187 1.00 29.58 15 LEU B N 1
ATOM 2241 C CA . LEU B 1 19 ? 12.137 -5.302 34.973 1.00 30.53 15 LEU B CA 1
ATOM 2242 C C . LEU B 1 19 ? 13.116 -6.158 34.153 1.00 31.80 15 LEU B C 1
ATOM 2243 O O . LEU B 1 19 ? 13.064 -6.163 32.922 1.00 30.98 15 LEU B O 1
ATOM 2248 N N . THR B 1 20 ? 13.986 -6.889 34.846 1.00 33.12 16 THR B N 1
ATOM 2249 C CA . THR B 1 20 ? 14.983 -7.719 34.190 1.00 34.79 16 THR B CA 1
ATOM 2250 C C . THR B 1 20 ? 14.253 -8.834 33.447 1.00 35.59 16 THR B C 1
ATOM 2251 O O . THR B 1 20 ? 14.620 -9.201 32.331 1.00 36.61 16 THR B O 1
ATOM 2255 N N . PHE B 1 21 ? 13.198 -9.364 34.060 1.00 35.57 17 PHE B N 1
ATOM 2256 C CA . PHE B 1 21 ? 12.410 -10.397 33.415 1.00 35.76 17 PHE B CA 1
ATOM 2257 C C . PHE B 1 21 ? 11.670 -9.850 32.199 1.00 36.05 17 PHE B C 1
ATOM 2258 O O . PHE B 1 21 ? 11.672 -10.481 31.149 1.00 36.11 17 PHE B O 1
ATOM 2266 N N . ALA B 1 22 ? 11.032 -8.685 32.358 1.00 35.35 18 ALA B N 1
ATOM 2267 C CA . ALA B 1 22 ? 10.308 -8.043 31.262 1.00 35.73 18 ALA B CA 1
ATOM 2268 C C . ALA B 1 22 ? 11.229 -7.782 30.057 1.00 36.43 18 ALA B C 1
ATOM 2269 O O . ALA B 1 22 ? 10.858 -8.036 28.915 1.00 36.13 18 ALA B O 1
ATOM 2271 N N . ARG B 1 23 ? 12.421 -7.269 30.334 1.00 37.09 19 ARG B N 1
ATOM 2272 C CA . ARG B 1 23 ? 13.379 -6.921 29.287 1.00 38.54 19 ARG B CA 1
ATOM 2273 C C . ARG B 1 23 ? 13.815 -8.156 28.482 1.00 39.76 19 ARG B C 1
ATOM 2274 O O . ARG B 1 23 ? 13.942 -8.073 27.261 1.00 40.66 19 ARG B O 1
ATOM 2276 N N . THR B 1 24 ? 14.013 -9.286 29.168 1.00 39.47 20 THR B N 1
ATOM 2277 C CA . THR B 1 24 ? 14.460 -10.518 28.529 1.00 40.77 20 THR B CA 1
ATOM 2278 C C . THR B 1 24 ? 13.322 -11.246 27.829 1.00 40.86 20 THR B C 1
ATOM 2279 O O . THR B 1 24 ? 13.577 -12.067 26.949 1.00 41.88 20 THR B O 1
ATOM 2283 N N . HIS B 1 25 ? 12.080 -10.938 28.205 1.00 39.77 21 HIS B N 1
ATOM 2284 C CA . HIS B 1 25 ? 10.915 -11.569 27.580 1.00 39.58 21 HIS B CA 1
ATOM 2285 C C . HIS B 1 25 ? 10.037 -10.626 26.771 1.00 38.65 21 HIS B C 1
ATOM 2286 O O . HIS B 1 25 ? 8.868 -10.916 26.486 1.00 38.72 21 HIS B O 1
ATOM 2293 N N . SER B 1 26 ? 10.627 -9.506 26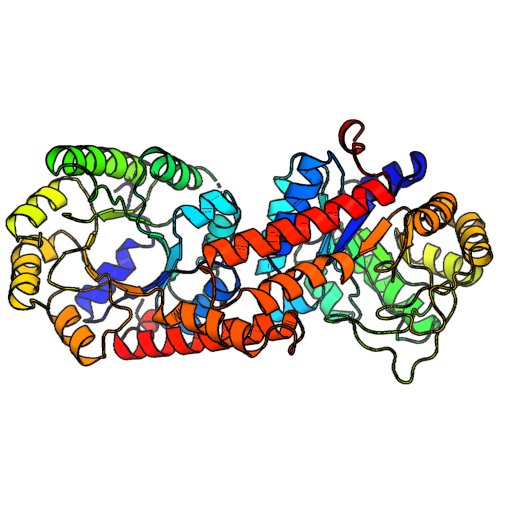.380 1.00 37.81 22 SER B N 1
ATOM 2294 C CA . SER B 1 26 ? 10.005 -8.565 25.452 1.00 37.92 22 SER B CA 1
ATOM 2295 C C . SER B 1 26 ? 8.580 -8.155 25.834 1.00 36.77 22 SER B C 1
ATOM 2296 O O . SER B 1 26 ? 7.658 -8.204 25.009 1.00 36.76 22 SER B O 1
ATOM 2299 N N . PHE B 1 27 ? 8.397 -7.758 27.094 1.00 34.99 23 PHE B N 1
ATOM 2300 C CA . PHE B 1 27 ? 7.168 -7.073 27.488 1.00 32.90 23 PHE B CA 1
ATOM 2301 C C . PHE B 1 27 ? 7.517 -5.933 28.446 1.00 31.91 23 PHE B C 1
ATOM 2302 O O . PHE B 1 27 ? 8.700 -5.648 28.654 1.00 31.38 23 PHE B O 1
ATOM 2310 N N . ALA B 1 28 ? 6.509 -5.252 28.986 1.00 30.52 24 ALA B N 1
ATOM 2311 C CA . ALA B 1 28 ? 6.762 -4.182 29.950 1.00 29.41 24 ALA B CA 1
ATOM 2312 C C . ALA B 1 28 ? 5.878 -4.366 31.169 1.00 28.44 24 ALA B C 1
ATOM 2313 O O . ALA B 1 28 ? 4.743 -4.836 31.052 1.00 28.06 24 ALA B O 1
ATOM 2315 N N . ILE B 1 29 ? 6.408 -3.999 32.333 1.00 26.91 25 ILE B N 1
ATOM 2316 C CA . ILE B 1 29 ? 5.647 -4.049 33.564 1.00 25.17 25 ILE B CA 1
ATOM 2317 C C . ILE B 1 29 ? 4.675 -2.865 33.605 1.00 24.60 25 ILE B C 1
ATOM 2318 O O . ILE B 1 29 ? 5.081 -1.721 33.402 1.00 24.30 25 ILE B O 1
ATOM 2323 N N . PRO B 1 30 ? 3.384 -3.126 33.901 1.00 24.38 26 PRO B N 1
ATOM 2324 C CA . PRO B 1 30 ? 2.473 -1.986 34.063 1.00 23.28 26 PRO B CA 1
ATOM 2325 C C . PRO B 1 30 ? 2.649 -1.354 35.442 1.00 22.63 26 PRO B C 1
ATOM 2326 O O . PRO B 1 30 ? 2.537 -2.029 36.462 1.00 22.30 26 PRO B O 1
ATOM 2330 N N . ALA B 1 31 ? 2.919 -0.058 35.463 1.00 22.42 27 ALA B N 1
ATOM 2331 C CA . ALA B 1 31 ? 3.190 0.606 36.705 1.00 21.93 27 ALA B CA 1
ATOM 2332 C C . ALA B 1 31 ? 2.108 1.660 36.852 1.00 22.32 27 ALA B C 1
ATOM 2333 O O . ALA B 1 31 ? 2.093 2.720 36.152 1.00 22.75 27 ALA B O 1
ATOM 2335 N N . ILE B 1 32 ? 1.184 1.349 37.753 1.00 21.46 28 ILE B N 1
ATOM 2336 C CA . ILE B 1 32 ? -0.029 2.107 37.840 1.00 22.28 28 ILE B CA 1
ATOM 2337 C C . ILE B 1 32 ? -0.079 3.022 39.073 1.00 22.53 28 ILE B C 1
ATOM 2338 O O . ILE B 1 32 ? -0.112 2.562 40.210 1.00 22.77 28 ILE B O 1
ATOM 2343 N N . CYS B 1 33 ? -0.104 4.322 38.804 1.00 23.44 29 CYS B N 1
ATOM 2344 C CA . CYS B 1 33 ? -0.263 5.356 39.805 1.00 23.95 29 CYS B CA 1
ATOM 2345 C C . CYS B 1 33 ? -1.675 5.301 40.370 1.00 23.74 29 CYS B C 1
ATOM 2346 O O . CYS B 1 33 ? -2.642 5.342 39.613 1.00 25.19 29 CYS B O 1
ATOM 2349 N N . VAL B 1 34 ? -1.801 5.216 41.692 1.00 22.94 30 VAL B N 1
ATOM 2350 C CA . VAL B 1 34 ? -3.103 5.276 42.345 1.00 22.12 30 VAL B CA 1
ATOM 2351 C C . VAL B 1 34 ? -3.088 6.221 43.528 1.00 21.70 30 VAL B C 1
ATOM 2352 O O . VAL B 1 34 ? -2.028 6.531 44.057 1.00 21.08 30 VAL B O 1
ATOM 2356 N N . TYR B 1 35 ? -4.277 6.666 43.932 1.00 21.98 31 TYR B N 1
ATOM 2357 C CA . TYR B 1 35 ? -4.461 7.674 44.980 1.00 22.45 31 TYR B CA 1
ATOM 2358 C C . TYR B 1 35 ? -5.282 7.152 46.153 1.00 22.45 31 TYR B C 1
ATOM 2359 O O . TYR B 1 35 ? -5.510 7.851 47.158 1.00 22.66 31 TYR B O 1
ATOM 2368 N N . ASN B 1 36 ? -5.714 5.905 46.041 1.00 22.39 32 ASN B N 1
ATOM 2369 C CA . ASN B 1 36 ? -6.711 5.394 46.971 1.00 21.00 32 ASN B CA 1
ATOM 2370 C C . ASN B 1 36 ? -6.718 3.874 47.053 1.00 20.73 32 ASN B C 1
ATOM 2371 O O . ASN B 1 36 ? -6.150 3.198 46.194 1.00 19.60 32 ASN B O 1
ATOM 2376 N N . LEU B 1 37 ? -7.393 3.358 48.080 1.00 20.55 33 LEU B N 1
ATOM 2377 C CA . LEU B 1 37 ? -7.649 1.935 48.232 1.00 21.46 33 LEU B CA 1
ATOM 2378 C C . LEU B 1 37 ? -8.338 1.259 47.028 1.00 20.76 33 LEU B C 1
ATOM 2379 O O . LEU B 1 37 ? -7.999 0.116 46.708 1.00 20.89 33 LEU B O 1
ATOM 2384 N N . GLU B 1 38 ? -9.308 1.938 46.399 1.00 20.65 34 GLU B N 1
ATOM 2385 C CA . GLU B 1 38 ? -9.987 1.436 45.183 1.00 19.95 34 GLU B CA 1
ATOM 2386 C C . GLU B 1 38 ? -8.991 1.168 44.059 1.00 19.62 34 GLU B C 1
ATOM 2387 O O . GLU B 1 38 ? -9.126 0.189 43.349 1.00 19.76 34 GLU B O 1
ATOM 2393 N N . GLY B 1 39 ? -7.977 2.025 43.919 1.00 18.82 35 GLY B N 1
ATOM 2394 C CA . GLY B 1 39 ? -6.952 1.849 42.894 1.00 18.97 35 GLY B CA 1
ATOM 2395 C C . GLY B 1 39 ? -6.107 0.612 43.191 1.00 19.91 35 GLY B C 1
ATOM 2396 O O . GLY B 1 39 ? -5.851 -0.181 42.301 1.00 19.49 35 GLY B O 1
ATOM 2397 N N . ILE B 1 40 ? -5.700 0.456 44.458 1.00 19.85 36 ILE B N 1
ATOM 2398 C CA . ILE B 1 40 ? -4.899 -0.679 44.927 1.00 20.58 36 ILE B CA 1
ATOM 2399 C C . ILE B 1 40 ? -5.598 -1.992 44.577 1.00 21.17 36 ILE B C 1
ATOM 2400 O O . ILE B 1 40 ? -5.007 -2.859 43.943 1.00 21.32 36 ILE B O 1
ATOM 2405 N N . LEU B 1 41 ? -6.878 -2.078 44.927 1.00 22.40 37 LEU B N 1
ATOM 2406 C CA . LEU B 1 41 ? -7.727 -3.237 44.637 1.00 22.63 37 LEU B CA 1
ATOM 2407 C C . LEU B 1 41 ? -7.819 -3.522 43.161 1.00 22.28 37 LEU B C 1
ATOM 2408 O O . LEU B 1 41 ? -7.687 -4.668 42.739 1.00 21.66 37 LEU B O 1
ATOM 2413 N N . ALA B 1 42 ? -8.038 -2.467 42.381 1.00 22.41 38 ALA B N 1
ATOM 2414 C CA . ALA B 1 42 ? -8.181 -2.605 40.937 1.00 22.45 38 ALA B CA 1
ATOM 2415 C C . ALA B 1 42 ? -6.904 -3.199 40.332 1.00 22.19 38 ALA B C 1
ATOM 2416 O O . ALA B 1 42 ? -6.958 -4.164 39.551 1.00 22.85 38 ALA B O 1
ATOM 2418 N N . ILE B 1 43 ? -5.759 -2.645 40.699 1.00 20.82 39 ILE B N 1
ATOM 2419 C CA . ILE B 1 43 ? -4.488 -3.190 40.209 1.00 20.63 39 ILE B CA 1
ATOM 2420 C C . ILE B 1 43 ? -4.332 -4.665 40.583 1.00 20.64 39 ILE B C 1
ATOM 2421 O O . ILE B 1 43 ? -3.922 -5.482 39.765 1.00 20.74 39 ILE B O 1
ATOM 2426 N N . ILE B 1 44 ? -4.612 -4.985 41.840 1.00 21.07 40 ILE B N 1
ATOM 2427 C CA . ILE B 1 44 ? -4.382 -6.336 42.353 1.00 22.08 40 ILE B CA 1
ATOM 2428 C C . ILE B 1 44 ? -5.334 -7.348 41.698 1.00 22.25 40 ILE B C 1
ATOM 2429 O O . ILE B 1 44 ? -4.926 -8.483 41.341 1.00 22.55 40 ILE B O 1
ATOM 2434 N N . ARG B 1 45 ? -6.584 -6.931 41.516 1.00 21.90 41 ARG B N 1
ATOM 2435 C CA . ARG B 1 45 ? -7.562 -7.760 40.830 1.00 22.18 41 ARG B CA 1
ATOM 2436 C C . ARG B 1 45 ? -7.204 -7.957 39.351 1.00 22.38 41 ARG B C 1
ATOM 2437 O O . ARG B 1 45 ? -7.233 -9.092 38.855 1.00 22.29 41 ARG B O 1
ATOM 2445 N N . ALA B 1 46 ? -6.861 -6.859 38.662 1.00 21.95 42 ALA B N 1
ATOM 2446 C CA . ALA B 1 46 ? -6.426 -6.915 37.253 1.00 22.20 42 ALA B CA 1
ATOM 2447 C C . ALA B 1 46 ? -5.265 -7.868 37.080 1.00 22.76 42 ALA B C 1
ATOM 2448 O O . ALA B 1 46 ? -5.307 -8.725 36.207 1.00 23.59 42 ALA B O 1
ATOM 2450 N N . ALA B 1 47 ? -4.244 -7.723 37.924 1.00 22.90 43 ALA B N 1
ATOM 2451 C CA . ALA B 1 47 ? -3.018 -8.502 37.819 1.00 24.18 43 ALA B CA 1
ATOM 2452 C C . ALA B 1 47 ? -3.222 -9.977 38.072 1.00 25.34 43 ALA B C 1
ATOM 2453 O O . ALA B 1 47 ? -2.681 -10.793 37.337 1.00 26.02 43 ALA B O 1
ATOM 2455 N N . GLU B 1 48 ? -3.968 -10.316 39.130 1.00 25.97 44 GLU B N 1
ATOM 2456 C CA . GLU B 1 48 ? -4.276 -11.702 39.451 1.00 27.70 44 GLU B CA 1
ATOM 2457 C C . GLU B 1 48 ? -5.149 -12.355 38.372 1.00 29.41 44 GLU B C 1
ATOM 2458 O O . GLU B 1 48 ? -4.980 -13.546 38.070 1.00 30.06 44 GLU B O 1
ATOM 2464 N N . HIS B 1 49 ? -6.083 -11.569 37.831 1.00 29.23 45 HIS B N 1
ATOM 2465 C CA . HIS B 1 49 ? -7.004 -12.024 36.819 1.00 30.55 45 HIS B CA 1
ATOM 2466 C C . HIS B 1 49 ? -6.320 -12.212 35.448 1.00 30.47 45 HIS B C 1
ATOM 2467 O O . HIS B 1 49 ? -6.677 -13.113 34.711 1.00 31.28 45 HIS B O 1
ATOM 2474 N N . LYS B 1 50 ? -5.325 -11.393 35.124 1.00 30.15 46 LYS B N 1
ATOM 2475 C CA . LYS B 1 50 ? -4.661 -11.500 33.816 1.00 30.64 46 LYS B CA 1
ATOM 2476 C C . LYS B 1 50 ? -3.328 -12.223 33.931 1.00 30.38 46 LYS B C 1
ATOM 2477 O O . LYS B 1 50 ? -2.501 -12.194 33.016 1.00 30.92 46 LYS B O 1
ATOM 2483 N N . ARG B 1 51 ? -3.127 -12.869 35.070 1.00 30.39 47 ARG B N 1
ATOM 2484 C CA . ARG B 1 51 ? -1.852 -13.493 35.426 1.00 30.39 47 ARG B CA 1
ATOM 2485 C C . ARG B 1 51 ? -0.671 -12.599 34.988 1.00 30.28 47 ARG B C 1
ATOM 2486 O O . ARG B 1 51 ? 0.216 -12.998 34.206 1.00 31.12 47 ARG B O 1
ATOM 2488 N N . SER B 1 52 ? -0.686 -11.364 35.479 1.00 28.33 48 SER B N 1
ATOM 2489 C CA . SER B 1 52 ? 0.302 -10.388 35.067 1.00 27.27 48 SER B CA 1
ATOM 2490 C C . SER B 1 52 ? 1.041 -9.859 36.280 1.00 25.93 48 SER B C 1
ATOM 2491 O O . SER B 1 52 ? 0.429 -9.688 37.345 1.00 25.74 48 SER B O 1
ATOM 2494 N N . PRO B 1 53 ? 2.354 -9.579 36.130 1.00 24.85 49 PRO B N 1
ATOM 2495 C CA . PRO B 1 53 ? 3.004 -8.876 37.218 1.00 23.55 49 PRO B CA 1
ATOM 2496 C C . PRO B 1 53 ? 2.568 -7.403 37.161 1.00 23.01 49 PRO B C 1
ATOM 2497 O O . PRO B 1 53 ? 2.018 -6.969 36.151 1.00 22.91 49 PRO B O 1
ATOM 2501 N N . ALA B 1 54 ? 2.789 -6.646 38.224 1.00 21.88 50 ALA B N 1
ATOM 2502 C CA . ALA B 1 54 ? 2.471 -5.230 38.183 1.00 22.12 50 ALA B CA 1
ATOM 2503 C C . ALA B 1 54 ? 3.244 -4.427 39.218 1.00 21.32 50 ALA B C 1
ATOM 2504 O O . ALA B 1 54 ? 3.937 -4.987 40.064 1.00 20.65 50 ALA B O 1
ATOM 2506 N N . MET B 1 55 ? 3.151 -3.108 39.096 1.00 20.67 51 MET B N 1
ATOM 2507 C CA . MET B 1 55 ? 3.578 -2.224 40.162 1.00 21.05 51 MET B CA 1
ATOM 2508 C C . MET B 1 55 ? 2.472 -1.238 40.500 1.00 20.92 51 MET B C 1
ATOM 2509 O O . MET B 1 55 ? 1.749 -0.737 39.619 1.00 21.59 51 MET B O 1
ATOM 2514 N N . ILE B 1 56 ? 2.335 -0.998 41.794 1.00 20.21 52 ILE B N 1
ATOM 2515 C CA . ILE B 1 56 ? 1.448 0.007 42.313 1.00 18.98 52 ILE B CA 1
ATOM 2516 C C . ILE B 1 56 ? 2.365 1.166 42.613 1.00 19.02 52 ILE B C 1
ATOM 2517 O O . ILE B 1 56 ? 3.411 0.997 43.272 1.00 18.60 52 ILE B O 1
ATOM 2522 N N . LEU B 1 57 ? 1.976 2.335 42.124 1.00 18.97 53 LEU B N 1
ATOM 2523 C CA . LEU B 1 57 ? 2.759 3.552 42.286 1.00 19.20 53 LEU B CA 1
ATOM 2524 C C . LEU B 1 57 ? 2.005 4.567 43.112 1.00 18.89 53 LEU B C 1
ATOM 2525 O O . LEU B 1 57 ? 0.817 4.824 42.889 1.00 19.02 53 LEU B O 1
ATOM 2530 N N . LEU B 1 58 ? 2.706 5.147 44.066 1.00 18.94 54 LEU B N 1
ATOM 2531 C CA . LEU B 1 58 ? 2.154 6.220 44.887 1.00 18.79 54 LEU B CA 1
ATOM 2532 C C . LEU B 1 58 ? 2.988 7.488 44.679 1.00 18.93 54 LEU B C 1
ATOM 2533 O O . LEU B 1 58 ? 4.168 7.413 44.394 1.00 18.90 54 LEU B O 1
ATOM 2538 N N . PHE B 1 59 ? 2.355 8.642 44.816 1.00 19.25 55 PHE B N 1
ATOM 2539 C CA . PHE B 1 59 ? 3.043 9.915 44.823 1.00 19.80 55 PHE B CA 1
ATOM 2540 C C . PHE B 1 59 ? 3.319 10.318 46.272 1.00 20.53 55 PHE B C 1
ATOM 2541 O O . PHE B 1 59 ? 2.615 9.819 47.201 1.00 20.56 55 PHE B O 1
ATOM 2549 N N . PRO B 1 60 ? 4.310 11.236 46.479 1.00 20.11 56 PRO B N 1
ATOM 2550 C CA . PRO B 1 60 ? 4.593 11.810 47.802 1.00 20.11 56 PRO B CA 1
ATOM 2551 C C . PRO B 1 60 ? 3.334 12.272 48.516 1.00 19.39 56 PRO B C 1
ATOM 2552 O O . PRO B 1 60 ? 3.215 12.097 49.736 1.00 19.08 56 PRO B O 1
ATOM 2556 N N . TRP B 1 61 ? 2.391 12.836 47.769 1.00 19.66 57 TRP B N 1
ATOM 2557 C CA . TRP B 1 61 ? 1.108 13.198 48.341 1.00 19.81 57 TRP B CA 1
ATOM 2558 C C . TRP B 1 61 ? 0.468 12.071 49.183 1.00 19.39 57 TRP B C 1
ATOM 2559 O O . TRP B 1 61 ? -0.175 12.360 50.176 1.00 19.57 57 TRP B O 1
ATOM 2570 N N . ALA B 1 62 ? 0.600 10.807 48.774 1.00 19.15 58 ALA B N 1
ATOM 2571 C CA . ALA B 1 62 ? 0.020 9.705 49.559 1.00 19.58 58 ALA B CA 1
ATOM 2572 C C . ALA B 1 62 ? 0.537 9.757 50.996 1.00 20.56 58 ALA B C 1
ATOM 2573 O O . ALA B 1 62 ? -0.215 9.532 51.941 1.00 19.74 58 ALA B O 1
ATOM 2575 N N . ILE B 1 63 ? 1.820 10.085 51.152 1.00 21.33 59 ILE B N 1
ATOM 2576 C CA . ILE B 1 63 ? 2.423 10.207 52.486 1.00 22.73 59 ILE B CA 1
ATOM 2577 C C . ILE B 1 63 ? 2.032 11.538 53.155 1.00 23.98 59 ILE B C 1
ATOM 2578 O O . ILE B 1 63 ? 1.778 11.573 54.370 1.00 24.31 59 ILE B O 1
ATOM 2583 N N . GLN B 1 64 ? 1.999 12.623 52.369 1.00 25.40 60 GLN B N 1
ATOM 2584 C CA . GLN B 1 64 ? 1.537 13.956 52.849 1.00 27.24 60 GLN B CA 1
ATOM 2585 C C . GLN B 1 64 ? 0.155 13.766 53.500 1.00 27.41 60 GLN B C 1
ATOM 2586 O O . GLN B 1 64 ? -0.124 14.264 54.587 1.00 27.24 60 GLN B O 1
ATOM 2592 N N . TYR B 1 65 ? -0.693 13.011 52.802 1.00 26.91 61 TYR B N 1
ATOM 2593 C CA . TYR B 1 65 ? -2.106 12.904 53.115 1.00 26.64 61 TYR B CA 1
ATOM 2594 C C . TYR B 1 65 ? -2.389 11.868 54.214 1.00 26.47 61 TYR B C 1
ATOM 2595 O O . TYR B 1 65 ? -3.073 12.169 55.181 1.00 26.37 61 TYR B O 1
ATOM 2604 N N . ALA B 1 66 ? -1.806 10.681 54.102 1.00 25.72 62 ALA B N 1
ATOM 2605 C CA . ALA B 1 66 ? -2.182 9.575 54.974 1.00 26.09 62 ALA B CA 1
ATOM 2606 C C . ALA B 1 66 ? -1.040 9.019 55.830 1.00 26.17 62 ALA B C 1
ATOM 2607 O O . ALA B 1 66 ? -1.162 7.918 56.395 1.00 25.13 62 ALA B O 1
ATOM 2609 N N . ASP B 1 67 ? 0.065 9.770 55.913 1.00 26.24 63 ASP B N 1
ATOM 2610 C CA . ASP B 1 67 ? 1.276 9.314 56.601 1.00 27.20 63 ASP B CA 1
ATOM 2611 C C . ASP B 1 67 ? 1.641 7.941 56.051 1.00 26.69 63 ASP B C 1
ATOM 2612 O O . ASP B 1 67 ? 1.719 7.765 54.826 1.00 26.75 63 ASP B O 1
ATOM 2617 N N . SER B 1 68 ? 1.832 6.949 56.912 1.00 26.38 64 SER B N 1
ATOM 2618 C CA . SER B 1 68 ? 2.266 5.657 56.386 1.00 26.36 64 SER B CA 1
ATOM 2619 C C . SER B 1 68 ? 1.130 4.717 55.941 1.00 25.97 64 SER B C 1
ATOM 2620 O O . SER B 1 68 ? 1.384 3.579 55.541 1.00 25.60 64 SER B O 1
ATOM 2623 N N . LEU B 1 69 ? -0.119 5.182 55.978 1.00 26.08 65 LEU B N 1
ATOM 2624 C CA . LEU B 1 69 ? -1.257 4.265 55.853 1.00 26.08 65 LEU B CA 1
ATOM 2625 C C . LEU B 1 69 ? -1.500 3.710 54.478 1.00 25.12 65 LEU B C 1
ATOM 2626 O O . LEU B 1 69 ? -1.696 2.503 54.344 1.00 25.24 65 LEU B O 1
ATOM 2631 N N . LEU B 1 70 ? -1.556 4.575 53.465 1.00 23.86 66 LEU B N 1
ATOM 2632 C CA . LEU B 1 70 ? -1.616 4.080 52.087 1.00 23.24 66 LEU B CA 1
ATOM 2633 C C . LEU B 1 70 ? -0.398 3.223 51.767 1.00 21.99 66 LEU B C 1
ATOM 2634 O O . LEU B 1 70 ? -0.533 2.160 51.140 1.00 21.77 66 LEU B O 1
ATOM 2639 N N . VAL B 1 71 ? 0.784 3.678 52.193 1.00 20.70 67 VAL B N 1
ATOM 2640 C CA . VAL B 1 71 ? 2.002 2.912 51.929 1.00 19.65 67 VAL B CA 1
ATOM 2641 C C . VAL B 1 71 ? 1.925 1.490 52.483 1.00 19.88 67 VAL B C 1
ATOM 2642 O O . VAL B 1 71 ? 2.176 0.526 51.750 1.00 19.67 67 VAL B O 1
ATOM 2646 N N . ARG B 1 72 ? 1.592 1.363 53.773 1.00 20.49 68 ARG B N 1
ATOM 2647 C CA . ARG B 1 72 ? 1.618 0.080 54.460 1.00 21.26 68 ARG B CA 1
ATOM 2648 C C . ARG B 1 72 ? 0.576 -0.861 53.916 1.00 21.13 68 ARG B C 1
ATOM 2649 O O . ARG B 1 72 ? 0.835 -2.050 53.775 1.00 21.07 68 ARG B O 1
ATOM 2657 N N . THR B 1 73 ? -0.620 -0.328 53.663 1.00 20.93 69 THR B N 1
ATOM 2658 C CA . THR B 1 73 ? -1.696 -1.101 53.081 1.00 20.91 69 THR B CA 1
ATOM 2659 C C . THR B 1 73 ? -1.316 -1.609 51.659 1.00 20.85 69 THR B C 1
ATOM 2660 O O . THR B 1 73 ? -1.434 -2.813 51.375 1.00 21.07 69 THR B O 1
ATOM 2664 N N . ALA B 1 74 ? -0.848 -0.711 50.785 1.00 19.53 70 ALA B N 1
ATOM 2665 C CA . ALA B 1 74 ? -0.453 -1.107 49.444 1.00 19.16 70 ALA B CA 1
ATOM 2666 C C . ALA B 1 74 ? 0.632 -2.169 49.525 1.00 19.50 70 ALA B C 1
ATOM 2667 O O . ALA B 1 74 ? 0.565 -3.171 48.807 1.00 18.64 70 ALA B O 1
ATOM 2669 N N . ALA B 1 75 ? 1.588 -1.968 50.442 1.00 19.65 71 ALA B N 1
ATOM 2670 C CA . ALA B 1 75 ? 2.691 -2.897 50.642 1.00 20.73 71 ALA B CA 1
ATOM 2671 C C . ALA B 1 75 ? 2.208 -4.291 51.017 1.00 21.51 71 ALA B C 1
ATOM 2672 O O . ALA B 1 75 ? 2.642 -5.269 50.424 1.00 21.59 71 ALA B O 1
ATOM 2674 N N . SER B 1 76 ? 1.338 -4.399 52.011 1.00 23.04 72 SER B N 1
ATOM 2675 C CA . SER B 1 76 ? 0.910 -5.740 52.424 1.00 25.05 72 SER B CA 1
ATOM 2676 C C . SER B 1 76 ? -0.071 -6.351 51.425 1.00 25.21 72 SER B C 1
ATOM 2677 O O . SER B 1 76 ? -0.115 -7.578 51.262 1.00 26.00 72 SER B O 1
ATOM 2680 N N . ALA B 1 77 ? -0.856 -5.512 50.757 1.00 25.34 73 ALA B N 1
ATOM 2681 C CA . ALA B 1 77 ? -1.677 -5.999 49.626 1.00 25.61 73 ALA B CA 1
ATOM 2682 C C . ALA B 1 77 ? -0.814 -6.612 48.479 1.00 25.35 73 ALA B C 1
ATOM 2683 O O . ALA B 1 77 ? -1.125 -7.685 47.987 1.00 24.44 73 ALA B O 1
ATOM 2685 N N . CYS B 1 78 ? 0.257 -5.946 48.053 1.00 25.23 74 CYS B N 1
ATOM 2686 C CA A CYS B 1 78 ? 1.029 -6.519 46.967 0.60 25.57 74 CYS B CA 1
ATOM 2687 C CA B CYS B 1 78 ? 1.094 -6.461 46.960 0.40 25.68 74 CYS B CA 1
ATOM 2688 C C . CYS B 1 78 ? 1.759 -7.772 47.389 1.00 26.29 74 CYS B C 1
ATOM 2689 O O . CYS B 1 78 ? 1.872 -8.718 46.603 1.00 26.61 74 CYS B O 1
ATOM 2694 N N . ARG B 1 79 ? 2.222 -7.806 48.630 1.00 26.40 75 ARG B N 1
ATOM 2695 C CA . ARG B 1 79 ? 2.918 -8.976 49.133 1.00 27.96 75 ARG B CA 1
ATOM 2696 C C . ARG B 1 79 ? 2.005 -10.191 49.358 1.00 28.91 75 ARG B C 1
ATOM 2697 O O . ARG B 1 79 ? 2.477 -11.328 49.276 1.00 28.41 75 ARG B O 1
ATOM 2705 N N . ALA B 1 80 ? 0.709 -9.954 49.610 1.00 29.09 76 ALA B N 1
ATOM 2706 C CA . ALA B 1 80 ? -0.239 -11.054 49.729 1.00 30.16 76 ALA B CA 1
ATOM 2707 C C . ALA B 1 80 ? -0.727 -11.513 48.365 1.00 30.10 76 ALA B C 1
ATOM 2708 O O . ALA B 1 80 ? -1.399 -12.522 48.288 1.00 31.23 76 ALA B O 1
ATOM 2710 N N . ALA B 1 81 ? -0.388 -10.780 47.303 1.00 29.22 77 ALA B N 1
ATOM 2711 C CA . ALA B 1 81 ? -0.922 -11.065 45.982 1.00 28.57 77 ALA B CA 1
ATOM 2712 C C . ALA B 1 81 ? -0.356 -12.382 45.466 1.00 29.30 77 ALA B C 1
ATOM 2713 O O . ALA B 1 81 ? 0.677 -12.846 45.965 1.00 29.00 77 ALA B O 1
ATOM 2715 N N . SER B 1 82 ? -1.040 -12.989 44.491 1.00 29.24 78 SER B N 1
ATOM 2716 C CA . SER B 1 82 ? -0.638 -14.312 43.991 1.00 30.13 78 SER B CA 1
ATOM 2717 C C . SER B 1 82 ? 0.203 -14.195 42.717 1.00 29.79 78 SER B C 1
ATOM 2718 O O . SER B 1 82 ? 0.587 -15.202 42.152 1.00 30.78 78 SER B O 1
ATOM 2721 N N . VAL B 1 83 ? 0.486 -12.961 42.288 1.00 28.20 79 VAL B N 1
ATOM 2722 C CA . VAL B 1 83 ? 1.401 -12.679 41.189 1.00 26.96 79 VAL B CA 1
ATOM 2723 C C . VAL B 1 83 ? 2.373 -11.610 41.713 1.00 26.16 79 VAL B C 1
ATOM 2724 O O . VAL B 1 83 ? 2.039 -10.928 42.689 1.00 25.58 79 VAL B O 1
ATOM 2728 N N . PRO B 1 84 ? 3.575 -11.481 41.099 1.00 25.25 80 PRO B N 1
ATOM 2729 C CA . PRO B 1 84 ? 4.560 -10.496 41.545 1.00 24.33 80 PRO B CA 1
ATOM 2730 C C . PRO B 1 84 ? 4.036 -9.069 41.397 1.00 23.49 80 PRO B C 1
ATOM 2731 O O . PRO B 1 84 ? 3.825 -8.594 40.258 1.00 23.06 80 PRO B O 1
ATOM 2735 N N . ILE B 1 85 ? 3.817 -8.399 42.529 1.00 21.81 81 ILE B N 1
ATOM 2736 C CA . ILE B 1 85 ? 3.419 -6.975 42.515 1.00 21.09 81 ILE B CA 1
ATOM 2737 C C . ILE B 1 85 ? 4.260 -6.227 43.535 1.00 20.29 81 ILE B C 1
ATOM 2738 O O . ILE B 1 85 ? 4.374 -6.677 44.655 1.00 20.64 81 ILE B O 1
ATOM 2743 N N . THR B 1 86 ? 4.894 -5.128 43.131 1.00 19.18 82 THR B N 1
ATOM 2744 C CA . THR B 1 86 ? 5.760 -4.379 44.031 1.00 18.97 82 THR B CA 1
ATOM 2745 C C . THR B 1 86 ? 5.298 -2.919 44.097 1.00 18.62 82 THR B C 1
ATOM 2746 O O . THR B 1 86 ? 4.446 -2.504 43.320 1.00 19.52 82 THR B O 1
ATOM 2750 N N . LEU B 1 87 ? 5.913 -2.135 44.972 1.00 17.95 83 LEU B N 1
ATOM 2751 C CA . LEU B 1 87 ? 5.424 -0.786 45.307 1.00 17.12 83 LEU B CA 1
ATOM 2752 C C . LEU B 1 87 ? 6.530 0.239 45.118 1.00 16.76 83 LEU B C 1
ATOM 2753 O O . LEU B 1 87 ? 7.652 0.077 45.605 1.00 17.38 83 LEU B O 1
ATOM 2758 N N . HIS B 1 88 ? 6.187 1.293 44.405 1.00 16.24 84 HIS B N 1
ATOM 2759 C CA . HIS B 1 88 ? 7.105 2.248 43.896 1.00 16.59 84 HIS B CA 1
ATOM 2760 C C . HIS B 1 88 ? 6.626 3.622 44.337 1.00 17.66 84 HIS B C 1
ATOM 2761 O O . HIS B 1 88 ? 5.417 3.950 44.217 1.00 17.20 84 HIS B O 1
ATOM 2768 N N . LEU B 1 89 ? 7.554 4.444 44.832 1.00 17.87 85 LEU B N 1
ATOM 2769 C CA . LEU B 1 89 ? 7.241 5.886 45.054 1.00 17.73 85 LEU B CA 1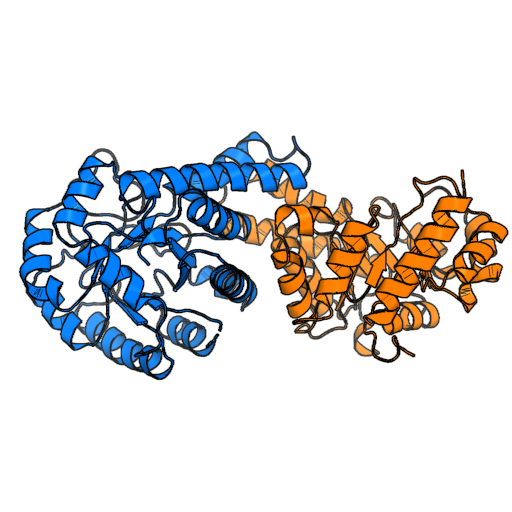
ATOM 2770 C C . LEU B 1 89 ? 7.599 6.669 43.788 1.00 18.64 85 LEU B C 1
ATOM 2771 O O . LEU B 1 89 ? 8.778 6.771 43.424 1.00 18.39 85 LEU B O 1
ATOM 2776 N N . ASP B 1 90 ? 6.580 7.218 43.128 1.00 19.87 86 ASP B N 1
ATOM 2777 C CA . ASP B 1 90 ? 6.744 7.907 41.842 1.00 21.54 86 ASP B CA 1
ATOM 2778 C C . ASP B 1 90 ? 7.033 9.399 42.045 1.00 21.88 86 ASP B C 1
ATOM 2779 O O . ASP B 1 90 ? 6.485 10.019 42.953 1.00 21.43 86 ASP B O 1
ATOM 2784 N N . HIS B 1 91 ? 7.881 9.964 41.178 1.00 22.58 87 HIS B N 1
ATOM 2785 C CA . HIS B 1 91 ? 8.183 11.397 41.175 1.00 22.67 87 HIS B CA 1
ATOM 2786 C C . HIS B 1 91 ? 8.415 12.024 42.562 1.00 22.51 87 HIS B C 1
ATOM 2787 O O . HIS B 1 91 ? 7.755 12.989 42.921 1.00 20.74 87 HIS B O 1
ATOM 2794 N N . ALA B 1 92 ? 9.365 11.471 43.324 1.00 22.34 88 ALA B N 1
ATOM 2795 C CA . ALA B 1 92 ? 9.751 12.053 44.602 1.00 22.96 88 ALA B CA 1
ATOM 2796 C C . ALA B 1 92 ? 10.857 13.108 44.390 1.00 24.79 88 ALA B C 1
ATOM 2797 O O . ALA B 1 92 ? 11.992 12.796 43.982 1.00 24.40 88 ALA B O 1
ATOM 2799 N N . GLN B 1 93 ? 10.513 14.352 44.681 1.00 26.16 89 GLN B N 1
ATOM 2800 C CA . GLN B 1 93 ? 11.291 15.500 44.221 1.00 28.47 89 GLN B CA 1
ATOM 2801 C C . GLN B 1 93 ? 11.916 16.248 45.374 1.00 29.55 89 GLN B C 1
ATOM 2802 O O . GLN B 1 93 ? 12.637 17.224 45.148 1.00 31.38 89 GLN B O 1
ATOM 2808 N N . ASP B 1 94 ? 11.643 15.791 46.603 1.00 29.70 90 ASP B N 1
ATOM 2809 C CA . ASP B 1 94 ? 12.203 16.371 47.820 1.00 30.01 90 ASP B CA 1
ATOM 2810 C C . ASP B 1 94 ? 13.064 15.341 48.552 1.00 29.46 90 ASP B C 1
ATOM 2811 O O . ASP B 1 94 ? 12.588 14.234 48.811 1.00 29.65 90 ASP B O 1
ATOM 2816 N N . PRO B 1 95 ? 14.324 15.697 48.906 1.00 28.98 91 PRO B N 1
ATOM 2817 C CA . PRO B 1 95 ? 15.223 14.769 49.607 1.00 28.13 91 PRO B CA 1
ATOM 2818 C C . PRO B 1 95 ? 14.624 14.230 50.905 1.00 26.96 91 PRO B C 1
ATOM 2819 O O . PRO B 1 95 ? 14.689 13.019 51.139 1.00 25.79 91 PRO B O 1
ATOM 2823 N N . GLU B 1 96 ? 14.013 15.112 51.704 1.00 26.33 92 GLU B N 1
ATOM 2824 C CA . GLU B 1 96 ? 13.432 14.715 52.989 1.00 26.84 92 GLU B CA 1
ATOM 2825 C C . GLU B 1 96 ? 12.307 13.674 52.832 1.00 25.82 92 GLU B C 1
ATOM 2826 O O . GLU B 1 96 ? 12.285 12.685 53.560 1.00 26.41 92 GLU B O 1
ATOM 2832 N N . ILE B 1 97 ? 11.407 13.860 51.881 1.00 24.95 93 ILE B N 1
ATOM 2833 C CA . ILE B 1 97 ? 10.345 12.841 51.680 1.00 24.15 93 ILE B CA 1
ATOM 2834 C C . ILE B 1 97 ? 10.877 11.509 51.128 1.00 22.29 93 ILE B C 1
ATOM 2835 O O . ILE B 1 97 ? 10.306 10.464 51.381 1.00 21.77 93 ILE B O 1
ATOM 2840 N N . ILE B 1 98 ? 11.967 11.545 50.373 1.00 21.73 94 ILE B N 1
ATOM 2841 C CA . ILE B 1 98 ? 12.613 10.306 49.939 1.00 20.02 94 ILE B CA 1
ATOM 2842 C C . ILE B 1 98 ? 13.144 9.546 51.159 1.00 20.03 94 ILE B C 1
ATOM 2843 O O . ILE B 1 98 ? 12.844 8.382 51.378 1.00 19.55 94 ILE B O 1
ATOM 2848 N N . LYS B 1 99 ? 13.870 10.240 51.999 1.00 20.77 95 LYS B N 1
ATOM 2849 C CA . LYS B 1 99 ? 14.451 9.600 53.151 1.00 21.54 95 LYS B CA 1
ATOM 2850 C C . LYS B 1 99 ? 13.358 9.084 54.111 1.00 2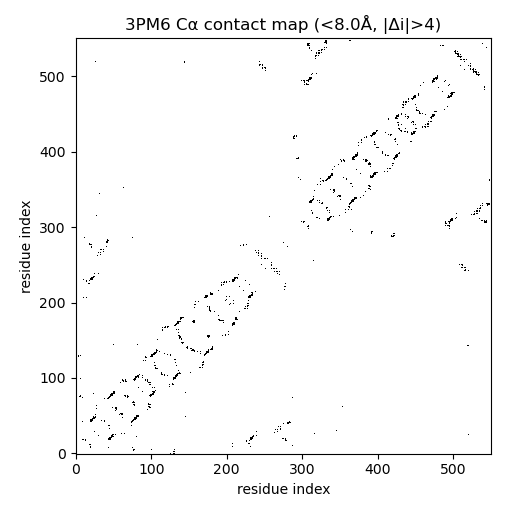2.17 95 LYS B C 1
ATOM 2851 O O . LYS B 1 99 ? 13.491 8.000 54.699 1.00 21.21 95 LYS B O 1
ATOM 2857 N N . ARG B 1 100 ? 12.268 9.847 54.219 1.00 21.96 96 ARG B N 1
ATOM 2858 C CA . ARG B 1 100 ? 11.191 9.526 55.112 1.00 23.10 96 ARG B CA 1
ATOM 2859 C C . ARG B 1 100 ? 10.489 8.256 54.617 1.00 21.98 96 ARG B C 1
ATOM 2860 O O . ARG B 1 100 ? 10.199 7.359 55.416 1.00 22.08 96 ARG B O 1
ATOM 2868 N N . ALA B 1 101 ? 10.242 8.185 53.303 1.00 21.36 97 ALA B N 1
ATOM 2869 C CA . ALA B 1 101 ? 9.697 6.997 52.646 1.00 20.89 97 ALA B CA 1
ATOM 2870 C C . ALA B 1 101 ? 10.628 5.803 52.859 1.00 20.72 97 ALA B C 1
ATOM 2871 O O . ALA B 1 101 ? 10.190 4.748 53.308 1.00 21.10 97 ALA B O 1
ATOM 2873 N N . ALA B 1 102 ? 11.910 5.997 52.551 1.00 20.04 98 ALA B N 1
ATOM 2874 C CA . ALA B 1 102 ? 12.932 4.960 52.728 1.00 19.49 98 ALA B CA 1
ATOM 2875 C C . ALA B 1 102 ? 12.959 4.460 54.179 1.00 18.44 98 ALA B C 1
ATOM 2876 O O . ALA B 1 102 ? 13.067 3.265 54.413 1.00 18.22 98 ALA B O 1
ATOM 2878 N N . ASP B 1 103 ? 12.782 5.362 55.144 1.00 18.37 99 ASP B N 1
ATOM 2879 C CA . ASP B 1 103 ? 12.762 4.992 56.579 1.00 18.95 99 ASP B CA 1
ATOM 2880 C C . ASP B 1 103 ? 11.630 4.023 56.974 1.00 19.74 99 ASP B C 1
ATOM 2881 O O . ASP B 1 103 ? 11.745 3.291 57.950 1.00 20.32 99 ASP B O 1
ATOM 2886 N N . LEU B 1 104 ? 10.528 4.031 56.234 1.00 20.75 100 LEU B N 1
ATOM 2887 C CA . LEU B 1 104 ? 9.465 3.053 56.451 1.00 22.41 100 LEU B CA 1
ATOM 2888 C C . LEU B 1 104 ? 9.964 1.591 56.332 1.00 23.96 100 LEU B C 1
ATOM 2889 O O . LEU B 1 104 ? 9.426 0.704 56.972 1.00 24.04 100 LEU B O 1
ATOM 2894 N N . SER B 1 105 ? 11.022 1.371 55.551 1.00 25.87 101 SER B N 1
ATOM 2895 C CA . SER B 1 105 ? 11.612 0.031 55.388 1.00 27.81 101 SER B CA 1
ATOM 2896 C C . SER B 1 105 ? 12.403 -0.490 56.611 1.00 29.58 101 SER B C 1
ATOM 2897 O O . SER B 1 105 ? 12.610 -1.683 56.732 1.00 30.30 101 SER B O 1
ATOM 2900 N N . ARG B 1 106 ? 12.834 0.392 57.516 1.00 31.83 102 ARG B N 1
ATOM 2901 C CA . ARG B 1 106 ? 13.305 -0.053 58.848 1.00 34.10 102 ARG B CA 1
ATOM 2902 C C . ARG B 1 106 ? 12.125 -0.106 59.825 1.00 36.04 102 ARG B C 1
ATOM 2903 O O . ARG B 1 106 ? 12.046 0.669 60.778 1.00 36.83 102 ARG B O 1
ATOM 2911 N N . SER B 1 107 ? 11.212 -1.040 59.543 1.00 38.72 103 SER B N 1
ATOM 2912 C CA . SER B 1 107 ? 9.917 -1.211 60.237 1.00 40.63 103 SER B CA 1
ATOM 2913 C C . SER B 1 107 ? 9.933 -0.840 61.732 1.00 41.17 103 SER B C 1
ATOM 2914 O O . SER B 1 107 ? 10.553 -1.536 62.543 1.00 42.75 103 SER B O 1
ATOM 2917 N N . GLU B 1 111 ? 7.159 -4.797 59.007 1.00 35.89 107 GLU B N 1
ATOM 2918 C CA . GLU B 1 111 ? 6.234 -4.048 58.136 1.00 35.21 107 GLU B CA 1
ATOM 2919 C C . GLU B 1 111 ? 6.904 -3.582 56.843 1.00 33.54 107 GLU B C 1
ATOM 2920 O O . GLU B 1 111 ? 7.813 -2.732 56.866 1.00 34.05 107 GLU B O 1
ATOM 2926 N N . PRO B 1 112 ? 6.475 -4.157 55.706 1.00 31.74 108 PRO B N 1
ATOM 2927 C CA . PRO B 1 112 ? 6.956 -3.751 54.394 1.00 29.53 108 PRO B CA 1
ATOM 2928 C C . PRO B 1 112 ? 6.650 -2.279 54.084 1.00 27.51 108 PRO B C 1
ATOM 2929 O O . PRO B 1 112 ? 5.617 -1.729 54.537 1.00 26.35 108 PRO B O 1
ATOM 2933 N N . GLY B 1 113 ? 7.562 -1.665 53.334 1.00 25.05 109 GLY B N 1
ATOM 2934 C CA . GLY B 1 113 ? 7.426 -0.307 52.824 1.00 23.10 109 GLY B CA 1
ATOM 2935 C C . GLY B 1 113 ? 7.584 -0.379 51.320 1.00 22.00 109 GLY B C 1
ATOM 2936 O O . GLY B 1 113 ? 7.082 -1.324 50.693 1.00 22.80 109 GLY B O 1
ATOM 2937 N N . PHE B 1 114 ? 8.288 0.591 50.731 1.00 20.20 110 PHE B N 1
ATOM 2938 C CA . PHE B 1 114 ? 8.477 0.608 49.279 1.00 18.62 110 PHE B CA 1
ATOM 2939 C C . PHE B 1 114 ? 9.532 -0.405 48.831 1.00 18.41 110 PHE B C 1
ATOM 2940 O O . PHE B 1 114 ? 10.512 -0.643 49.548 1.00 17.63 110 PHE B O 1
ATOM 2948 N N . ASP B 1 115 ? 9.337 -0.953 47.631 1.00 17.82 111 ASP B N 1
ATOM 2949 C CA . ASP B 1 115 ? 10.359 -1.744 46.952 1.00 18.93 111 ASP B CA 1
ATOM 2950 C C . ASP B 1 115 ? 11.301 -0.871 46.106 1.00 19.21 111 ASP B C 1
ATOM 2951 O O . ASP B 1 115 ? 12.460 -1.228 45.890 1.00 19.62 111 ASP B O 1
ATOM 2956 N N . SER B 1 116 ? 10.787 0.257 45.615 1.00 18.73 112 SER B N 1
ATOM 2957 C CA . SER B 1 116 ? 11.550 1.155 44.769 1.00 18.58 112 SER B CA 1
ATOM 2958 C C . SER B 1 116 ? 11.058 2.588 44.940 1.00 18.61 112 SER B C 1
ATOM 2959 O O . SER B 1 116 ? 9.900 2.835 45.320 1.00 18.87 112 SER B O 1
ATOM 2962 N N . ILE B 1 117 ? 11.949 3.525 44.665 1.00 18.70 113 ILE B N 1
ATOM 2963 C CA . ILE B 1 117 ? 11.656 4.939 44.783 1.00 18.57 113 ILE B CA 1
ATOM 2964 C C . ILE B 1 117 ? 12.229 5.629 43.568 1.00 19.55 113 ILE B C 1
ATOM 2965 O O . ILE B 1 117 ? 13.351 5.370 43.180 1.00 20.17 113 ILE B O 1
ATOM 2970 N N . MET B 1 118 ? 11.444 6.503 42.952 1.00 20.61 114 MET B N 1
ATOM 2971 C CA . MET B 1 118 ? 11.963 7.325 41.893 1.00 21.07 114 MET B CA 1
ATOM 2972 C C . MET B 1 118 ? 12.539 8.584 42.528 1.00 21.64 114 MET B C 1
ATOM 2973 O O . MET B 1 118 ? 11.811 9.446 43.038 1.00 20.99 114 MET B O 1
ATOM 2978 N N . VAL B 1 119 ? 13.862 8.659 42.500 1.00 22.16 115 VAL B N 1
ATOM 2979 C CA . VAL B 1 119 ? 14.589 9.814 42.955 1.00 23.24 115 VAL B CA 1
ATOM 2980 C C . VAL B 1 119 ? 14.594 10.786 41.783 1.00 25.67 115 VAL B C 1
ATOM 2981 O O . VAL B 1 119 ? 15.403 10.657 40.852 1.00 25.87 115 VAL B O 1
ATOM 2985 N N . ASP B 1 120 ? 13.640 11.710 41.816 1.00 27.39 116 ASP B N 1
ATOM 2986 C CA . ASP B 1 120 ? 13.392 12.645 40.711 1.00 29.86 116 ASP B CA 1
ATOM 2987 C C . ASP B 1 120 ? 13.968 14.018 41.078 1.00 31.52 116 ASP B C 1
ATOM 2988 O O . ASP B 1 120 ? 13.287 14.858 41.657 1.00 31.78 116 ASP B O 1
ATOM 2993 N N . MET B 1 121 ? 15.243 14.224 40.782 1.00 33.93 117 MET B N 1
ATOM 2994 C CA . MET B 1 121 ? 15.855 15.507 41.071 1.00 36.38 117 MET B CA 1
ATOM 2995 C C . MET B 1 121 ? 15.904 16.407 39.803 1.00 37.99 117 MET B C 1
ATOM 2996 O O . MET B 1 121 ? 16.532 17.469 39.815 1.00 37.62 117 MET B O 1
ATOM 3001 N N . SER B 1 122 ? 15.203 15.958 38.750 1.00 39.81 118 SER B N 1
ATOM 3002 C CA . SER B 1 122 ? 15.137 16.593 37.414 1.00 42.34 118 SER B CA 1
ATOM 3003 C C . SER B 1 122 ? 14.859 18.096 37.390 1.00 44.60 118 SER B C 1
ATOM 3004 O O . SER B 1 122 ? 15.255 18.786 36.441 1.00 45.89 118 SER B O 1
ATOM 3007 N N . HIS B 1 123 ? 14.150 18.588 38.411 1.00 46.40 119 HIS B N 1
ATOM 3008 C CA . HIS B 1 123 ? 13.828 20.016 38.537 1.00 48.24 119 HIS B CA 1
ATOM 3009 C C . HIS B 1 123 ? 15.012 20.882 38.993 1.00 49.28 119 HIS B C 1
ATOM 3010 O O . HIS B 1 123 ? 14.954 22.117 38.890 1.00 49.89 119 HIS 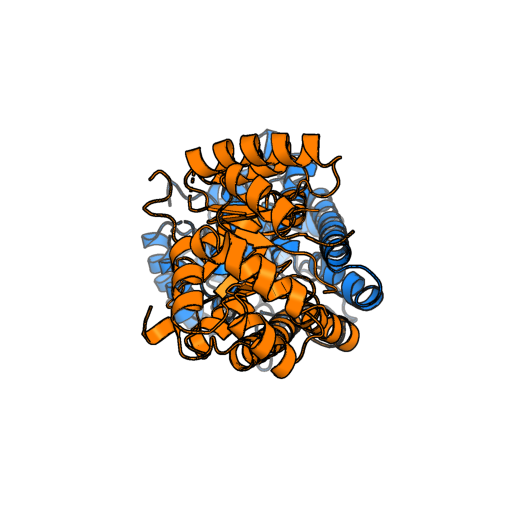B O 1
ATOM 3017 N N . PHE B 1 124 ? 16.063 20.232 39.503 1.00 49.66 120 PHE B N 1
ATOM 3018 C CA . PHE B 1 124 ? 17.293 20.910 39.924 1.00 51.02 120 PHE B CA 1
ATOM 3019 C C . PHE B 1 124 ? 18.197 21.141 38.726 1.00 52.20 120 PHE B C 1
ATOM 3020 O O . PHE B 1 124 ? 18.065 20.456 37.704 1.00 52.32 120 PHE B O 1
ATOM 3028 N N . SER B 1 125 ? 19.127 22.093 38.859 1.00 53.81 121 SER B N 1
ATOM 3029 C CA . SER B 1 125 ? 20.253 22.223 37.925 1.00 54.93 121 SER B CA 1
ATOM 3030 C C . SER B 1 125 ? 20.968 20.866 37.814 1.00 54.93 121 SER B C 1
ATOM 3031 O O . SER B 1 125 ? 21.109 20.162 38.820 1.00 54.59 121 SER B O 1
ATOM 3034 N N . LYS B 1 126 ? 21.411 20.518 36.601 1.00 55.35 122 LYS B N 1
ATOM 3035 C CA . LYS B 1 126 ? 21.921 19.167 36.265 1.00 54.94 122 LYS B CA 1
ATOM 3036 C C . LYS B 1 126 ? 23.074 18.632 37.129 1.00 54.61 122 LYS B C 1
ATOM 3037 O O . LYS B 1 126 ? 23.198 17.414 37.320 1.00 54.17 122 LYS B O 1
ATOM 3039 N N . GLU B 1 127 ? 23.911 19.532 37.638 1.00 54.77 123 GLU B N 1
ATOM 3040 C CA . GLU B 1 127 ? 25.029 19.139 38.504 1.00 54.30 123 GLU B CA 1
ATOM 3041 C C . GLU B 1 127 ? 24.529 18.827 39.918 1.00 53.39 123 GLU B C 1
ATOM 3042 O O . GLU B 1 127 ? 25.079 17.951 40.616 1.00 52.65 123 GLU B O 1
ATOM 3044 N N . GLU B 1 128 ? 23.480 19.543 40.325 1.00 52.57 124 GLU B N 1
ATOM 3045 C CA . GLU B 1 128 ? 22.876 19.356 41.640 1.00 51.60 124 GLU B CA 1
ATOM 3046 C C . GLU B 1 128 ? 21.931 18.149 41.602 1.00 49.88 124 GLU B C 1
ATOM 3047 O O . GLU B 1 128 ? 21.839 17.402 42.576 1.00 49.27 124 GLU B O 1
ATOM 3053 N N . ASN B 1 129 ? 21.261 17.961 40.463 1.00 48.56 125 ASN B N 1
ATOM 3054 C CA . ASN B 1 129 ? 20.482 16.747 40.174 1.00 47.09 125 ASN B CA 1
ATOM 3055 C C . ASN B 1 129 ? 21.362 15.508 40.348 1.00 46.11 125 ASN B C 1
ATOM 3056 O O . ASN B 1 129 ? 21.052 14.606 41.138 1.00 45.38 125 ASN B O 1
ATOM 3061 N N . LEU B 1 130 ? 22.476 15.488 39.614 1.00 45.57 126 LEU B N 1
ATOM 3062 C CA . LEU B 1 130 ? 23.418 14.373 39.660 1.00 44.02 126 LEU B CA 1
ATOM 3063 C C . LEU B 1 130 ? 23.873 14.091 41.084 1.00 42.84 126 LEU B C 1
ATOM 3064 O O . LEU B 1 130 ? 23.848 12.941 41.514 1.00 41.79 126 LEU B O 1
ATOM 3069 N N . ARG B 1 131 ? 24.263 15.149 41.807 1.00 42.49 127 ARG B N 1
ATOM 3070 C CA . ARG B 1 131 ? 24.826 15.024 43.158 1.00 41.75 127 ARG B CA 1
ATOM 3071 C C . ARG B 1 131 ? 23.795 14.506 44.177 1.00 40.84 127 ARG B C 1
ATOM 3072 O O . ARG B 1 131 ? 24.082 13.565 44.924 1.00 40.26 127 ARG B O 1
ATOM 3074 N N . LEU B 1 132 ? 22.600 15.108 44.186 1.00 40.23 128 LEU B N 1
ATOM 3075 C CA . LEU B 1 132 ? 21.490 14.651 45.066 1.00 39.21 128 LEU B CA 1
ATOM 3076 C C . LEU B 1 132 ? 21.075 13.208 44.779 1.00 37.49 128 LEU B C 1
ATOM 3077 O O . LEU B 1 132 ? 20.943 12.398 45.713 1.00 37.36 128 LEU B O 1
ATOM 3082 N N . THR B 1 133 ? 20.907 12.890 43.493 1.00 36.25 129 THR B N 1
ATOM 3083 C CA . THR B 1 133 ? 20.493 11.557 43.065 1.00 35.06 129 THR B CA 1
ATOM 3084 C C . THR B 1 133 ? 21.433 10.490 43.649 1.00 34.26 129 THR B C 1
ATOM 3085 O O . THR B 1 133 ? 21.003 9.564 44.338 1.00 32.89 129 THR B O 1
ATOM 3089 N N . ARG B 1 134 ? 22.720 10.668 43.400 1.00 33.52 130 ARG B N 1
ATOM 3090 C CA . ARG B 1 134 ? 23.763 9.816 43.963 1.00 33.16 130 ARG B CA 1
ATOM 3091 C C . ARG B 1 134 ? 23.574 9.611 45.470 1.00 32.18 130 ARG B C 1
ATOM 3092 O O . ARG B 1 134 ? 23.632 8.470 45.948 1.00 32.21 130 ARG B O 1
ATOM 3100 N N . GLU B 1 135 ? 23.364 10.707 46.211 1.00 30.88 131 GLU B N 1
ATOM 3101 C CA . GLU B 1 135 ? 23.283 10.652 47.680 1.00 30.17 131 GLU B CA 1
ATOM 3102 C C . GLU B 1 135 ? 21.992 9.977 48.199 1.00 28.58 131 GLU B C 1
ATOM 3103 O O . GLU B 1 135 ? 22.003 9.211 49.170 1.00 28.72 131 GLU B O 1
ATOM 3105 N N . LEU B 1 136 ? 20.875 10.264 47.552 1.00 27.96 132 LEU B N 1
ATOM 3106 C CA . LEU B 1 136 ? 19.587 9.674 47.968 1.00 25.94 132 LEU B CA 1
ATOM 3107 C C . LEU B 1 136 ? 19.541 8.219 47.536 1.00 25.70 132 LEU B C 1
ATOM 3108 O O . LEU B 1 136 ? 18.962 7.383 48.230 1.00 24.83 132 LEU B O 1
ATOM 3113 N N . VAL B 1 137 ? 20.173 7.914 46.399 1.00 25.61 133 VAL B N 1
ATOM 3114 C CA . VAL B 1 137 ? 20.260 6.522 45.931 1.00 25.93 133 VAL B CA 1
ATOM 3115 C C . VAL B 1 137 ? 21.012 5.677 46.953 1.00 25.07 133 VAL B C 1
ATOM 3116 O O . VAL B 1 137 ? 20.567 4.593 47.330 1.00 26.06 133 VAL B O 1
ATOM 3120 N N . ALA B 1 138 ? 22.143 6.188 47.406 1.00 24.26 134 ALA B N 1
ATOM 3121 C CA . ALA B 1 138 ? 22.882 5.529 48.460 1.00 23.79 134 ALA B CA 1
ATOM 3122 C C . ALA B 1 138 ? 22.007 5.364 49.712 1.00 22.54 134 ALA B C 1
ATOM 3123 O O . ALA B 1 138 ? 22.002 4.304 50.303 1.00 24.16 134 ALA B O 1
ATOM 3125 N N . TYR B 1 139 ? 21.236 6.388 50.094 1.00 22.04 135 TYR B N 1
ATOM 3126 C CA . TYR B 1 139 ? 20.293 6.278 51.240 1.00 20.58 135 TYR B CA 1
ATOM 3127 C C . TYR B 1 139 ? 19.239 5.168 51.093 1.00 20.34 135 TYR B C 1
ATOM 3128 O O . TYR B 1 139 ? 19.008 4.382 52.034 1.00 19.23 135 TYR B O 1
ATOM 3137 N N . CYS B 1 140 ? 18.597 5.109 49.925 1.00 20.35 136 CYS B N 1
ATOM 3138 C CA . CYS B 1 140 ? 17.612 4.055 49.634 1.00 21.21 136 CYS B CA 1
ATOM 3139 C C . CYS B 1 140 ? 18.257 2.662 49.558 1.00 22.03 136 CYS B C 1
ATOM 3140 O O . CYS B 1 140 ? 17.737 1.726 50.153 1.00 22.10 136 CYS B O 1
ATOM 3143 N N . ASN B 1 141 ? 19.393 2.532 48.857 1.00 22.68 137 ASN B N 1
ATOM 3144 C CA . ASN B 1 141 ? 20.080 1.235 48.755 1.00 24.30 137 ASN B CA 1
ATOM 3145 C C . ASN B 1 141 ? 20.451 0.670 50.138 1.00 24.46 137 ASN B C 1
ATOM 3146 O O . ASN B 1 141 ? 20.270 -0.518 50.378 1.00 25.25 137 ASN B O 1
ATOM 3151 N N . ALA B 1 142 ? 20.905 1.521 51.061 1.00 24.73 138 ALA B N 1
ATOM 3152 C CA . ALA B 1 142 ? 21.214 1.076 52.444 1.00 24.81 138 ALA B CA 1
ATOM 3153 C C . ALA B 1 142 ? 20.035 0.448 53.181 1.00 24.86 138 ALA B C 1
ATOM 3154 O O . ALA B 1 142 ? 20.200 -0.196 54.242 1.00 25.80 138 ALA B O 1
ATOM 3156 N N . ARG B 1 143 ? 18.844 0.681 52.662 1.00 23.74 139 ARG B N 1
ATOM 3157 C CA . ARG B 1 143 ? 17.645 0.220 53.315 1.00 22.70 139 ARG B CA 1
ATOM 3158 C C . ARG B 1 143 ? 16.958 -0.878 52.482 1.00 22.59 139 ARG B C 1
ATOM 3159 O O . ARG B 1 143 ? 15.918 -1.400 52.888 1.00 21.07 139 ARG B O 1
ATOM 3167 N N . GLY B 1 144 ? 17.586 -1.216 51.338 1.00 22.33 140 GLY B N 1
ATOM 3168 C CA . GLY B 1 144 ? 17.192 -2.337 50.459 1.00 21.97 140 GLY B CA 1
ATOM 3169 C C . GLY B 1 144 ? 16.321 -1.916 49.295 1.00 21.07 140 GLY B C 1
ATOM 3170 O O . GLY B 1 144 ? 15.647 -2.738 48.699 1.00 20.71 140 GLY B O 1
ATOM 3171 N N . ILE B 1 145 ? 16.362 -0.633 48.953 1.00 20.47 141 ILE B N 1
ATOM 3172 C CA . ILE B 1 145 ? 15.360 -0.061 48.098 1.00 19.79 141 ILE B CA 1
ATOM 3173 C C . ILE B 1 145 ? 15.967 0.280 46.762 1.00 21.08 141 ILE B C 1
ATOM 3174 O O . ILE B 1 145 ? 17.000 0.971 46.688 1.00 21.62 141 ILE B O 1
ATOM 3179 N N . ALA B 1 146 ? 15.307 -0.196 45.708 1.00 20.80 142 ALA B N 1
ATOM 3180 C CA . ALA B 1 146 ? 15.741 0.048 44.335 1.00 22.15 142 ALA B CA 1
ATOM 3181 C C . ALA B 1 146 ? 15.376 1.468 43.951 1.00 22.89 142 ALA B C 1
ATOM 3182 O O . ALA B 1 146 ? 14.566 2.108 44.648 1.00 22.78 142 ALA B O 1
ATOM 3184 N N . THR B 1 147 ? 15.981 1.996 42.885 1.00 23.67 143 THR B N 1
ATOM 3185 C CA . THR B 1 147 ? 15.775 3.414 42.549 1.00 24.02 143 THR B CA 1
ATOM 3186 C C . THR B 1 147 ? 15.696 3.683 41.040 1.00 25.32 143 THR B C 1
ATOM 3187 O O . THR B 1 147 ? 16.368 3.021 40.244 1.00 25.96 143 THR B O 1
ATOM 3191 N N . GLU B 1 148 ? 14.863 4.658 40.672 1.00 24.90 144 GLU B N 1
ATOM 3192 C CA . GLU B 1 148 ? 14.718 5.132 39.315 1.00 25.79 144 GLU B CA 1
ATOM 3193 C C . GLU B 1 148 ? 15.010 6.644 39.307 1.00 26.43 144 GLU B C 1
ATOM 3194 O O . GLU B 1 148 ? 14.707 7.318 40.267 1.00 25.97 144 GLU B O 1
ATOM 3200 N N . ALA B 1 149 ? 15.600 7.166 38.232 1.00 28.41 145 ALA B N 1
ATOM 3201 C CA . ALA B 1 149 ? 15.882 8.612 38.103 1.00 30.51 145 ALA B CA 1
ATOM 3202 C C . ALA B 1 149 ? 15.564 9.157 36.715 1.00 32.40 145 ALA B C 1
ATOM 3203 O O . ALA B 1 149 ? 15.478 8.394 35.748 1.00 32.39 145 ALA B O 1
ATOM 3205 N N . GLU B 1 150 ? 15.404 10.480 36.633 1.00 34.73 146 GLU B N 1
ATOM 3206 C CA . GLU B 1 150 ? 15.136 11.191 35.389 1.00 37.44 146 GLU B CA 1
ATOM 3207 C C . GLU B 1 150 ? 16.342 12.047 34.998 1.00 39.56 146 GLU B C 1
ATOM 3208 O O . GLU B 1 150 ? 16.737 12.959 35.748 1.00 39.88 146 GLU B O 1
ATOM 3214 N N . PRO B 1 151 ? 16.928 11.778 33.824 1.00 41.02 147 PRO B N 1
ATOM 3215 C CA . PRO B 1 151 ? 18.019 12.641 33.382 1.00 42.98 147 PRO B CA 1
ATOM 3216 C C . PRO B 1 151 ? 17.515 14.014 32.961 1.00 44.01 147 PRO B C 1
ATOM 3217 O O . PRO B 1 151 ? 18.093 14.614 32.066 1.00 45.54 147 PRO B O 1
ATOM 3221 N N . GLY B 1 152 ? 16.445 14.500 33.593 1.00 44.19 148 GLY B N 1
ATOM 3222 C CA . GLY B 1 152 ? 15.982 15.878 33.395 1.00 45.26 148 GLY B CA 1
ATOM 3223 C C . GLY B 1 152 ? 16.869 16.897 34.115 1.00 46.02 148 GLY B C 1
ATOM 3224 O O . GLY B 1 152 ? 18.102 16.721 34.249 1.00 45.88 148 GLY B O 1
ATOM 3225 N N . VAL B 1 170 ? 14.404 19.984 27.787 1.00 60.60 166 VAL B N 1
ATOM 3226 C CA . VAL B 1 170 ? 15.429 19.518 26.847 1.00 60.92 166 VAL B CA 1
ATOM 3227 C C . VAL B 1 170 ? 15.632 18.007 27.016 1.00 60.16 166 VAL B C 1
ATOM 3228 O O . VAL B 1 170 ? 15.765 17.510 28.141 1.00 59.91 166 VAL B O 1
ATOM 3232 N N . LEU B 1 171 ? 15.657 17.305 25.880 1.00 59.81 167 LEU B N 1
ATOM 3233 C CA . LEU B 1 171 ? 15.630 15.832 25.784 1.00 58.45 167 LEU B CA 1
ATOM 3234 C C . LEU B 1 171 ? 16.882 15.100 26.315 1.00 57.30 167 LEU B C 1
ATOM 3235 O O . LEU B 1 171 ? 17.937 15.707 26.520 1.00 57.39 167 LEU B O 1
ATOM 3240 N N . THR B 1 172 ? 16.743 13.786 26.504 1.00 55.81 168 THR B N 1
ATOM 3241 C CA . THR B 1 172 ? 17.798 12.932 27.064 1.00 54.52 168 THR B CA 1
ATOM 3242 C C . THR B 1 172 ? 18.767 12.429 25.995 1.00 54.77 168 THR B C 1
ATOM 3243 O O . THR B 1 172 ? 18.373 11.722 25.061 1.00 54.82 168 THR B O 1
ATOM 3247 N N . THR B 1 173 ? 20.034 12.799 26.151 1.00 54.44 169 THR B N 1
ATOM 3248 C CA . THR B 1 173 ? 21.090 12.343 25.255 1.00 54.91 169 THR B CA 1
ATOM 3249 C C . THR B 1 173 ? 21.581 10.977 25.733 1.00 54.38 169 THR B C 1
ATOM 3250 O O . THR B 1 173 ? 21.301 10.583 26.869 1.00 54.02 169 THR B O 1
ATOM 3254 N N . PRO B 1 174 ? 22.320 10.246 24.877 1.00 54.70 170 PRO B N 1
ATOM 3255 C CA . PRO B 1 174 ? 22.939 9.011 25.370 1.00 54.13 170 PRO B CA 1
ATOM 3256 C C . PRO B 1 174 ? 24.057 9.289 26.386 1.00 53.88 170 PRO B C 1
ATOM 3257 O O . PRO B 1 174 ? 24.298 8.464 27.280 1.00 53.52 170 PRO B O 1
ATOM 3261 N N . GLU B 1 175 ? 24.714 10.445 26.248 1.00 53.95 171 GLU B N 1
ATOM 3262 C CA . GLU B 1 175 ? 25.813 10.851 27.132 1.00 53.72 171 GLU B CA 1
ATOM 3263 C C . GLU B 1 175 ? 25.318 11.180 28.541 1.00 52.42 171 GLU B C 1
ATOM 3264 O O . GLU B 1 175 ? 25.900 10.732 29.535 1.00 52.07 171 GLU B O 1
ATOM 3266 N N . GLU B 1 176 ? 24.243 11.963 28.613 1.00 51.83 172 GLU B N 1
ATOM 3267 C CA . GLU B 1 176 ? 23.575 12.279 29.880 1.00 50.31 172 GLU B CA 1
ATOM 3268 C C . GLU B 1 176 ? 23.154 10.990 30.606 1.00 48.96 172 GLU B C 1
ATOM 3269 O O . GLU B 1 176 ? 23.398 10.849 31.808 1.00 48.66 172 GLU B O 1
ATOM 3275 N N . SER B 1 177 ? 22.566 10.042 29.874 1.00 47.88 173 SER B N 1
ATOM 3276 C CA . SER B 1 177 ? 22.175 8.745 30.446 1.00 46.69 173 SER B CA 1
ATOM 3277 C C . SER B 1 177 ? 23.306 8.016 31.205 1.00 46.37 173 SER B C 1
ATOM 3278 O O . SER B 1 177 ? 23.082 7.466 32.295 1.00 45.36 173 SER B O 1
ATOM 3281 N N . GLU B 1 178 ? 24.509 8.019 30.624 1.00 46.62 174 GLU B N 1
ATOM 3282 C CA . GLU B 1 178 ? 25.685 7.342 31.202 1.00 46.46 174 GLU B CA 1
ATOM 3283 C C . GLU B 1 178 ? 26.147 8.014 32.499 1.00 46.18 174 GLU B C 1
ATOM 3284 O O . GLU B 1 178 ? 26.643 7.341 33.411 1.00 46.12 174 GLU B O 1
ATOM 3286 N N . GLU B 1 179 ? 25.998 9.339 32.566 1.00 45.79 175 GLU B N 1
ATOM 3287 C CA . GLU B 1 179 ? 26.286 10.092 33.787 1.00 45.38 175 GLU B CA 1
ATOM 3288 C C . GLU B 1 179 ? 25.347 9.648 34.903 1.00 44.58 175 GLU B C 1
ATOM 3289 O O . GLU B 1 179 ? 25.777 9.474 36.047 1.00 44.62 175 GLU B O 1
ATOM 3291 N N . PHE B 1 180 ? 24.067 9.465 34.568 1.00 44.08 176 PHE B N 1
ATOM 3292 C CA . PHE B 1 180 ? 23.0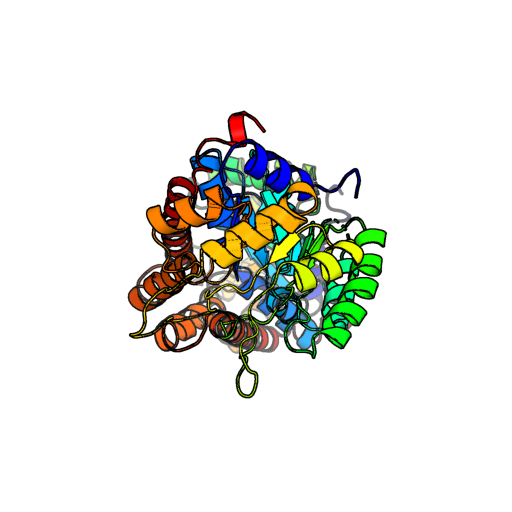88 8.999 35.548 1.00 43.27 176 PHE B CA 1
ATOM 3293 C C . PHE B 1 180 ? 23.256 7.548 35.943 1.00 42.49 176 PHE B C 1
ATOM 3294 O O . PHE B 1 180 ? 22.985 7.212 37.082 1.00 42.28 176 PHE B O 1
ATOM 3302 N N . VAL B 1 181 ? 23.755 6.702 35.037 1.00 42.66 177 VAL B N 1
ATOM 3303 C CA . VAL B 1 181 ? 24.081 5.319 35.409 1.00 41.76 177 VAL B CA 1
ATOM 3304 C C . VAL B 1 181 ? 25.073 5.360 36.559 1.00 41.62 177 VAL B C 1
ATOM 3305 O O . VAL B 1 181 ? 24.911 4.638 37.551 1.00 41.76 177 VAL B O 1
ATOM 3309 N N . ALA B 1 182 ? 26.080 6.229 36.433 1.00 41.15 178 ALA B N 1
ATOM 3310 C CA . ALA B 1 182 ? 27.146 6.368 37.444 1.00 40.54 178 ALA B CA 1
ATOM 3311 C C . ALA B 1 182 ? 26.641 6.729 38.866 1.00 39.02 178 ALA B C 1
ATOM 3312 O O . ALA B 1 182 ? 27.331 6.483 39.852 1.00 38.48 178 ALA B O 1
ATOM 3314 N N . THR B 1 183 ? 25.441 7.304 38.963 1.00 37.93 179 THR B N 1
ATOM 3315 C CA . THR B 1 183 ? 24.870 7.660 40.275 1.00 36.68 179 THR B CA 1
ATOM 3316 C C . THR B 1 183 ? 24.386 6.453 41.080 1.00 36.02 179 THR B C 1
ATOM 3317 O O . THR B 1 183 ? 24.268 6.526 42.299 1.00 36.14 179 THR B O 1
ATOM 3321 N N . GLY B 1 184 ? 24.088 5.355 40.392 1.00 35.00 180 GLY B N 1
ATOM 3322 C CA . GLY B 1 184 ? 23.728 4.111 41.054 1.00 33.88 180 GLY B CA 1
ATOM 3323 C C . GLY B 1 184 ? 22.282 3.702 40.888 1.00 32.55 180 GLY B C 1
ATOM 3324 O O . GLY B 1 184 ? 21.867 2.676 41.435 1.00 31.94 180 GLY B O 1
ATOM 3325 N N . ILE B 1 185 ? 21.518 4.492 40.129 1.00 31.84 181 ILE B N 1
ATOM 3326 C CA . ILE B 1 185 ? 20.130 4.153 39.820 1.00 30.51 181 ILE B CA 1
ATOM 3327 C C . ILE B 1 185 ? 20.047 2.778 39.215 1.00 30.61 181 ILE B C 1
ATOM 3328 O O . ILE B 1 185 ? 21.030 2.250 38.671 1.00 31.80 181 ILE B O 1
ATOM 3333 N N . ASN B 1 186 ? 18.865 2.196 39.299 1.00 29.62 182 ASN B N 1
ATOM 3334 C CA . ASN B 1 186 ? 18.634 0.890 38.736 1.00 29.75 182 ASN B CA 1
ATOM 3335 C C . ASN B 1 186 ? 17.976 1.041 37.392 1.00 30.05 182 ASN B C 1
ATOM 3336 O O . ASN B 1 186 ? 18.330 0.346 36.455 1.00 30.78 182 ASN B O 1
ATOM 3341 N N . TRP B 1 187 ? 17.015 1.964 37.332 1.00 29.62 183 TRP B N 1
ATOM 3342 C CA . TRP B 1 187 ? 16.198 2.210 36.163 1.00 29.75 183 TRP B CA 1
ATOM 3343 C C . TRP B 1 187 ? 16.309 3.693 35.816 1.00 30.10 183 TRP B C 1
ATOM 3344 O O . TRP B 1 187 ? 16.559 4.520 36.681 1.00 30.09 183 TRP B O 1
ATOM 3355 N N . LEU B 1 188 ? 16.109 4.030 34.550 1.00 30.85 184 LEU B N 1
ATOM 3356 C CA . LEU B 1 188 ? 16.238 5.408 34.113 1.00 31.31 184 LEU B CA 1
ATOM 3357 C C . LEU B 1 188 ? 14.988 5.743 33.303 1.00 30.86 184 LEU B C 1
ATOM 3358 O O . LEU B 1 188 ? 14.460 4.885 32.596 1.00 30.86 184 LEU B O 1
ATOM 3363 N N . ALA B 1 189 ? 14.523 6.977 33.433 1.00 30.64 185 ALA B N 1
ATOM 3364 C CA . ALA B 1 189 ? 13.320 7.463 32.742 1.00 31.81 185 ALA B CA 1
ATOM 3365 C C . ALA B 1 189 ? 13.684 8.498 31.673 1.00 33.05 185 ALA B C 1
ATOM 3366 O O . ALA B 1 189 ? 13.714 9.702 31.974 1.00 33.24 185 ALA B O 1
ATOM 3368 N N . PRO B 1 190 ? 13.968 8.041 30.431 1.00 34.31 186 PRO B N 1
ATOM 3369 C CA . PRO B 1 190 ? 14.439 8.962 29.379 1.00 35.56 186 PRO B CA 1
ATOM 3370 C C . PRO B 1 190 ? 13.376 9.919 28.838 1.00 36.34 186 PRO B C 1
ATOM 3371 O O . PRO B 1 190 ? 12.206 9.571 28.786 1.00 35.78 186 PRO B O 1
ATOM 3375 N N . ALA B 1 191 ? 13.804 11.119 28.441 1.00 38.05 187 ALA B N 1
ATOM 3376 C CA . ALA B 1 191 ? 12.945 12.071 27.733 1.00 39.71 187 ALA B CA 1
ATOM 3377 C C . ALA B 1 191 ? 13.192 11.944 26.222 1.00 41.27 187 ALA B C 1
ATOM 3378 O O . ALA B 1 191 ? 14.312 12.142 25.755 1.00 42.05 187 ALA B O 1
ATOM 3380 N N . PHE B 1 192 ? 12.159 11.598 25.458 1.00 42.85 188 PHE B N 1
ATOM 3381 C CA . PHE B 1 192 ? 12.313 11.480 23.997 1.00 44.73 188 PHE B CA 1
ATOM 3382 C C . PHE B 1 192 ? 11.052 11.910 23.221 1.00 45.91 188 PHE B C 1
ATOM 3383 O O . PHE B 1 192 ? 10.737 11.369 22.148 1.00 46.75 188 PHE B O 1
ATOM 3391 N N . GLY B 1 193 ? 10.350 12.908 23.759 1.00 46.45 189 GLY B N 1
ATOM 3392 C CA . GLY B 1 193 ? 9.099 13.377 23.166 1.00 47.17 189 GLY B CA 1
ATOM 3393 C C . GLY B 1 193 ? 7.830 12.978 23.926 1.00 46.82 189 GLY B C 1
ATOM 3394 O O . GLY B 1 193 ? 6.793 13.608 23.747 1.00 47.38 189 GLY B O 1
ATOM 3395 N N . ASN B 1 194 ? 7.908 11.942 24.769 1.00 46.32 190 ASN B N 1
ATOM 3396 C CA . ASN B 1 194 ? 6.745 11.437 25.542 1.00 45.98 190 ASN B CA 1
ATOM 3397 C C . ASN B 1 194 ? 6.145 12.422 26.556 1.00 45.61 190 ASN B C 1
ATOM 3398 O O . ASN B 1 194 ? 6.849 13.265 27.120 1.00 45.65 190 ASN B O 1
ATOM 3403 N N . LEU B 1 206 ? 7.329 11.423 19.017 1.00 54.58 202 LEU B N 1
ATOM 3404 C CA . LEU B 1 206 ? 8.250 10.552 19.744 1.00 54.53 202 LEU B CA 1
ATOM 3405 C C . LEU B 1 206 ? 9.494 10.201 18.933 1.00 55.22 202 LEU B C 1
ATOM 3406 O O . LEU B 1 206 ? 9.398 9.925 17.726 1.00 56.34 202 LEU B O 1
ATOM 3411 N N . ASP B 1 207 ? 10.650 10.191 19.609 1.00 54.56 203 ASP B N 1
ATOM 3412 C CA . ASP B 1 207 ? 11.942 9.998 18.951 1.00 54.96 203 ASP B CA 1
ATOM 3413 C C . ASP B 1 207 ? 12.558 8.623 19.239 1.00 53.85 203 ASP B C 1
ATOM 3414 O O . ASP B 1 207 ? 13.432 8.473 20.099 1.00 52.95 203 ASP B O 1
ATOM 3419 N N . TYR B 1 208 ? 12.116 7.638 18.465 1.00 53.54 204 TYR B N 1
ATOM 3420 C CA . TYR B 1 208 ? 12.522 6.247 18.650 1.00 53.05 204 TYR B CA 1
ATOM 3421 C C . TYR B 1 208 ? 13.997 6.008 18.362 1.00 53.55 204 TYR B C 1
ATOM 3422 O O . TYR B 1 208 ? 14.625 5.124 18.972 1.00 53.07 204 TYR B O 1
ATOM 3431 N N . GLU B 1 209 ? 14.546 6.787 17.427 1.00 54.03 205 GLU B N 1
ATOM 3432 C CA . GLU B 1 209 ? 15.980 6.744 17.124 1.00 54.43 205 GLU B CA 1
ATOM 3433 C C . GLU B 1 209 ? 16.790 7.157 18.380 1.00 53.44 205 GLU B C 1
ATOM 3434 O O . GLU B 1 209 ? 17.759 6.485 18.772 1.00 53.07 205 GLU B O 1
ATOM 3436 N N . ARG B 1 210 ? 16.355 8.249 19.007 1.00 52.55 206 ARG B N 1
ATOM 3437 C CA . ARG B 1 210 ? 16.903 8.710 20.273 1.00 52.07 206 ARG B CA 1
ATOM 3438 C C . ARG B 1 210 ? 16.767 7.609 21.339 1.00 51.02 206 ARG B C 1
ATOM 3439 O O . ARG B 1 210 ? 17.720 7.348 22.077 1.00 50.67 206 ARG B O 1
ATOM 3447 N N . LEU B 1 211 ? 15.604 6.952 21.394 1.00 50.07 207 LEU B N 1
ATOM 3448 C CA . LEU B 1 211 ? 15.381 5.864 22.360 1.00 48.92 207 LEU B CA 1
ATOM 3449 C C . LEU B 1 211 ? 16.409 4.721 22.257 1.00 49.00 207 LEU B C 1
ATOM 3450 O O . LEU B 1 211 ? 17.078 4.419 23.252 1.00 48.91 207 LEU B O 1
ATOM 3455 N N . GLN B 1 212 ? 16.559 4.094 21.084 1.00 49.74 208 GLN B N 1
ATOM 3456 C CA . GLN B 1 212 ? 17.459 2.916 20.978 1.00 49.57 208 GLN B CA 1
ATOM 3457 C C . GLN B 1 212 ? 18.925 3.294 21.187 1.00 49.94 208 GLN B C 1
ATOM 3458 O O . GLN B 1 212 ? 19.702 2.494 21.719 1.00 50.09 208 GLN B O 1
ATOM 3464 N N . ARG B 1 213 ? 19.293 4.513 20.786 1.00 50.17 209 ARG B N 1
ATOM 3465 C CA . ARG B 1 213 ? 20.627 5.041 21.081 1.00 50.41 209 ARG B CA 1
ATOM 3466 C C . ARG B 1 213 ? 20.854 5.052 22.604 1.00 49.26 209 ARG B C 1
ATOM 3467 O O . ARG B 1 213 ? 21.890 4.576 23.096 1.00 49.21 209 ARG B O 1
ATOM 3469 N N . ILE B 1 214 ? 19.878 5.584 23.348 1.00 48.22 210 ILE B N 1
ATOM 3470 C CA . ILE B 1 214 ? 19.912 5.510 24.822 1.00 46.92 210 ILE B CA 1
ATOM 3471 C C . ILE B 1 214 ? 20.040 4.036 25.249 1.00 46.68 210 ILE B C 1
ATOM 3472 O O . ILE B 1 214 ? 20.962 3.679 25.983 1.00 45.60 210 ILE B O 1
ATOM 3477 N N . ASN B 1 215 ? 19.148 3.187 24.734 1.00 47.41 211 ASN B N 1
ATOM 3478 C CA . ASN B 1 215 ? 19.177 1.738 25.011 1.00 48.55 211 ASN B CA 1
ATOM 3479 C C . ASN B 1 215 ? 20.529 1.034 24.727 1.00 49.58 211 ASN B C 1
ATOM 3480 O O . ASN B 1 215 ? 21.035 0.283 25.570 1.00 49.23 211 ASN B O 1
ATOM 3485 N N . GLU B 1 216 ? 21.100 1.274 23.546 1.00 50.79 212 GLU B N 1
ATOM 3486 C CA . GLU B 1 216 ? 22.386 0.664 23.174 1.00 51.96 212 GLU B CA 1
ATOM 3487 C C . GLU B 1 216 ? 23.498 1.131 24.119 1.00 51.95 212 GLU B C 1
ATOM 3488 O O . GLU B 1 216 ? 24.329 0.322 24.554 1.00 51.79 212 GLU B O 1
ATOM 3490 N N . ALA B 1 217 ? 23.488 2.427 24.448 1.00 52.09 213 ALA B N 1
ATOM 3491 C CA . ALA B 1 217 ? 24.462 3.003 25.388 1.00 52.35 213 ALA B CA 1
ATOM 3492 C C . ALA B 1 217 ? 24.312 2.481 26.827 1.00 51.95 213 ALA B C 1
ATOM 3493 O O . ALA B 1 217 ? 25.312 2.107 27.460 1.00 52.22 213 ALA B O 1
ATOM 3495 N N . VAL B 1 218 ? 23.083 2.432 27.347 1.00 51.41 214 VAL B N 1
ATOM 3496 C CA . VAL B 1 218 ? 22.911 2.130 28.785 1.00 51.03 214 VAL B CA 1
ATOM 3497 C C . VAL B 1 218 ? 21.984 0.957 29.157 1.00 50.69 214 VAL B C 1
ATOM 3498 O O . VAL B 1 218 ? 21.987 0.501 30.313 1.00 50.28 214 VAL B O 1
ATOM 3502 N N . GLY B 1 219 ? 21.210 0.464 28.189 1.00 50.60 215 GLY B N 1
ATOM 3503 C CA . GLY B 1 219 ? 20.236 -0.614 28.443 1.00 49.72 215 GLY B CA 1
ATOM 3504 C C . GLY B 1 219 ? 20.798 -1.941 28.952 1.00 49.46 215 GLY B C 1
ATOM 3505 O O . GLY B 1 219 ? 20.040 -2.892 29.183 1.00 49.19 215 GLY B O 1
ATOM 3506 N N . GLU B 1 220 ? 22.119 -2.006 29.115 1.00 49.31 216 GLU B N 1
ATOM 3507 C CA . GLU B 1 220 ? 22.778 -3.179 29.671 1.00 49.20 216 GLU B CA 1
ATOM 3508 C C . GLU B 1 220 ? 23.089 -2.975 31.157 1.00 48.21 216 GLU B C 1
ATOM 3509 O O . GLU B 1 220 ? 23.307 -3.943 31.890 1.00 48.07 216 GLU B O 1
ATOM 3511 N N . ARG B 1 221 ? 23.123 -1.715 31.591 1.00 47.45 217 ARG B N 1
ATOM 3512 C CA . ARG B 1 221 ? 23.443 -1.392 32.983 1.00 46.58 217 ARG B CA 1
ATOM 3513 C C . ARG B 1 221 ? 22.194 -0.964 33.789 1.00 45.32 217 ARG B C 1
ATOM 3514 O O . ARG B 1 221 ? 22.169 -1.108 35.026 1.00 45.19 217 ARG B O 1
ATOM 3522 N N . VAL B 1 222 ? 21.181 -0.436 33.091 1.00 43.63 218 VAL B N 1
ATOM 3523 C CA . VAL B 1 222 ? 19.910 -0.024 33.714 1.00 41.79 218 VAL B CA 1
ATOM 3524 C C . VAL B 1 222 ? 18.647 -0.374 32.888 1.00 40.80 218 VAL B C 1
ATOM 3525 O O . VAL B 1 222 ? 18.673 -0.421 31.641 1.00 40.21 218 VAL B O 1
ATOM 3529 N N . GLY B 1 223 ? 17.541 -0.589 33.602 1.00 39.08 219 GLY B N 1
ATOM 3530 C CA . GLY B 1 223 ? 16.221 -0.715 32.982 1.00 37.85 219 GLY B CA 1
ATOM 3531 C C . GLY B 1 223 ? 15.684 0.646 32.576 1.00 37.14 219 GLY B C 1
ATOM 3532 O O . GLY B 1 223 ? 16.028 1.666 33.194 1.00 37.13 219 GLY B O 1
ATOM 3533 N N . LEU B 1 224 ? 14.861 0.659 31.526 1.00 36.59 220 LEU B N 1
ATOM 3534 C CA . LEU B 1 224 ? 14.298 1.889 30.965 1.00 36.09 220 LEU B CA 1
ATOM 3535 C C . LEU B 1 224 ? 12.806 2.021 31.276 1.00 34.77 220 LEU B C 1
ATOM 3536 O O . LEU B 1 224 ? 12.033 1.059 31.165 1.00 33.33 220 LEU B O 1
ATOM 3541 N N . VAL B 1 225 ? 12.416 3.234 31.657 1.00 33.78 221 VAL B N 1
ATOM 3542 C CA . VAL B 1 225 ? 11.082 3.487 32.172 1.00 32.45 221 VAL B CA 1
ATOM 3543 C C . VAL B 1 225 ? 10.414 4.556 31.343 1.00 32.70 221 VAL B C 1
ATOM 3544 O O . VAL B 1 225 ? 10.978 5.619 31.149 1.00 33.41 221 VAL B O 1
ATOM 3548 N N . LEU B 1 226 ? 9.197 4.270 30.892 1.00 32.78 222 LEU B N 1
ATOM 3549 C CA . LEU B 1 226 ? 8.449 5.167 30.019 1.00 33.55 222 LEU B CA 1
ATOM 3550 C C . LEU B 1 226 ? 7.426 5.963 30.822 1.00 33.49 222 LEU B C 1
ATOM 3551 O O . LEU B 1 226 ? 6.573 5.381 31.512 1.00 33.38 222 LEU B O 1
ATOM 3556 N N . HIS B 1 227 ? 7.520 7.288 30.734 1.00 33.91 223 HIS B N 1
ATOM 3557 C CA . HIS B 1 227 ? 6.564 8.187 31.383 1.00 34.74 223 HIS B CA 1
ATOM 3558 C C . HIS B 1 227 ? 5.696 8.863 30.312 1.00 36.37 223 HIS B C 1
ATOM 3559 O O . HIS B 1 227 ? 6.131 9.006 29.173 1.00 37.22 223 HIS B O 1
ATOM 3566 N N . GLY B 1 228 ? 4.484 9.272 30.682 1.00 37.33 224 GLY B N 1
ATOM 3567 C CA . GLY B 1 228 ? 3.601 10.003 29.779 1.00 39.46 224 GLY B CA 1
ATOM 3568 C C . GLY B 1 228 ? 2.920 9.009 28.857 1.00 40.96 224 GLY B C 1
ATOM 3569 O O . GLY B 1 228 ? 2.451 9.358 27.776 1.00 41.35 224 GLY B O 1
ATOM 3570 N N . ALA B 1 229 ? 2.872 7.758 29.305 1.00 41.14 225 ALA B N 1
ATOM 3571 C CA . ALA B 1 229 ? 2.278 6.684 28.538 1.00 41.99 225 ALA B CA 1
ATOM 3572 C C . ALA B 1 229 ? 0.728 6.698 28.462 1.00 42.77 225 ALA B C 1
ATOM 3573 O O . ALA B 1 229 ? 0.146 5.971 27.644 1.00 43.51 225 ALA B O 1
ATOM 3575 N N . ASP B 1 230 ? 0.069 7.509 29.292 1.00 42.91 226 ASP B N 1
ATOM 3576 C CA . ASP B 1 230 ? -1.405 7.538 29.355 1.00 43.28 226 ASP B CA 1
ATOM 3577 C C . ASP B 1 230 ? -2.120 7.473 27.992 1.00 44.40 226 ASP B C 1
ATOM 3578 O O . ASP B 1 230 ? -3.011 6.625 27.814 1.00 44.20 226 ASP B O 1
ATOM 3583 N N . PRO B 1 231 ? -1.747 8.356 27.025 1.00 45.56 227 PRO B N 1
ATOM 3584 C CA . PRO B 1 231 ? -2.520 8.302 25.777 1.00 45.91 227 PRO B CA 1
ATOM 3585 C C . PRO B 1 231 ? -2.042 7.250 24.759 1.00 46.60 227 PRO B C 1
ATOM 3586 O O . PRO B 1 231 ? -2.753 6.982 23.780 1.00 47.43 227 PRO B O 1
ATOM 3590 N N . PHE B 1 232 ? -0.871 6.648 24.974 1.00 46.29 228 PHE B N 1
ATOM 3591 C CA . PHE B 1 232 ? -0.274 5.798 23.924 1.00 46.41 228 PHE B CA 1
ATOM 3592 C C . PHE B 1 232 ? -1.135 4.591 23.489 1.00 46.62 228 PHE B C 1
ATOM 3593 O O . PHE B 1 232 ? -2.069 4.167 24.195 1.00 46.24 228 PHE B O 1
ATOM 3601 N N . THR B 1 233 ? -0.809 4.053 22.319 1.00 46.90 229 THR B N 1
ATOM 3602 C CA . THR B 1 233 ? -1.502 2.900 21.760 1.00 47.67 229 THR B CA 1
ATOM 3603 C C . THR B 1 233 ? -0.564 1.699 21.743 1.00 47.82 229 THR B C 1
ATOM 3604 O O . THR B 1 233 ? 0.651 1.850 21.959 1.00 47.54 229 THR B O 1
ATOM 3608 N N . LYS B 1 234 ? -1.131 0.523 21.463 1.00 47.74 230 LYS B N 1
ATOM 3609 C CA . LYS B 1 234 ? -0.374 -0.728 21.376 1.00 48.41 230 LYS B CA 1
ATOM 3610 C C . LYS B 1 234 ? 0.920 -0.588 20.533 1.00 49.15 230 LYS B C 1
ATOM 3611 O O . LYS B 1 234 ? 2.017 -1.009 20.964 1.00 49.07 230 LYS B O 1
ATOM 3617 N N . GLU B 1 235 ? 0.782 0.038 19.362 1.00 49.59 231 GLU B N 1
ATOM 3618 C CA . GLU B 1 235 ? 1.875 0.173 18.392 1.00 50.44 231 GLU B CA 1
ATOM 3619 C C . GLU B 1 235 ? 3.023 0.951 18.974 1.00 49.16 231 GLU B C 1
ATOM 3620 O O . GLU B 1 235 ? 4.166 0.514 18.890 1.00 49.11 231 GLU B O 1
ATOM 3626 N N . ILE B 1 236 ? 2.709 2.088 19.585 1.00 48.07 232 ILE B N 1
ATOM 3627 C CA . ILE B 1 236 ? 3.715 2.880 20.291 1.00 47.09 232 ILE B CA 1
ATOM 3628 C C . ILE B 1 236 ? 4.371 2.044 21.407 1.00 46.20 232 ILE B C 1
ATOM 3629 O O . ILE B 1 236 ? 5.604 2.020 21.528 1.00 46.63 232 ILE B O 1
ATOM 3634 N N . PHE B 1 237 ? 3.557 1.361 22.214 1.00 44.90 233 PHE B N 1
ATOM 3635 C CA . PHE B 1 237 ? 4.093 0.492 23.267 1.00 43.81 233 PHE B CA 1
ATOM 3636 C C . PHE B 1 237 ? 5.036 -0.566 22.678 1.00 44.43 233 PHE B C 1
ATOM 3637 O O . PHE B 1 237 ? 6.137 -0.778 23.202 1.00 44.35 233 PHE B O 1
ATOM 3645 N N . GLU B 1 238 ? 4.613 -1.215 21.591 1.00 45.13 234 GLU B N 1
ATOM 3646 C CA . GLU B 1 238 ? 5.438 -2.239 20.926 1.00 45.94 234 GLU B CA 1
ATOM 3647 C C . GLU B 1 238 ? 6.814 -1.736 20.485 1.00 45.83 234 GLU B C 1
ATOM 3648 O O . GLU B 1 238 ? 7.830 -2.401 20.725 1.00 46.22 234 GLU B O 1
ATOM 3654 N N . LYS B 1 239 ? 6.841 -0.576 19.824 1.00 45.44 235 LYS B N 1
ATOM 3655 C CA . LYS B 1 239 ? 8.096 0.041 19.383 1.00 45.14 235 LYS B CA 1
ATOM 3656 C C . LYS B 1 239 ? 8.957 0.503 20.566 1.00 43.90 235 LYS B C 1
ATOM 3657 O O . LYS B 1 239 ? 10.171 0.380 20.521 1.00 43.81 235 LYS B O 1
ATOM 3659 N N . CYS B 1 240 ? 8.329 1.022 21.627 1.00 43.01 236 CYS B N 1
ATOM 3660 C CA . CYS B 1 240 ? 9.057 1.377 22.869 1.00 42.01 236 CYS B CA 1
ATOM 3661 C C . CYS B 1 240 ? 9.695 0.161 23.541 1.00 40.88 236 CYS B C 1
ATOM 3662 O O . CYS B 1 240 ? 10.839 0.219 23.972 1.00 40.02 236 CYS B O 1
ATOM 3665 N N . ILE B 1 241 ? 8.957 -0.945 23.597 1.00 40.74 237 ILE B N 1
ATOM 3666 C CA . ILE B 1 241 ? 9.452 -2.188 24.213 1.00 40.46 237 ILE B CA 1
ATOM 3667 C C . ILE B 1 241 ? 10.606 -2.820 23.416 1.00 41.48 237 ILE B C 1
ATOM 3668 O O . ILE B 1 241 ? 11.614 -3.236 23.995 1.00 40.31 237 ILE B O 1
ATOM 3673 N N . GLU B 1 242 ? 10.450 -2.881 22.092 1.00 42.89 238 GLU B N 1
ATOM 3674 C CA . GLU B 1 242 ? 11.499 -3.416 21.226 1.00 44.49 238 GLU B CA 1
ATOM 3675 C C . GLU B 1 242 ? 12.776 -2.633 21.476 1.00 44.80 238 GLU B C 1
ATOM 3676 O O . GLU B 1 242 ? 13.872 -3.184 21.456 1.00 45.21 238 GLU B O 1
ATOM 3678 N N . ARG B 1 243 ? 12.626 -1.340 21.756 1.00 44.99 239 ARG B N 1
ATOM 3679 C CA . ARG B 1 243 ? 13.796 -0.495 21.964 1.00 44.91 239 ARG B CA 1
ATOM 3680 C C . ARG B 1 243 ? 14.090 -0.225 23.443 1.00 43.52 239 ARG B C 1
ATOM 3681 O O . ARG B 1 243 ? 14.570 0.858 23.782 1.00 43.76 239 ARG B O 1
ATOM 3683 N N . GLY B 1 244 ? 13.797 -1.197 24.317 1.00 42.00 240 GLY B N 1
ATOM 3684 C CA . GLY B 1 244 ? 14.277 -1.154 25.704 1.00 39.47 240 GLY B CA 1
ATOM 3685 C C . GLY B 1 244 ? 13.305 -0.977 26.872 1.00 37.81 240 GLY B C 1
ATOM 3686 O O . GLY B 1 244 ? 13.643 -1.328 27.999 1.00 37.03 240 GLY B O 1
ATOM 3687 N N . VAL B 1 245 ? 12.117 -0.416 26.645 1.00 36.94 241 VAL B N 1
ATOM 3688 C CA . VAL B 1 245 ? 11.178 -0.151 27.760 1.00 34.82 241 VAL B CA 1
ATOM 3689 C C . VAL B 1 245 ? 10.760 -1.439 28.493 1.00 33.87 241 VAL B C 1
ATOM 3690 O O . VAL B 1 245 ? 10.270 -2.388 27.883 1.00 33.44 241 VAL B O 1
ATOM 3694 N N . ALA B 1 246 ? 10.996 -1.465 29.804 1.00 32.10 242 ALA B N 1
ATOM 3695 C CA . ALA B 1 246 ? 10.598 -2.598 30.644 1.00 31.23 242 ALA B CA 1
ATOM 3696 C C . ALA B 1 246 ? 9.565 -2.208 31.735 1.00 29.77 242 ALA B C 1
ATOM 3697 O O . ALA B 1 246 ? 9.146 -3.041 32.536 1.00 28.86 242 ALA B O 1
ATOM 3699 N N . LYS B 1 247 ? 9.155 -0.940 31.733 1.00 29.27 243 LYS B N 1
ATOM 3700 C CA . LYS B 1 247 ? 8.282 -0.378 32.762 1.00 28.40 243 LYS B CA 1
ATOM 3701 C C . LYS B 1 247 ? 7.490 0.795 32.182 1.00 28.61 243 LYS B C 1
ATOM 3702 O O . LYS B 1 247 ? 8.076 1.790 31.759 1.00 28.47 243 LYS B O 1
ATOM 3708 N N . VAL B 1 248 ? 6.161 0.656 32.169 1.00 28.35 244 VAL B N 1
ATOM 3709 C CA . VAL B 1 248 ? 5.262 1.659 31.598 1.00 28.42 244 VAL B CA 1
ATOM 3710 C C . VAL B 1 248 ? 4.385 2.331 32.680 1.00 28.18 244 VAL B C 1
ATOM 3711 O O . VAL B 1 248 ? 3.493 1.696 33.242 1.00 29.02 244 VAL B O 1
ATOM 3715 N N . ASN B 1 249 ? 4.651 3.603 32.964 1.00 27.27 245 ASN B N 1
ATOM 3716 C CA . ASN B 1 249 ? 3.895 4.389 33.950 1.00 26.90 245 ASN B CA 1
ATOM 3717 C C . ASN B 1 249 ? 2.567 4.862 33.393 1.00 27.09 245 ASN B C 1
ATOM 3718 O O . ASN B 1 249 ? 2.534 5.390 32.284 1.00 28.54 245 ASN B O 1
ATOM 3723 N N . VAL B 1 250 ? 1.502 4.705 34.180 1.00 26.02 246 VAL B N 1
ATOM 3724 C CA . VAL B 1 250 ? 0.149 5.051 33.792 1.00 26.91 246 VAL B CA 1
ATOM 3725 C C . VAL B 1 250 ? -0.494 5.774 34.970 1.00 26.99 246 VAL B C 1
ATOM 3726 O O . VAL B 1 250 ? -0.305 5.386 36.128 1.00 26.22 246 VAL B O 1
ATOM 3730 N N . ASN B 1 251 ? -1.247 6.826 34.675 1.00 26.96 247 ASN B N 1
ATOM 3731 C CA . ASN B 1 251 ? -2.000 7.531 35.698 1.00 27.33 247 ASN B CA 1
ATOM 3732 C C . ASN B 1 251 ? -3.436 7.825 35.243 1.00 27.80 247 ASN B C 1
ATOM 3733 O O . ASN B 1 251 ? -4.364 7.099 35.631 1.00 27.56 247 ASN B O 1
ATOM 3738 N N . ARG B 1 252 ? -3.607 8.854 34.390 1.00 27.45 248 ARG B N 1
ATOM 3739 C CA . ARG B 1 252 ? -4.937 9.315 33.971 1.00 27.37 248 ARG B CA 1
ATOM 3740 C C . ARG B 1 252 ? -5.742 8.223 33.277 1.00 27.22 248 ARG B C 1
ATOM 3741 O O . ARG B 1 252 ? -6.935 8.135 33.491 1.00 27.33 248 ARG B O 1
ATOM 3743 N N . ALA B 1 253 ? -5.103 7.383 32.462 1.00 26.99 249 ALA B N 1
ATOM 3744 C CA . ALA B 1 253 ? -5.858 6.332 31.740 1.00 27.22 249 ALA B CA 1
ATOM 3745 C C . ALA B 1 253 ? -6.618 5.383 32.671 1.00 26.55 249 ALA B C 1
ATOM 3746 O O . ALA B 1 253 ? -7.687 4.847 32.302 1.00 27.75 249 ALA B O 1
ATOM 3748 N N . VAL B 1 254 ? -6.066 5.170 33.867 1.00 25.50 250 VAL B N 1
ATOM 3749 C CA . VAL B 1 254 ? -6.723 4.387 34.898 1.00 24.10 250 VAL B CA 1
ATOM 3750 C C . VAL B 1 254 ? -7.597 5.255 35.825 1.00 24.29 250 VAL B C 1
ATOM 3751 O O . VAL B 1 254 ? -8.776 4.982 36.009 1.00 24.65 250 VAL B O 1
ATOM 3755 N N . ASN B 1 255 ? -7.012 6.291 36.410 1.00 24.27 251 ASN B N 1
ATOM 3756 C CA . ASN B 1 255 ? -7.721 7.124 37.378 1.00 24.97 251 ASN B CA 1
ATOM 3757 C C . ASN B 1 255 ? -8.864 7.969 36.845 1.00 26.28 251 ASN B C 1
ATOM 3758 O O . ASN B 1 255 ? -9.785 8.313 37.596 1.00 26.19 251 ASN B O 1
ATOM 3763 N N . ASN B 1 256 ? -8.818 8.298 35.559 1.00 26.78 252 ASN B N 1
ATOM 3764 C CA . ASN B 1 256 ? -9.957 8.993 34.960 1.00 28.60 252 ASN B CA 1
ATOM 3765 C C . ASN B 1 256 ? -11.237 8.165 35.012 1.00 27.15 252 ASN B C 1
ATOM 3766 O O . ASN B 1 256 ? -12.319 8.732 35.016 1.00 27.46 252 ASN B O 1
ATOM 3771 N N . GLU B 1 257 ? -11.107 6.838 35.088 1.00 26.12 253 GLU B N 1
ATOM 3772 C CA . GLU B 1 257 ? -12.286 5.967 35.236 1.00 26.07 253 GLU B CA 1
ATOM 3773 C C . GLU B 1 257 ? -12.957 6.190 36.587 1.00 25.88 253 GLU B C 1
ATOM 3774 O O . GLU B 1 257 ? -14.174 6.088 36.712 1.00 27.05 253 GLU B O 1
ATOM 3780 N N . TYR B 1 258 ? -12.142 6.479 37.603 1.00 25.77 254 TYR B N 1
ATOM 3781 C CA . TYR B 1 258 ? -12.642 6.727 38.930 1.00 25.16 254 TYR B CA 1
ATOM 3782 C C . TYR B 1 258 ? -13.409 8.036 38.878 1.00 25.42 254 TYR B C 1
ATOM 3783 O O . TYR B 1 258 ? -14.487 8.140 39.465 1.00 25.45 254 TYR B O 1
ATOM 3792 N N . VAL B 1 259 ? -12.844 9.026 38.196 1.00 26.10 255 VAL B N 1
ATOM 3793 C CA . VAL B 1 259 ? -13.459 10.361 38.118 1.00 27.18 255 VAL B CA 1
ATOM 3794 C C . VAL B 1 259 ? -14.762 10.317 37.318 1.00 27.99 255 VAL B C 1
ATOM 3795 O O . VAL B 1 259 ? -15.734 10.962 37.692 1.00 28.89 255 VAL B O 1
ATOM 3799 N N . LYS B 1 260 ? -14.786 9.531 36.241 1.00 28.40 256 LYS B N 1
ATOM 3800 C CA . LYS B 1 260 ? -15.979 9.441 35.403 1.00 29.25 256 LYS B CA 1
ATOM 3801 C C . LYS B 1 260 ? -17.149 8.916 36.209 1.00 29.70 256 LYS B C 1
ATOM 3802 O O . LYS B 1 260 ? -18.201 9.560 36.242 1.00 29.93 256 LYS B O 1
ATOM 3804 N N . VAL B 1 261 ? -16.976 7.766 36.873 1.00 29.44 257 VAL B N 1
ATOM 3805 C CA . VAL B 1 261 ? -18.064 7.197 37.684 1.00 29.27 257 VAL B CA 1
ATOM 3806 C C . VAL B 1 261 ? -18.615 8.215 38.712 1.00 29.28 257 VAL B C 1
ATOM 3807 O O . VAL B 1 261 ? -19.811 8.392 38.790 1.00 29.59 257 VAL B O 1
ATOM 3811 N N . MET B 1 262 ? -17.747 8.879 39.478 1.00 29.52 258 MET B N 1
ATOM 3812 C CA . MET B 1 262 ? -18.165 9.860 40.515 1.00 29.76 258 MET B CA 1
ATOM 3813 C C . MET B 1 262 ? -18.864 11.087 39.931 1.00 30.83 258 MET B C 1
ATOM 3814 O O . MET B 1 262 ? -19.823 11.571 40.509 1.00 31.32 258 MET B O 1
ATOM 3819 N N . ARG B 1 263 ? -18.362 11.603 38.803 1.00 31.42 259 ARG B N 1
ATOM 3820 C CA . ARG B 1 263 ? -19.011 12.694 38.083 1.00 33.60 259 ARG B CA 1
ATOM 3821 C C . ARG B 1 263 ? -20.428 12.261 37.697 1.00 33.75 259 ARG B C 1
ATOM 3822 O O . ARG B 1 263 ? -21.400 12.958 37.977 1.00 34.06 259 ARG B O 1
ATOM 3830 N N . GLU B 1 264 ? -20.528 11.064 37.124 1.00 34.16 260 GLU B N 1
ATOM 3831 C CA . GLU B 1 264 ? -21.792 10.504 36.646 1.00 35.49 260 GLU B CA 1
ATOM 3832 C C . GLU B 1 264 ? -22.703 9.899 37.743 1.00 35.94 260 GLU B C 1
ATOM 3833 O O . GLU B 1 264 ? -23.920 9.988 37.624 1.00 35.74 260 GLU B O 1
ATOM 3835 N N . LYS B 1 265 ? -22.147 9.316 38.813 1.00 35.74 261 LYS B N 1
ATOM 3836 C CA . LYS B 1 265 ? -23.000 8.501 39.712 1.00 36.20 261 LYS B CA 1
ATOM 3837 C C . LYS B 1 265 ? -23.138 8.945 41.161 1.00 36.46 261 LYS B C 1
ATOM 3838 O O . LYS B 1 265 ? -24.018 8.455 41.863 1.00 36.21 261 LYS B O 1
ATOM 3844 N N . ALA B 1 266 ? -22.278 9.850 41.620 1.00 36.47 262 ALA B N 1
ATOM 3845 C CA . ALA B 1 266 ? -22.335 10.288 43.010 1.00 37.33 262 ALA B CA 1
ATOM 3846 C C . ALA B 1 266 ? -23.715 10.868 43.261 1.00 38.14 262 ALA B C 1
ATOM 3847 O O . ALA B 1 266 ? -24.329 11.426 42.349 1.00 39.54 262 ALA B O 1
ATOM 3849 N N . GLY B 1 267 ? -24.235 10.701 44.468 1.00 38.46 263 GLY B N 1
ATOM 3850 C CA . GLY B 1 267 ? -25.590 11.179 44.767 1.00 39.51 263 GLY B CA 1
ATOM 3851 C C . GLY B 1 267 ? -26.688 10.267 44.227 1.00 39.54 263 GLY B C 1
ATOM 3852 O O . GLY B 1 267 ? -27.775 10.201 44.796 1.00 40.12 263 GLY B O 1
ATOM 3853 N N . SER B 1 268 ? -26.405 9.553 43.137 1.00 38.72 264 SER B N 1
ATOM 3854 C CA . SER B 1 268 ? -27.351 8.605 42.571 1.00 37.93 264 SER B CA 1
ATOM 3855 C C . SER B 1 268 ? -27.133 7.151 43.030 1.00 36.65 264 SER B C 1
ATOM 3856 O O . SER B 1 268 ? -28.099 6.424 43.210 1.00 37.07 264 SER B O 1
ATOM 3859 N N . LEU B 1 269 ? -25.879 6.720 43.183 1.00 34.29 265 LEU B N 1
ATOM 3860 C CA . LEU B 1 269 ? -25.560 5.386 43.733 1.00 32.33 265 LEU B CA 1
ATOM 3861 C C . LEU B 1 269 ? -25.173 5.456 45.212 1.00 30.90 265 LEU B C 1
ATOM 3862 O O . LEU B 1 269 ? -24.545 6.431 45.622 1.00 30.80 265 LEU B O 1
ATOM 3867 N N . PRO B 1 270 ? -25.538 4.422 46.018 1.00 30.22 266 PRO B N 1
ATOM 3868 C CA . PRO B 1 270 ? -25.022 4.434 47.415 1.00 29.18 266 PRO B CA 1
ATOM 3869 C C . PRO B 1 270 ? -23.488 4.335 47.420 1.00 27.94 266 PRO B C 1
ATOM 3870 O O . PRO B 1 270 ? -22.895 3.847 46.442 1.00 26.91 266 PRO B O 1
ATOM 3874 N N . ILE B 1 271 ? -22.871 4.821 48.497 1.00 26.21 267 ILE B N 1
ATOM 3875 C CA . ILE B 1 271 ? -21.406 4.812 48.669 1.00 25.29 267 ILE B CA 1
ATOM 3876 C C . ILE B 1 271 ? -20.712 3.468 48.376 1.00 24.66 267 ILE B C 1
ATOM 3877 O O . ILE B 1 271 ? -19.736 3.421 47.620 1.00 24.51 267 ILE B O 1
ATOM 3882 N N . THR B 1 272 ? -21.218 2.389 48.956 1.00 24.73 268 THR B N 1
ATOM 3883 C CA . THR B 1 272 ? -20.654 1.059 48.712 1.00 25.22 268 THR B CA 1
ATOM 3884 C C . THR B 1 272 ? -20.603 0.745 47.238 1.00 25.32 268 THR B C 1
ATOM 3885 O O . THR B 1 272 ? -19.578 0.286 46.764 1.00 26.21 268 THR B O 1
ATOM 3889 N N . ARG B 1 273 ? -21.710 1.008 46.532 1.00 26.00 269 ARG B N 1
ATOM 3890 C CA . ARG B 1 273 ? -21.843 0.776 45.092 1.00 26.33 269 ARG B CA 1
ATOM 3891 C C . ARG B 1 273 ? -20.918 1.680 44.274 1.00 25.41 269 ARG B C 1
ATOM 3892 O O . ARG B 1 273 ? -20.360 1.246 43.278 1.00 23.81 269 ARG B O 1
ATOM 3900 N N . LEU B 1 274 ? -20.779 2.943 44.684 1.00 25.68 270 LEU B N 1
ATOM 3901 C CA . LEU B 1 274 ? -19.761 3.831 44.070 1.00 24.95 270 LEU B CA 1
ATOM 3902 C C . LEU B 1 274 ? -18.394 3.164 44.189 1.00 23.98 270 LEU B C 1
ATOM 3903 O O . LEU B 1 274 ? -17.678 3.093 43.203 1.00 23.70 270 LEU B O 1
ATOM 3908 N N . HIS B 1 275 ? -18.045 2.661 45.382 1.00 23.32 271 HIS B N 1
ATOM 3909 C CA . HIS B 1 275 ? -16.720 2.019 45.561 1.00 23.03 271 HIS B CA 1
ATOM 3910 C C . HIS B 1 275 ? -16.550 0.840 44.596 1.00 21.93 271 HIS B C 1
ATOM 3911 O O . HIS B 1 275 ? -15.516 0.721 43.950 1.00 21.11 271 HIS B O 1
ATOM 3918 N N . GLU B 1 276 ? -17.591 0.035 44.438 1.00 21.64 272 GLU B N 1
ATOM 3919 C CA . GLU B 1 276 ? -17.491 -1.157 43.622 1.00 22.49 272 GLU B CA 1
ATOM 3920 C C . GLU B 1 276 ? -17.326 -0.772 42.141 1.00 22.87 272 GLU B C 1
ATOM 3921 O O . GLU B 1 276 ? -16.437 -1.295 41.436 1.00 21.45 272 GLU B O 1
ATOM 3927 N N . GLU B 1 277 ? -18.119 0.215 41.722 1.00 23.74 273 GLU B N 1
ATOM 3928 C CA . GLU B 1 277 ? -18.102 0.747 40.354 1.00 25.06 273 GLU B CA 1
ATOM 3929 C C . GLU B 1 277 ? -16.815 1.459 39.975 1.00 24.97 273 GLU B C 1
ATOM 3930 O O . GLU B 1 277 ? -16.274 1.234 38.879 1.00 25.79 273 GLU B O 1
ATOM 3936 N N . VAL B 1 278 ? -16.303 2.332 40.841 1.00 24.05 274 VAL B N 1
ATOM 3937 C CA . VAL B 1 278 ? -14.989 2.914 40.524 1.00 23.76 274 VAL B CA 1
ATOM 3938 C C . VAL B 1 278 ? -13.877 1.847 40.438 1.00 23.05 274 VAL B C 1
ATOM 3939 O O . VAL B 1 278 ? -13.042 1.894 39.544 1.00 23.87 274 VAL B O 1
ATOM 3943 N N . THR B 1 279 ? -13.875 0.889 41.355 1.00 22.92 275 THR B N 1
ATOM 3944 C CA . THR B 1 279 ? -12.890 -0.211 41.332 1.00 22.32 275 THR B CA 1
ATOM 3945 C C . THR B 1 279 ? -12.977 -1.057 40.047 1.00 22.45 275 THR B C 1
ATOM 3946 O O . THR B 1 279 ? -11.968 -1.301 39.433 1.00 22.54 275 THR B O 1
ATOM 3950 N N . ASN B 1 280 ? -14.175 -1.521 39.670 1.00 23.51 276 ASN B N 1
ATOM 3951 C CA . ASN B 1 280 ? -14.400 -2.241 38.377 1.00 23.93 276 ASN B CA 1
ATOM 3952 C C . ASN B 1 280 ? -13.962 -1.446 37.159 1.00 23.62 276 ASN B C 1
ATOM 3953 O O . ASN B 1 280 ? -13.270 -1.965 36.303 1.00 24.45 276 ASN B O 1
ATOM 3958 N N . ALA B 1 281 ? -14.375 -0.182 37.087 1.00 23.05 277 ALA B N 1
ATOM 3959 C CA . ALA B 1 281 ? -13.950 0.691 36.006 1.00 22.95 277 ALA B CA 1
ATOM 3960 C C . ALA B 1 281 ? -12.426 0.816 35.946 1.00 23.25 277 ALA B C 1
ATOM 3961 O O . ALA B 1 281 ? -11.816 0.702 34.852 1.00 23.20 277 ALA B O 1
ATOM 3963 N N . MET B 1 282 ? -11.800 1.049 37.101 1.00 22.60 278 MET B N 1
ATOM 3964 C CA . MET B 1 282 ? -10.352 1.122 37.112 1.00 21.94 278 MET B CA 1
ATOM 3965 C C . MET B 1 282 ? -9.700 -0.211 36.761 1.00 22.22 278 MET B C 1
ATOM 3966 O O . MET B 1 282 ? -8.688 -0.239 36.037 1.00 21.70 278 MET B O 1
ATOM 3971 N N . GLN B 1 283 ? -10.255 -1.303 37.274 1.00 22.17 279 GLN B N 1
ATOM 3972 C CA . GLN B 1 283 ? -9.691 -2.634 36.997 1.00 23.37 279 GLN B CA 1
ATOM 3973 C C . GLN B 1 283 ? -9.707 -2.921 35.502 1.00 24.06 279 GLN B C 1
ATOM 3974 O O . GLN B 1 283 ? -8.724 -3.415 34.956 1.00 24.83 279 GLN B O 1
ATOM 3980 N N . ALA B 1 284 ? -10.830 -2.617 34.845 1.00 24.62 280 ALA B N 1
ATOM 3981 C CA . ALA B 1 284 ? -10.947 -2.800 33.397 1.00 25.34 280 ALA B CA 1
ATOM 3982 C C . ALA B 1 284 ? -9.865 -1.998 32.668 1.00 25.42 280 ALA B C 1
ATOM 3983 O O . ALA B 1 284 ? -9.213 -2.513 31.749 1.00 25.29 280 ALA B O 1
ATOM 3985 N N . ALA B 1 285 ? -9.636 -0.756 33.100 1.00 24.51 281 ALA B N 1
ATOM 3986 C CA . ALA B 1 285 ? -8.629 0.063 32.429 1.00 24.47 281 ALA B CA 1
ATOM 3987 C C . ALA B 1 285 ? -7.204 -0.533 32.593 1.00 24.06 281 ALA B C 1
ATOM 3988 O O . ALA B 1 285 ? -6.404 -0.520 31.656 1.00 24.97 281 ALA B O 1
ATOM 3990 N N . VAL B 1 286 ? -6.908 -1.088 33.761 1.00 23.54 282 VAL B N 1
ATOM 3991 C CA . VAL B 1 286 ? -5.618 -1.717 33.998 1.00 23.16 282 VAL B CA 1
ATOM 3992 C C . VAL B 1 286 ? -5.477 -2.951 33.102 1.00 24.46 282 VAL B C 1
ATOM 3993 O O . VAL B 1 286 ? -4.419 -3.153 32.498 1.00 24.17 282 VAL B O 1
ATOM 3997 N N . GLU B 1 287 ? -6.531 -3.765 33.003 1.00 25.12 283 GLU B N 1
ATOM 3998 C CA . GLU B 1 287 ? -6.478 -4.981 32.171 1.00 26.81 283 GLU B CA 1
ATOM 3999 C C . GLU B 1 287 ? -6.154 -4.695 30.692 1.00 28.00 283 GLU B C 1
ATOM 4000 O O . GLU B 1 287 ? -5.324 -5.405 30.101 1.00 29.04 283 GLU B O 1
ATOM 4006 N N . LYS B 1 288 ? -6.757 -3.646 30.118 1.00 28.35 284 LYS B N 1
ATOM 4007 C CA . LYS B 1 288 ? -6.404 -3.191 28.767 1.00 29.73 284 LYS B CA 1
ATOM 4008 C C . LYS B 1 288 ? -4.893 -2.947 28.613 1.00 30.36 284 LYS B C 1
ATOM 4009 O O . LYS B 1 288 ? -4.245 -3.515 27.720 1.00 30.78 284 LYS B O 1
ATOM 4011 N N . ILE B 1 289 ? -4.341 -2.092 29.476 1.00 29.72 285 ILE B N 1
ATOM 4012 C CA . ILE B 1 289 ? -2.897 -1.821 29.467 1.00 29.55 285 ILE B CA 1
ATOM 4013 C C . ILE B 1 289 ? -2.051 -3.097 29.508 1.00 29.55 285 ILE B C 1
ATOM 4014 O O . ILE B 1 289 ? -1.095 -3.238 28.723 1.00 30.49 285 ILE B O 1
ATOM 4019 N N . MET B 1 290 ? -2.428 -4.027 30.386 1.00 28.48 286 MET B N 1
ATOM 4020 C CA . MET B 1 290 ? -1.748 -5.318 30.515 1.00 28.09 286 MET B CA 1
ATOM 4021 C C . MET B 1 290 ? -1.698 -6.100 29.186 1.00 29.44 286 MET B C 1
ATOM 4022 O O . MET B 1 290 ? -0.681 -6.699 28.869 1.00 29.58 286 MET B O 1
ATOM 4027 N N . ASP B 1 291 ? -2.797 -6.065 28.434 1.00 30.52 287 ASP B N 1
ATOM 4028 C CA . ASP B 1 291 ? -2.907 -6.636 27.086 1.00 32.92 287 ASP B CA 1
ATOM 4029 C C . ASP B 1 291 ? -2.097 -5.841 26.052 1.00 33.73 287 ASP B C 1
ATOM 4030 O O . ASP B 1 291 ? -1.347 -6.420 25.260 1.00 34.66 287 ASP B O 1
ATOM 4035 N N . MET B 1 292 ? -2.213 -4.516 26.080 1.00 33.85 288 MET B N 1
ATOM 4036 C CA . MET B 1 292 ? -1.394 -3.679 25.196 1.00 34.21 288 MET B CA 1
ATOM 4037 C C . MET B 1 292 ? 0.121 -3.848 25.349 1.00 33.74 288 MET B C 1
ATOM 4038 O O . MET B 1 292 ? 0.846 -3.825 24.356 1.00 34.67 288 MET B O 1
ATOM 4043 N N . ILE B 1 293 ? 0.609 -4.009 26.577 1.00 32.36 289 ILE B N 1
ATOM 4044 C CA . ILE B 1 293 ? 2.065 -4.082 26.803 1.00 31.29 289 ILE B CA 1
ATOM 4045 C C . ILE B 1 293 ? 2.588 -5.527 26.993 1.00 30.95 289 ILE B C 1
ATOM 4046 O O . ILE B 1 293 ? 3.731 -5.745 27.397 1.00 31.62 289 ILE B O 1
ATOM 4051 N N . ASP B 1 294 ? 1.742 -6.500 26.674 1.00 30.68 290 ASP B N 1
ATOM 4052 C CA . ASP B 1 294 ? 2.055 -7.939 26.745 1.00 30.49 290 ASP B CA 1
ATOM 4053 C C . ASP B 1 294 ? 2.445 -8.459 28.110 1.00 28.87 290 ASP B C 1
ATOM 4054 O O . ASP B 1 294 ? 3.248 -9.399 28.220 1.00 29.35 290 ASP B O 1
ATOM 4059 N N . SER B 1 295 ? 1.892 -7.859 29.162 1.00 27.30 291 SER B N 1
ATOM 4060 C CA . SER B 1 295 ? 2.156 -8.361 30.491 1.00 24.92 291 SER B CA 1
ATOM 4061 C C . SER B 1 295 ? 1.187 -9.463 30.873 1.00 25.29 291 SER B C 1
ATOM 4062 O O . SER B 1 295 ? 1.505 -10.295 31.706 1.00 25.57 291 SER B O 1
ATOM 4065 N N . THR B 1 296 ? 0.001 -9.478 30.265 1.00 26.01 292 THR B N 1
ATOM 4066 C CA . THR B 1 296 ? -0.984 -10.559 30.483 1.00 26.78 292 THR B CA 1
ATOM 4067 C C . THR B 1 296 ? -0.276 -11.918 30.337 1.00 26.96 292 THR B C 1
ATOM 4068 O O . THR B 1 296 ? 0.527 -12.086 29.435 1.00 28.20 292 THR B O 1
ATOM 4072 N N . GLY B 1 297 ? -0.562 -12.852 31.232 1.00 27.18 293 GLY B N 1
ATOM 4073 C CA . GLY B 1 297 ? -0.056 -14.224 31.144 1.00 27.55 293 GLY B CA 1
ATOM 4074 C C . GLY B 1 297 ? 1.349 -14.453 31.678 1.00 27.72 293 GLY B C 1
ATOM 4075 O O . GLY B 1 297 ? 1.692 -15.592 32.038 1.00 27.30 293 GLY B O 1
ATOM 4076 N N . LYS B 1 298 ? 2.143 -13.373 31.755 1.00 27.33 294 LYS B N 1
ATOM 4077 C CA . LYS B 1 298 ? 3.581 -13.459 32.056 1.00 27.91 294 LYS B CA 1
ATOM 4078 C C . LYS B 1 298 ? 3.946 -13.894 33.478 1.00 28.26 294 LYS B C 1
ATOM 4079 O O . LYS B 1 298 ? 5.061 -14.389 33.701 1.00 29.33 294 LYS B O 1
ATOM 4085 N N . ALA B 1 299 ? 3.034 -13.730 34.435 1.00 28.18 295 ALA B N 1
ATOM 4086 C CA . ALA B 1 299 ? 3.318 -14.115 35.824 1.00 28.11 295 ALA B CA 1
ATOM 4087 C C . ALA B 1 299 ? 3.499 -15.635 35.981 1.00 29.45 295 ALA B C 1
ATOM 4088 O O . ALA B 1 299 ? 4.218 -16.109 36.895 1.00 29.62 295 ALA B O 1
ATOM 4090 N N . GLU B 1 300 ? 2.878 -16.408 35.089 1.00 31.04 296 GLU B N 1
ATOM 4091 C CA . GLU B 1 300 ? 3.039 -17.876 35.110 1.00 33.04 296 GLU B CA 1
ATOM 4092 C C . GLU B 1 300 ? 4.510 -18.284 35.081 1.00 33.45 296 GLU B C 1
ATOM 4093 O O . GLU B 1 300 ? 4.890 -19.305 35.644 1.00 34.23 296 GLU B O 1
ATOM 4099 N N . PHE B 1 301 ? 5.344 -17.452 34.468 1.00 33.81 297 PHE B N 1
ATOM 4100 C CA . PHE B 1 301 ? 6.734 -17.823 34.233 1.00 34.65 297 PHE B CA 1
ATOM 4101 C C . PHE B 1 301 ? 7.666 -17.130 35.191 1.00 34.76 297 PHE B C 1
ATOM 4102 O O . PHE B 1 301 ? 8.871 -17.391 35.186 1.00 34.57 297 PHE B O 1
ATOM 4110 N N . MET B 1 302 ? 7.079 -16.306 36.059 1.00 34.91 298 MET B N 1
ATOM 4111 C CA . MET B 1 302 ? 7.829 -15.563 37.079 1.00 35.61 298 MET B CA 1
ATOM 4112 C C . MET B 1 302 ? 7.632 -16.162 38.476 1.00 36.35 298 MET B C 1
ATOM 4113 O O . MET B 1 302 ? 8.242 -17.171 38.828 1.00 37.61 298 MET B O 1
#

CATH classification: 3.20.20.70

Radius of gyration: 26.36 Å; Cα contacts (8 Å, |Δi|>4): 1182; chains: 2; bounding box: 71×41×69 Å

Secondary structure (DSSP, 8-state):
-TT-SSHHHHHHHHHTT--EEEEE-SSHHHHHHHHHHHHHTT--EEEEE-HHHHHHHTTHHHHHHHHHHHH-SS-EEEEEEEE--HHHHHHHHHT----SEEEE--TTS-HHHHHHHHHHHHHHHHTTT-EEEE-SSB----BTTB---TT---BPPPHHHHHHHHTTT-SEE---SS--SS---TT-----HHHHHHHHHHHTTTSEEEE-S-TT--HHHHHHHHHTTEEEEEESHHHHHHHHHHHHHHTTTS-HHHHHHHHHHHHHHHHHHHHHHTT-TTGGGG-/-TTTT-SSHHHHHHHHHTT--EEEEE-SSHHHHHHHHHHHHHTT--EEEEE-HHHHHHHTTHHHHHHHHHHHHSSS-EEEEEEEE--HHHHHHHHHTT------SEEEE--TTS-HHHHHHHHHHHHHHHHTTT-EEEE----PPPHHHHHHHHTTT-SEE---S----HHHHHHHHHHHTTTSEEEE-S-TT--HHHHHHHHHTTEEEEEESHHHHHHHHHHHHHHTTTS-HHHHHHHHHHHHHHHHHHHHHHTT-TTGGGG-

B-factor: mean 27.66, std 10.12, range [4.34, 68.1]

Nearest PDB structures (foldseek):
  3pm6-assembly1_B  TM=1.004E+00  e=3.951E-53  Coccidioides immitis
  3pm6-assembly1_A  TM=9.872E-01  e=3.265E-45  Coccidioides immitis
  1rv8-assembly1_A  TM=9.127E-01  e=8.375E-21  Thermus aquaticus
  1rvg-assembly1_A  TM=9.175E-01  e=1.387E-20  Thermus aquaticus
  2fjk-assembly1_C  TM=9.126E-01  e=7.896E-20  Thermus caldophilus

InterPro domains:
  IPR000771 Fructose-bisphosphate aldolase, class-II [PF01116] (13-294)
  IPR000771 Fructose-bisphosphate aldolase, class-II [PIRSF001359] (14-295)
  IPR000771 Fructose-bisphosphate aldolase, class-II [cd00947] (14-293)
  IPR013785 Aldolase-type TIM barrel [G3DSA:3.20.20.70] (1-302)

Foldseek 3Di:
DVPQQPQVLLVVLLVVLFAAEEEEDQDPLLLLLQLVLCQVLVFEHEYEYFLVSCVPVNCVVQVSNLVSQVPRPFHYFYEYEQPQDLVSLLSQLVVLSGHSEYEHEVQLDPQVVQLVSLLVSCVSNVVRNHAYEYELWDAADADVRHDHSVVHDGGFHALVSLVSNLVSVHAEYEGDFQAHADDPPPVPRDGDLVRLLRNCVNCLVRHAYEYPNCLVPFLVRLSSNSVSRHHYYYYYCLQCVLLVVLCVPPPVPDPVVVNSVRSSVSSSVSSNVVCVSRVSRSVSVVD/DLQPVQLPQCLLVVCLVVLFAAEAEEDQDPLLLLLLLCLCLVLVFEHEYEYELVSCVPPNCVVFLVSQVSQVVGPFHYFYEYPPDQDLVSLLSQLVCLVDRDGHSEYEHEVLVDDQVVSLVSLLVSCVSNSNSNHAYEYELHVFDALVSLVSNLVSPHAEYEGGPPCPDLVRLLSNCVSPLVSHAYEYPVCAVDFLVVLSSNSVSGHHYYYYYCLQCVLLVVLCVVPPVPDPPVVNSVRSSVSSSVSSNVVCVSRVRRPVRVVD

Solvent-accessible surface area: 19954 Å² total; per-residue (Å²): 70,120,109,14,75,0,42,71,7,4,86,38,0,95,94,93,83,1,0,0,0,0,0,3,1,6,6,8,6,0,0,12,0,0,19,74,0,0,69,134,42,38,0,0,0,0,0,0,0,2,14,21,1,5,117,21,4,89,55,18,3,3,41,1,0,3,39,5,2,130,91,17,96,19,37,0,1,0,0,0,3,6,0,36,64,34,63,32,0,70,117,0,0,82,63,75,120,3,7,11,0,0,0,0,2,0,3,31,82,66,62,118,56,2,31,127,18,0,126,92,1,3,62,52,0,47,82,93,34,2,0,0,0,0,2,0,4,29,6,76,22,30,43,42,32,9,109,74,11,107,147,59,143,37,60,87,0,59,40,60,13,0,80,72,0,23,68,9,37,7,29,5,0,0,0,2,0,27,7,42,14,32,144,38,33,156,75,33,39,129,23,52,48,119,51,0,65,130,0,14,134,35,1,7,183,139,10,15,1,0,0,1,8,1,31,73,10,66,75,116,28,0,58,98,0,11,128,64,4,2,0,0,0,9,2,11,37,34,1,3,90,64,0,22,38,21,0,151,76,83,9,39,85,51,94,18,34,99,0,2,47,36,0,0,69,22,0,33,64,21,0,28,49,11,0,64,62,0,42,0,49,35,60,15,97,78,77,154,65,21,93,106,14,67,0,38,72,6,4,88,39,0,64,110,94,80,0,0,0,0,0,0,4,1,26,5,9,7,0,0,15,0,0,19,71,0,0,74,130,44,38,0,0,0,0,0,0,0,43,20,19,1,3,126,15,3,90,37,18,0,0,33,8,0,0,52,11,1,111,88,19,96,16,38,0,1,0,0,0,3,46,0,78,70,31,128,25,0,72,100,0,0,66,32,37,152,96,123,42,3,6,4,0,0,0,0,2,1,23,152,82,81,57,81,86,1,41,50,38,0,100,65,4,3,63,54,0,32,63,52,25,2,0,0,0,0,40,3,37,194,79,1,54,53,80,47,0,37,37,1,20,74,7,34,8,29,6,0,4,5,39,0,55,58,89,58,82,85,64,0,84,44,0,30,88,47,0,34,105,142,9,21,1,0,0,24,42,1,47,105,23,58,76,118,42,4,62,42,0,15,83,7,17,3,0,0,0,9,3,36,45,36,0,3,74,66,0,15,42,18,1,145,77,72,14,44,88,39,66,11,9,94,0,2,48,34,0,0,81,24,0,34,62,18,0,28,53,12,0,66,50,0,38,0,46,29,51,15,138,138,74